Protein AF-0000000081130783 (afdb_homodimer)

pLDDT: mean 74.53, std 31.45, range [13.18, 98.94]

Nearest PDB structures (foldseek):
  3isr-assembly1_B  TM=4.878E-01  e=5.374E-04  Cytophaga hutchinsonii ATCC 33406
  6kzb-assembly2_C  TM=4.023E-01  e=2.168E-04  Homo sapiens
  4u65-assembly2_F  TM=4.916E-01  e=7.352E-03  Pseudomonas fluorescens Pf0-1
  9crn-assembly1_A  TM=3.569E-01  e=8.689E-04  Streptococcus pyogenes NZ131
  8z4f-assembly1_A  TM=3.475E-01  e=1.727E-02  Methanobacterium phage psiM2

InterPro domains:
  IPR002931 Transglutaminase-like [PF01841] (218-304)
  IPR002931 Transglutaminase-like [SM00460] (238-306)
  IPR038765 Papain-like cysteine peptidase superfamily [SSF54001] (220-311)

Foldseek 3Di:
DDDPDDPPPDDDDPDDDDDDDDDDPDDDDDDDDDDDDDDPDDPPDDDDDDDDDDDDDDDDCPDCPVPVPPPPCPVCPVPCPVPCPLLNVLLVLCVVLPFPLCVVVCQQQQNPPPPDQDPVSPPRHLLRLLSVLLVVLVQWAPLLVLDDPVLLSKFQRDQFAFNADRDNCLVVLLVLCCVVCVCRTPVNVPPDPDDSLVVLQVSLLSCLLCVQQSLAPPLAGQEEDPPQALNQDALVNSSVVSYYHQRNLQRNSSSNCSSNRWGKWKKWFLDFLQDNVRDIHIWMWTWGADPDPPDGTDIFTWGRQIDDPPNHRPSVDRITRPDQPLPDPQLAQVRLVQRTKMKIWISHPPAPAADAHNSCRPDRRTHIDTCNVVSSVRSNPHD/DDDDDDDDDDDDDDDDDDDDDDDDDDDDDDDDDDDDDDDDDDDDDDDDDDDDDPDDDPDDDDDCPPPVPPPPPPPVPPPPPPPQPPLNVLLVLCVVLPFPLCVVVCQQQQNPPPPDQDPVSDPSHLLRLLSVLLVVLVQWAPLLVLDDPVLLSKFQRDQFAFNADRDNCLVVLLVLCCVVCVCRTPVNVPPPPDDSLVVLQVSLLSCLLCVQQSLAPPLAGQEEDPPQPVNQDALVNSSVVSYYHQRNLQNNSSSNCSSNRWGKWKKWFLDFLQDNVRDIHIWMWTWGADPDPPDGTDIFTWGRQIDDPPNHRPSVDRITRPDQPLPDPQLALVRLVQRTKMKIWISHNPAPAADAHNSCRPDRRTHIDTCNVVSSVRSNPHD

Sequence (766 aa):
MDPEENYDLTESLVGGDNDAYPADISMGSNNRNTSPTTRCSGRIRSLPTLFFIVTPMIIFIIVVFLSAALIPTDVTSNSSKQATSLRDSMMQYLARHIMPYDVPNIASLGFQSNGQPKPDGMSDGIVDQTVYYSIQAKTLYPWTDSIPHYVYFEYVVPYAVTNEPRTNHRPLLFNALKDSLKQYERAAIGNSTQSTQDQIKEVVKLINTELWALMGRDSKPIVFKASQTPRIYDPLSVIAYGYSSCTGLAIMLVSALRSVGIPARMAGTPAWYGDPSKGDHSWVEVYVVSNETGKDGEWMFLEPTPGIAEGKEDTANADNLDRDPCKRWFCKADRFNGSTKTYATRYDKQATSFFPMAWADDDRGVPGEDRSKFYTSTCGKCKMDPEENYDLTESLVGGDNDAYPADISMGSNNRNTSPTTRCSGRIRSLPTLFFIVTPMIIFIIVVFLSAALIPTDVTSNSSKQATSLRDSMMQYLARHIMPYDVPNIASLGFQSNGQPKPDGMSDGIVDQTVYYSIQAKTLYPWTDSIPHYVYFEYVVPYAVTNEPRTNHRPLLFNALKDSLKQYERAAIGNSTQSTQDQIKEVVKLINTELWALMGRDSKPIVFKASQTPRIYDPLSVIAYGYSSCTGLAIMLVSALRSVGIPARMAGTPAWYGDPSKGDHSWVEVYVVSNETGKDGEWMFLEPTPGIAEGKEDTANADNLDRDPCKRWFCKADRFNGSTKTYATRYDKQATSFFPMAWADDDRGVPGEDRSKFYTSTCGKCK

Radius of gyration: 35.66 Å; Cα contacts (8 Å, |Δi|>4): 1264; chains: 2; bounding box: 111×114×112 Å

Solvent-accessible surface area (backbone atoms only — not comparable to full-atom values): 43887 Å² total; per-residue (Å²): 130,91,77,88,66,90,75,86,80,83,86,88,84,79,84,87,80,91,73,90,73,88,78,73,88,77,88,78,84,91,80,91,80,86,89,83,86,80,78,82,78,74,85,77,80,81,85,91,85,93,83,85,86,79,82,83,76,90,79,82,75,74,81,62,82,69,74,75,66,74,67,66,74,64,61,71,65,65,69,62,65,61,72,68,45,71,65,52,51,54,53,48,53,50,59,75,29,57,45,66,60,45,58,72,42,34,52,39,37,24,75,69,49,85,77,60,69,41,82,63,53,20,50,44,14,44,50,47,53,29,48,52,43,40,51,48,16,51,68,37,27,61,60,38,76,69,47,54,67,74,52,42,55,48,28,25,40,56,78,67,74,67,86,44,40,71,59,74,45,50,68,58,46,32,60,67,44,43,72,81,42,46,66,54,20,56,88,55,37,68,86,64,82,69,49,57,46,57,49,51,47,51,50,52,29,51,47,40,36,46,47,28,57,70,50,25,46,77,88,26,33,20,26,75,34,78,51,36,53,24,49,54,34,26,50,36,45,29,34,52,70,25,39,31,18,53,54,25,41,17,47,32,50,29,52,46,41,14,30,60,41,38,32,31,31,45,26,34,26,47,15,45,60,67,33,65,86,68,34,61,50,37,26,32,33,36,62,38,53,46,90,48,88,94,47,74,53,46,78,42,54,40,51,72,44,50,18,45,76,94,60,43,56,58,58,89,67,35,44,32,66,84,52,62,63,58,74,38,92,76,30,24,22,87,49,19,72,73,50,28,55,30,28,27,44,40,50,51,67,82,43,90,36,53,29,68,36,68,57,27,74,86,49,70,65,34,22,11,40,82,38,31,68,60,46,27,67,64,20,32,74,19,125,140,85,85,90,94,83,96,78,92,84,95,92,80,94,84,86,95,87,85,92,76,91,82,83,90,81,87,91,82,88,82,88,80,88,78,89,80,86,73,86,81,78,90,75,87,79,85,89,82,86,80,80,74,80,77,86,71,85,70,83,82,74,84,66,80,77,73,76,68,76,71,71,77,71,67,73,69,74,73,70,70,69,74,70,46,70,65,54,51,52,53,49,52,51,61,74,30,58,45,66,60,45,58,74,41,32,50,42,37,22,74,69,51,86,77,61,69,41,84,62,52,19,49,44,12,46,51,46,53,28,49,52,43,41,51,49,17,51,67,38,26,61,60,38,75,69,48,55,66,73,51,40,55,47,28,25,41,57,76,68,71,69,87,41,40,72,59,72,45,48,67,58,44,33,60,67,45,44,71,83,42,46,67,56,21,55,90,55,37,69,87,64,83,69,49,58,44,57,49,50,47,51,50,52,29,50,47,39,36,44,47,29,56,72,49,24,46,77,89,28,35,20,25,74,35,78,54,41,50,26,46,57,36,27,50,35,44,31,35,50,69,24,37,28,18,53,53,25,41,18,48,32,51,29,52,46,40,13,31,59,40,39,32,30,31,44,27,33,25,46,14,46,60,65,34,66,83,68,32,61,51,38,26,33,33,36,60,38,53,46,90,48,86,92,47,74,52,47,78,43,55,40,50,72,42,51,19,42,77,93,60,45,55,60,59,86,65,35,45,34,65,83,52,63,62,58,75,39,92,75,30,24,22,87,50,19,72,72,50,28,54,30,30,26,44,41,47,50,67,81,42,91,37,51,30,69,35,69,58,28,74,86,48,70,63,33,23,10,40,84,38,31,67,59,45,26,70,63,19,32,74,19,123

Secondary structure (DSSP, 8-state):
-------------------------------------------------------------------------------------HHHHHHHHHHHT--GGGGGGHHHHTTT--S---TT---SHHHHHHHHHHHHHHHH-GGGGGS-HHHHHHHTS-S-SSSS----HHHHHHHHHHTTTGGGSHHHHTT----HHHHHHHHHHHHHHHHHHHS-BTTB--EE-SS-TTSPPPHHHHHHHTEE-HHHHHHHHHHHHHHTT--EEEEEESSGGG-GGG--EEEEEEEE--SSTT---EEEEE---PBBTTTB--GGG---TTS-GGGSTT--TTTTTTT---EEE---TT-SEE--BTTBTT---SEEEE-HHHHHHHHTT--/-------------------------------------------------------------------------------------HHHHHHHHHHHT--GGGGGGHHHHTTT--SPPPTT---SHHHHHHHHHHHHHHHH-GGGGGS-HHHHHHHTS-S-SSSS----HHHHHHHHHHTTTGGGSHHHHTT----HHHHHHHHHHHHHHHHHHHS-BTTB--EE-SS-TTS---HHHHHHHTEE-HHHHHHHHHHHHHHTT--EEEEEESSGGG-GGG--EEEEEEEE--SSTT---EEEEE---PBPGGG---GGG---TTS-GGGSTT--TTTTTTT---EEE---TT-SEE--BTTBTT---SEEEE-HHHHHHHHTT--

Structure (mmCIF, N/CA/C/O backbone):
data_AF-0000000081130783-model_v1
#
loop_
_entity.id
_entity.type
_entity.pdbx_description
1 polymer 'Transglutaminase family protein'
#
loop_
_atom_site.group_PDB
_atom_site.id
_atom_site.type_symbol
_atom_site.label_atom_id
_atom_site.label_alt_id
_atom_site.label_comp_id
_atom_site.label_asym_id
_atom_site.label_entity_id
_atom_site.label_seq_id
_atom_site.pdbx_PDB_ins_code
_atom_site.Cartn_x
_atom_site.Cartn_y
_atom_site.Cartn_z
_atom_site.occupancy
_atom_site.B_iso_or_equiv
_atom_site.auth_seq_id
_atom_site.auth_comp_id
_atom_site.auth_asym_id
_atom_site.auth_atom_id
_atom_site.pdbx_PDB_model_num
ATOM 1 N N . MET A 1 1 ? -52 -26.844 -4.023 1 18.66 1 MET A N 1
ATOM 2 C CA . MET A 1 1 ? -52.219 -26.047 -5.219 1 18.66 1 MET A CA 1
ATOM 3 C C . MET A 1 1 ? -52.25 -24.562 -4.875 1 18.66 1 MET A C 1
ATOM 5 O O . MET A 1 1 ? -52.344 -23.703 -5.766 1 18.66 1 MET A O 1
ATOM 9 N N . ASP A 1 2 ? -52.438 -24.031 -3.66 1 20 2 ASP A N 1
ATOM 10 C CA . ASP A 1 2 ? -53.094 -22.719 -3.605 1 20 2 ASP A CA 1
ATOM 11 C C . ASP A 1 2 ? -52.156 -21.609 -4.055 1 20 2 ASP A C 1
ATOM 13 O O . ASP A 1 2 ? -50.938 -21.641 -3.76 1 20 2 ASP A O 1
ATOM 17 N N . PRO A 1 3 ? -52.5 -20.469 -4.918 1 20.23 3 PRO A N 1
ATOM 18 C CA . PRO A 1 3 ? -52.156 -19.531 -5.98 1 20.23 3 PRO A CA 1
ATOM 19 C C . PRO A 1 3 ? -51.562 -18.219 -5.434 1 20.23 3 PRO A C 1
ATOM 21 O O . PRO A 1 3 ? -51.5 -17.219 -6.156 1 20.23 3 PRO A O 1
ATOM 24 N N . GLU A 1 4 ? -50.719 -18.156 -4.395 1 18.52 4 GLU A N 1
ATOM 25 C CA . GLU A 1 4 ? -50.438 -16.953 -3.611 1 18.52 4 GLU A CA 1
ATOM 26 C C . GLU A 1 4 ? -49.719 -15.906 -4.445 1 18.52 4 GLU A C 1
ATOM 28 O O . GLU A 1 4 ? -48.531 -16.094 -4.789 1 18.52 4 GLU A O 1
ATOM 33 N N . GLU A 1 5 ? -50.25 -15.07 -5.367 1 17.39 5 GLU A N 1
ATOM 34 C CA . GLU A 1 5 ? -49.906 -14.273 -6.535 1 17.39 5 GLU A CA 1
ATOM 35 C C . GLU A 1 5 ? -49.219 -12.969 -6.129 1 17.39 5 GLU A C 1
ATOM 37 O O . GLU A 1 5 ? -48.562 -12.312 -6.953 1 17.39 5 GLU A O 1
ATOM 42 N N . ASN A 1 6 ? -49.062 -12.289 -4.918 1 16.86 6 ASN A N 1
ATOM 43 C CA . ASN A 1 6 ? -49.375 -10.867 -4.961 1 16.86 6 ASN A CA 1
ATOM 44 C C . ASN A 1 6 ? -48.188 -10.031 -5.371 1 16.86 6 ASN A C 1
ATOM 46 O O . ASN A 1 6 ? -47.219 -9.898 -4.605 1 16.86 6 ASN A O 1
ATOM 50 N N . TYR A 1 7 ? -47.594 -9.867 -6.641 1 17.67 7 TYR A N 1
ATOM 51 C CA . TYR A 1 7 ? -46.375 -9.266 -7.176 1 17.67 7 TYR A CA 1
ATOM 52 C C . TYR A 1 7 ? -46.469 -7.746 -7.203 1 17.67 7 TYR A C 1
ATOM 54 O O . TYR A 1 7 ? -46.844 -7.164 -8.227 1 17.67 7 TYR A O 1
ATOM 62 N N . ASP A 1 8 ? -46.969 -6.867 -6.301 1 16.55 8 ASP A N 1
ATOM 63 C CA . ASP A 1 8 ? -47.344 -5.523 -6.734 1 16.55 8 ASP A CA 1
ATOM 64 C C . ASP A 1 8 ? -46.125 -4.652 -6.957 1 16.55 8 ASP A C 1
ATOM 66 O O . ASP A 1 8 ? -45.312 -4.434 -6.035 1 16.55 8 ASP A O 1
ATOM 70 N N . LEU A 1 9 ? -45.531 -4.344 -8.258 1 17.3 9 LEU A N 1
ATOM 71 C CA . LEU A 1 9 ? -44.5 -3.676 -9.047 1 17.3 9 LEU A CA 1
ATOM 72 C C . LEU A 1 9 ? -44.656 -2.162 -8.984 1 17.3 9 LEU A C 1
ATOM 74 O O . LEU A 1 9 ? -44.219 -1.446 -9.875 1 17.3 9 LEU A O 1
ATOM 78 N N . THR A 1 10 ? -45.094 -1.458 -7.902 1 16.92 10 THR A N 1
ATOM 79 C CA . THR A 1 10 ? -45.562 -0.109 -8.172 1 16.92 10 THR A CA 1
ATOM 80 C C . THR A 1 10 ? -44.438 0.784 -8.672 1 16.92 10 THR A C 1
ATOM 82 O O . THR A 1 10 ? -43.25 0.473 -8.477 1 16.92 10 THR A O 1
ATOM 85 N N . GLU A 1 11 ? -44.656 2.189 -9.086 1 17.42 11 GLU A N 1
ATOM 86 C CA . GLU A 1 11 ? -44.594 3.312 -10.016 1 17.42 11 GLU A CA 1
ATOM 87 C C . GLU A 1 11 ? -43.5 4.301 -9.633 1 17.42 11 GLU A C 1
ATOM 89 O O . GLU A 1 11 ? -43.438 4.746 -8.492 1 17.42 11 GLU A O 1
ATOM 94 N N . SER A 1 12 ? -42.281 4.281 -10.312 1 17.38 12 SER A N 1
ATOM 95 C CA . SER A 1 12 ? -41.062 5.09 -10.406 1 17.38 12 SER A CA 1
ATOM 96 C C . SER A 1 12 ? -41.406 6.566 -10.586 1 17.38 12 SER A C 1
ATOM 98 O O . SER A 1 12 ? -42.125 6.934 -11.5 1 17.38 12 SER A O 1
ATOM 100 N N . LEU A 1 13 ? -41.125 7.465 -9.539 1 15.77 13 LEU A N 1
ATOM 101 C CA . LEU A 1 13 ? -41.375 8.867 -9.219 1 15.77 13 LEU A CA 1
ATOM 102 C C . LEU A 1 13 ? -40.531 9.789 -10.094 1 15.77 13 LEU A C 1
ATOM 104 O O . LEU A 1 13 ? -39.312 9.688 -10.109 1 15.77 13 LEU A O 1
ATOM 108 N N . VAL A 1 14 ? -40.906 10.539 -11.18 1 17.45 14 VAL A N 1
ATOM 109 C CA . VAL A 1 14 ? -40.5 11.422 -12.273 1 17.45 14 VAL A CA 1
ATOM 110 C C . VAL A 1 14 ? -40.125 12.789 -11.719 1 17.45 14 VAL A C 1
ATOM 112 O O . VAL A 1 14 ? -39.812 13.711 -12.477 1 17.45 14 VAL A O 1
ATOM 115 N N . GLY A 1 15 ? -39.719 13.117 -10.383 1 15.51 15 GLY A N 1
ATOM 116 C CA . GLY A 1 15 ? -40.094 14.508 -10.164 1 15.51 15 GLY A CA 1
ATOM 117 C C . GLY A 1 15 ? -39.156 15.484 -10.883 1 15.51 15 GLY A C 1
ATOM 118 O O . GLY A 1 15 ? -38.188 15.078 -11.5 1 15.51 15 GLY A O 1
ATOM 119 N N . GLY A 1 16 ? -38.469 16.688 -10.164 1 15.89 16 GLY A N 1
ATOM 120 C CA . GLY A 1 16 ? -38.688 18.125 -10.133 1 15.89 16 GLY A CA 1
ATOM 121 C C . GLY A 1 16 ? -37.562 18.906 -10.773 1 15.89 16 GLY A C 1
ATOM 122 O O . GLY A 1 16 ? -36.406 18.453 -10.805 1 15.89 16 GLY A O 1
ATOM 123 N N . ASP A 1 17 ? -37.688 20.016 -11.562 1 16.12 17 ASP A N 1
ATOM 124 C CA . ASP A 1 17 ? -37.219 20.953 -12.57 1 16.12 17 ASP A CA 1
ATOM 125 C C . ASP A 1 17 ? -36.281 21.984 -11.961 1 16.12 17 ASP A C 1
ATOM 127 O O . ASP A 1 17 ? -35.812 22.891 -12.641 1 16.12 17 ASP A O 1
ATOM 131 N N . ASN A 1 18 ? -35.75 22.078 -10.695 1 15.84 18 ASN A N 1
ATOM 132 C CA . ASN A 1 18 ? -35.625 23.484 -10.305 1 15.84 18 ASN A CA 1
ATOM 133 C C . ASN A 1 18 ? -34.406 24.141 -10.922 1 15.84 18 ASN A C 1
ATOM 135 O O . ASN A 1 18 ? -33.312 23.578 -10.891 1 15.84 18 ASN A O 1
ATOM 139 N N . ASP A 1 19 ? -34.406 25.422 -11.586 1 15.59 19 ASP A N 1
ATOM 140 C CA . ASP A 1 19 ? -33.781 26.297 -12.57 1 15.59 19 ASP A CA 1
ATOM 141 C C . ASP A 1 19 ? -32.688 27.156 -11.922 1 15.59 19 ASP A C 1
ATOM 143 O O . ASP A 1 19 ? -31.906 27.797 -12.617 1 15.59 19 ASP A O 1
ATOM 147 N N . ALA A 1 20 ? -32.375 27.516 -10.625 1 16.14 20 ALA A N 1
ATOM 148 C CA . ALA A 1 20 ? -32.125 28.953 -10.43 1 16.14 20 ALA A CA 1
ATOM 149 C C . ALA A 1 20 ? -30.672 29.297 -10.656 1 16.14 20 ALA A C 1
ATOM 151 O O . ALA A 1 20 ? -29.781 28.766 -9.992 1 16.14 20 ALA A O 1
ATOM 152 N N . TYR A 1 21 ? -30.109 29.953 -11.797 1 15.96 21 TYR A N 1
ATOM 153 C CA . TYR A 1 21 ? -28.812 30.312 -12.352 1 15.96 21 TYR A CA 1
ATOM 154 C C . TYR A 1 21 ? -28.25 31.547 -11.68 1 15.96 21 TYR A C 1
ATOM 156 O O . TYR A 1 21 ? -28.047 32.594 -12.328 1 15.96 21 TYR A O 1
ATOM 164 N N . PRO A 1 22 ? -28.203 31.859 -10.398 1 15.27 22 PRO A N 1
ATOM 165 C CA . PRO A 1 22 ? -27.969 33.281 -10.281 1 15.27 22 PRO A CA 1
ATOM 166 C C . PRO A 1 22 ? -26.531 33.688 -10.609 1 15.27 22 PRO A C 1
ATOM 168 O O . PRO A 1 22 ? -25.609 32.906 -10.352 1 15.27 22 PRO A O 1
ATOM 171 N N . ALA A 1 23 ? -26.266 34.812 -11.391 1 15.7 23 ALA A N 1
ATOM 172 C CA . ALA A 1 23 ? -25.25 35.469 -12.211 1 15.7 23 ALA A CA 1
ATOM 173 C C . ALA A 1 23 ? -24.172 36.125 -11.336 1 15.7 23 ALA A C 1
ATOM 175 O O . ALA A 1 23 ? -22.984 35.844 -11.5 1 15.7 23 ALA A O 1
ATOM 176 N N . ASP A 1 24 ? -24.109 37.531 -11.055 1 15.12 24 ASP A N 1
ATOM 177 C CA . ASP A 1 24 ? -23.172 38.469 -11.633 1 15.12 24 ASP A CA 1
ATOM 178 C C . ASP A 1 24 ? -22.203 39.031 -10.586 1 15.12 24 ASP A C 1
ATOM 180 O O . ASP A 1 24 ? -21.531 40.031 -10.805 1 15.12 24 ASP A O 1
ATOM 184 N N . ILE A 1 25 ? -21.547 38.438 -9.727 1 15.8 25 ILE A N 1
ATOM 185 C CA . ILE A 1 25 ? -21.109 39.25 -8.617 1 15.8 25 ILE A CA 1
ATOM 186 C C . ILE A 1 25 ? -19.906 40.094 -9.039 1 15.8 25 ILE A C 1
ATOM 188 O O . ILE A 1 25 ? -18.844 39.562 -9.352 1 15.8 25 ILE A O 1
ATOM 192 N N . SER A 1 26 ? -20.172 41.312 -9.414 1 15 26 SER A N 1
ATOM 193 C CA . SER A 1 26 ? -19.281 42.344 -9.969 1 15 26 SER A CA 1
ATOM 194 C C . SER A 1 26 ? -18.156 42.688 -8.992 1 15 26 SER A C 1
ATOM 196 O O . SER A 1 26 ? -18.219 42.312 -7.816 1 15 26 SER A O 1
ATOM 198 N N . MET A 1 27 ? -17.922 44.094 -8.734 1 15.55 27 MET A N 1
ATOM 199 C CA . MET A 1 27 ? -16.906 45.062 -9.109 1 15.55 27 MET A CA 1
ATOM 200 C C . MET A 1 27 ? -15.953 45.344 -7.945 1 15.55 27 MET A C 1
ATOM 202 O O . MET A 1 27 ? -16.109 44.75 -6.867 1 15.55 27 MET A O 1
ATOM 206 N N . GLY A 1 28 ? -15.867 46.625 -7.43 1 14.73 28 GLY A N 1
ATOM 207 C CA . GLY A 1 28 ? -14.867 47.656 -7.598 1 14.73 28 GLY A CA 1
ATOM 208 C C . GLY A 1 28 ? -14.008 47.875 -6.363 1 14.73 28 GLY A C 1
ATOM 209 O O . GLY A 1 28 ? -12.781 47.875 -6.445 1 14.73 28 GLY A O 1
ATOM 210 N N . SER A 1 29 ? -14.523 48.5 -5.168 1 14.41 29 SER A N 1
ATOM 211 C CA . SER A 1 29 ? -13.984 49.812 -4.93 1 14.41 29 SER A CA 1
ATOM 212 C C . SER A 1 29 ? -12.742 49.781 -4.043 1 14.41 29 SER A C 1
ATOM 214 O O . SER A 1 29 ? -11.781 49.062 -4.359 1 14.41 29 SER A O 1
ATOM 216 N N . ASN A 1 30 ? -12.789 50.406 -2.771 1 14.32 30 ASN A N 1
ATOM 217 C CA . ASN A 1 30 ? -12.203 51.688 -2.406 1 14.32 30 ASN A CA 1
ATOM 218 C C . ASN A 1 30 ? -10.93 51.5 -1.581 1 14.32 30 ASN A C 1
ATOM 220 O O . ASN A 1 30 ? -10.625 50.406 -1.139 1 14.32 30 ASN A O 1
ATOM 224 N N . ASN A 1 31 ? -10.867 52.125 -0.328 1 14.57 31 ASN A N 1
ATOM 225 C CA . ASN A 1 31 ? -10.164 53.344 0.067 1 14.57 31 ASN A CA 1
ATOM 226 C C . ASN A 1 31 ? -8.969 53.031 0.966 1 14.57 31 ASN A C 1
ATOM 228 O O . ASN A 1 31 ? -7.859 53.5 0.719 1 14.57 31 ASN A O 1
ATOM 232 N N . ARG A 1 32 ? -9.094 52.594 2.348 1 14.8 32 ARG A N 1
ATOM 233 C CA . ARG A 1 32 ? -8.727 53.625 3.314 1 14.8 32 ARG A CA 1
ATOM 234 C C . ARG A 1 32 ? -7.266 53.469 3.734 1 14.8 32 ARG A C 1
ATOM 236 O O . ARG A 1 32 ? -6.695 52.406 3.654 1 14.8 32 ARG A O 1
ATOM 243 N N . ASN A 1 33 ? -6.766 54.5 4.441 1 14.29 33 ASN A N 1
ATOM 244 C CA . ASN A 1 33 ? -5.66 55.438 4.629 1 14.29 33 ASN A CA 1
ATOM 245 C C . ASN A 1 33 ? -4.652 54.906 5.648 1 14.29 33 ASN A C 1
ATOM 247 O O . ASN A 1 33 ? -3.449 54.875 5.379 1 14.29 33 ASN A O 1
ATOM 251 N N . THR A 1 34 ? -4.996 54.781 7.027 1 14.33 34 THR A N 1
ATOM 252 C CA . THR A 1 34 ? -4.332 55.781 7.832 1 14.33 34 THR A CA 1
ATOM 253 C C . THR A 1 34 ? -2.982 55.281 8.336 1 14.33 34 THR A C 1
ATOM 255 O O . THR A 1 34 ? -2.693 54.094 8.25 1 14.33 34 THR A O 1
ATOM 258 N N . SER A 1 35 ? -2.65 55.469 9.734 1 14.28 35 SER A N 1
ATOM 259 C CA . SER A 1 35 ? -1.711 56.406 10.359 1 14.28 35 SER A CA 1
ATOM 260 C C . SER A 1 35 ? -0.458 55.688 10.836 1 14.28 35 SER A C 1
ATOM 262 O O . SER A 1 35 ? -0.482 54.469 11.062 1 14.28 35 SER A O 1
ATOM 264 N N . PRO A 1 36 ? 0.571 56.406 11.32 1 15.44 36 PRO A N 1
ATOM 265 C CA . PRO A 1 36 ? 2.016 56.625 11.258 1 15.44 36 PRO A CA 1
ATOM 266 C C . PRO A 1 36 ? 2.773 55.969 12.406 1 15.44 36 PRO A C 1
ATOM 268 O O . PRO A 1 36 ? 3.889 55.469 12.219 1 15.44 36 PRO A O 1
ATOM 271 N N . THR A 1 37 ? 2.084 55.781 13.656 1 14.58 37 THR A N 1
ATOM 272 C CA . THR A 1 37 ? 2.879 56.5 14.648 1 14.58 37 THR A CA 1
ATOM 273 C C . THR A 1 37 ? 4.121 55.719 15.031 1 14.58 37 THR A C 1
ATOM 275 O O . THR A 1 37 ? 4.18 54.5 14.805 1 14.58 37 THR A O 1
ATOM 278 N N . THR A 1 38 ? 4.926 56.281 15.953 1 14.71 38 THR A N 1
ATOM 279 C CA . THR A 1 38 ? 6.262 56.844 16.203 1 14.71 38 THR A CA 1
ATOM 280 C C . THR A 1 38 ? 7.07 55.875 17.078 1 14.71 38 THR A C 1
ATOM 282 O O . THR A 1 38 ? 8.227 55.562 16.766 1 14.71 38 THR A O 1
ATOM 285 N N . ARG A 1 39 ? 6.75 55.531 18.438 1 14.59 39 ARG A N 1
ATOM 286 C CA . ARG A 1 39 ? 7.664 56.125 19.391 1 14.59 39 ARG A CA 1
ATOM 287 C C . ARG A 1 39 ? 8.641 55.094 19.938 1 14.59 39 ARG A C 1
ATOM 289 O O . ARG A 1 39 ? 8.492 54.625 21.062 1 14.59 39 ARG A O 1
ATOM 296 N N . CYS A 1 40 ? 8.961 54.031 19.266 1 15.04 40 CYS A N 1
ATOM 297 C CA . CYS A 1 40 ? 9.469 53 20.172 1 15.04 40 CYS A CA 1
ATOM 298 C C . CYS A 1 40 ? 10.82 53.406 20.75 1 15.04 40 CYS A C 1
ATOM 300 O O . CYS A 1 40 ? 11.789 53.594 20 1 15.04 40 CYS A O 1
ATOM 302 N N . SER A 1 41 ? 10.68 54 21.859 1 14.39 41 SER A N 1
ATOM 303 C CA . SER A 1 41 ? 11.688 54.625 22.719 1 14.39 41 SER A CA 1
ATOM 304 C C . SER A 1 41 ? 12.773 53.625 23.094 1 14.39 41 SER A C 1
ATOM 306 O O . SER A 1 41 ? 12.531 52.406 23.109 1 14.39 41 SER A O 1
ATOM 308 N N . GLY A 1 42 ? 14.07 54.062 23.172 1 14.96 42 GLY A N 1
ATOM 309 C CA . GLY A 1 42 ? 15.508 53.875 23.062 1 14.96 42 GLY A CA 1
ATOM 310 C C . GLY A 1 42 ? 16.125 53.219 24.281 1 14.96 42 GLY A C 1
ATOM 311 O O . GLY A 1 42 ? 17.234 52.688 24.203 1 14.96 42 GLY A O 1
ATOM 312 N N . ARG A 1 43 ? 15.438 53.188 25.578 1 14.88 43 ARG A N 1
ATOM 313 C CA . ARG A 1 43 ? 16.391 53.656 26.578 1 14.88 43 ARG A CA 1
ATOM 314 C C . ARG A 1 43 ? 17.297 52.5 27.047 1 14.88 43 ARG A C 1
ATOM 316 O O . ARG A 1 43 ? 16.828 51.562 27.688 1 14.88 43 ARG A O 1
ATOM 323 N N . ILE A 1 44 ? 18.391 52.094 26.406 1 16.28 44 ILE A N 1
ATOM 324 C CA . ILE A 1 44 ? 19.266 50.938 26.578 1 16.28 44 ILE A CA 1
ATOM 325 C C . ILE A 1 44 ? 20.156 51.125 27.797 1 16.28 44 ILE A C 1
ATOM 327 O O . ILE A 1 44 ? 21.375 51.156 27.688 1 16.28 44 ILE A O 1
ATOM 331 N N . ARG A 1 45 ? 19.516 51.531 28.922 1 14.11 45 ARG A N 1
ATOM 332 C CA . ARG A 1 45 ? 20.438 52.062 29.922 1 14.11 45 ARG A CA 1
ATOM 333 C C . ARG A 1 45 ? 21.516 51.062 30.266 1 14.11 45 ARG A C 1
ATOM 335 O O . ARG A 1 45 ? 21.359 49.875 30.016 1 14.11 45 ARG A O 1
ATOM 342 N N . SER A 1 46 ? 22.469 51.406 31.266 1 14.54 46 SER A N 1
ATOM 343 C CA . SER A 1 46 ? 23.891 51.594 31.578 1 14.54 46 SER A CA 1
ATOM 344 C C . SER A 1 46 ? 24.406 50.438 32.438 1 14.54 46 SER A C 1
ATOM 346 O O . SER A 1 46 ? 25.516 49.938 32.219 1 14.54 46 SER A O 1
ATOM 348 N N . LEU A 1 47 ? 23.703 49.812 33.594 1 15.15 47 LEU A N 1
ATOM 349 C CA . LEU A 1 47 ? 24.484 50.156 34.781 1 15.15 47 LEU A CA 1
ATOM 350 C C . LEU A 1 47 ? 25.672 49.188 34.938 1 15.15 47 LEU A C 1
ATOM 352 O O . LEU A 1 47 ? 25.656 48.094 34.375 1 15.15 47 LEU A O 1
ATOM 356 N N . PRO A 1 48 ? 26.359 49.156 36.281 1 15.55 48 PRO A N 1
ATOM 357 C CA . PRO A 1 48 ? 27.703 49.406 36.812 1 15.55 48 PRO A CA 1
ATOM 358 C C . PRO A 1 48 ? 28.484 48.125 37.062 1 15.55 48 PRO A C 1
ATOM 360 O O . PRO A 1 48 ? 27.953 47.031 36.875 1 15.55 48 PRO A O 1
ATOM 363 N N . THR A 1 49 ? 28.953 47.812 38.406 1 15.16 49 THR A N 1
ATOM 364 C CA . THR A 1 49 ? 30.266 48 39 1 15.16 49 THR A CA 1
ATOM 365 C C . THR A 1 49 ? 30.922 46.656 39.312 1 15.16 49 THR A C 1
ATOM 367 O O . THR A 1 49 ? 32.062 46.406 38.938 1 15.16 49 THR A O 1
ATOM 370 N N . LEU A 1 50 ? 30.672 45.656 40.5 1 16.28 50 LEU A N 1
ATOM 371 C CA . LEU A 1 50 ? 31.578 45.656 41.625 1 16.28 50 LEU A CA 1
ATOM 372 C C . LEU A 1 50 ? 32.531 44.469 41.531 1 16.28 50 LEU A C 1
ATOM 374 O O . LEU A 1 50 ? 32.25 43.469 40.906 1 16.28 50 LEU A O 1
ATOM 378 N N . PHE A 1 51 ? 33.844 44.531 42.375 1 16.42 51 PHE A N 1
ATOM 379 C CA . PHE A 1 51 ? 35.281 44.281 42.438 1 16.42 51 PHE A CA 1
ATOM 380 C C . PHE A 1 51 ? 35.594 42.938 43.062 1 16.42 51 PHE A C 1
ATOM 382 O O . PHE A 1 51 ? 36.719 42.406 42.938 1 16.42 51 PHE A O 1
ATOM 389 N N . PHE A 1 52 ? 34.594 42.094 43.625 1 15.98 52 PHE A N 1
ATOM 390 C CA . PHE A 1 52 ? 35.094 41.688 44.938 1 15.98 52 PHE A CA 1
ATOM 391 C C . PHE A 1 52 ? 36.312 40.781 44.812 1 15.98 52 PHE A C 1
ATOM 393 O O . PHE A 1 52 ? 36.531 40.156 43.781 1 15.98 52 PHE A O 1
ATOM 400 N N . ILE A 1 53 ? 36.781 40.188 46.125 1 16.98 53 ILE A N 1
ATOM 401 C CA . ILE A 1 53 ? 37.906 40.062 47.031 1 16.98 53 ILE A CA 1
ATOM 402 C C . ILE A 1 53 ? 38.656 38.781 46.688 1 16.98 53 ILE A C 1
ATOM 404 O O . ILE A 1 53 ? 38.062 37.75 46.375 1 16.98 53 ILE A O 1
ATOM 408 N N . VAL A 1 54 ? 40 38.812 46.875 1 18.12 54 VAL A N 1
ATOM 409 C CA . VAL A 1 54 ? 41.312 38.344 46.469 1 18.12 54 VAL A CA 1
ATOM 410 C C . VAL A 1 54 ? 41.625 37 47.188 1 18.12 54 VAL A C 1
ATOM 412 O O . VAL A 1 54 ? 42.656 36.375 46.938 1 18.12 54 VAL A O 1
ATOM 415 N N . THR A 1 55 ? 40.594 36.406 48.031 1 17.62 55 THR A N 1
ATOM 416 C CA . THR A 1 55 ? 41.312 35.844 49.188 1 17.62 55 THR A CA 1
ATOM 417 C C . THR A 1 55 ? 42.344 34.844 48.719 1 17.62 55 THR A C 1
ATOM 419 O O . THR A 1 55 ? 42.125 34.094 47.781 1 17.62 55 THR A O 1
ATOM 422 N N . PRO A 1 56 ? 43.5 34.812 49.531 1 18.61 56 PRO A N 1
ATOM 423 C CA . PRO A 1 56 ? 44.938 34.5 49.375 1 18.61 56 PRO A CA 1
ATOM 424 C C . PRO A 1 56 ? 45.219 33 49.312 1 18.61 56 PRO A C 1
ATOM 426 O O . PRO A 1 56 ? 46.156 32.594 48.656 1 18.61 56 PRO A O 1
ATOM 429 N N . MET A 1 57 ? 44.375 32.156 50.219 1 17.59 57 MET A N 1
ATOM 430 C CA . MET A 1 57 ? 45.188 31.469 51.25 1 17.59 57 MET A CA 1
ATOM 431 C C . MET A 1 57 ? 46.094 30.438 50.594 1 17.59 57 MET A C 1
ATOM 433 O O . MET A 1 57 ? 47.312 30.422 50.844 1 17.59 57 MET A O 1
ATOM 437 N N . ILE A 1 58 ? 45.781 29.094 50.875 1 19.77 58 ILE A N 1
ATOM 438 C CA . ILE A 1 58 ? 46.531 28.203 51.75 1 19.77 58 ILE A CA 1
ATOM 439 C C . ILE A 1 58 ? 47.656 27.547 50.969 1 19.77 58 ILE A C 1
ATOM 441 O O . ILE A 1 58 ? 47.594 27.453 49.719 1 19.77 58 ILE A O 1
ATOM 445 N N . ILE A 1 59 ? 48.281 26.484 51.594 1 19.33 59 ILE A N 1
ATOM 446 C CA . ILE A 1 59 ? 49.469 25.953 52.25 1 19.33 59 ILE A CA 1
ATOM 447 C C . ILE A 1 59 ? 50.25 25.094 51.25 1 19.33 59 ILE A C 1
ATOM 449 O O . ILE A 1 59 ? 51.469 25.266 51.062 1 19.33 59 ILE A O 1
ATOM 453 N N . PHE A 1 60 ? 49.812 23.812 51.156 1 21.34 60 PHE A N 1
ATOM 454 C CA . PHE A 1 60 ? 50.625 22.641 51.438 1 21.34 60 PHE A CA 1
ATOM 455 C C . PHE A 1 60 ? 51.531 22.297 50.25 1 21.34 60 PHE A C 1
ATOM 457 O O . PHE A 1 60 ? 51.062 22.297 49.125 1 21.34 60 PHE A O 1
ATOM 464 N N . ILE A 1 61 ? 52.812 22.328 50.5 1 20.25 61 ILE A N 1
ATOM 465 C CA . ILE A 1 61 ? 54 22.453 49.688 1 20.25 61 ILE A CA 1
ATOM 466 C C . ILE A 1 61 ? 54.156 21.203 48.812 1 20.25 61 ILE A C 1
ATOM 468 O O . ILE A 1 61 ? 54.875 20.266 49.156 1 20.25 61 ILE A O 1
ATOM 472 N N . ILE A 1 62 ? 53.125 20.281 48.75 1 21.16 62 ILE A N 1
ATOM 473 C CA . ILE A 1 62 ? 53.5 18.938 48.344 1 21.16 62 ILE A CA 1
ATOM 474 C C . ILE A 1 62 ? 54.344 19 47.062 1 21.16 62 ILE A C 1
ATOM 476 O O . ILE A 1 62 ? 53.969 19.656 46.094 1 21.16 62 ILE A O 1
ATOM 480 N N . VAL A 1 63 ? 55.656 18.641 47.25 1 21.05 63 VAL A N 1
ATOM 481 C CA . VAL A 1 63 ? 56.719 18.562 46.25 1 21.05 63 VAL A CA 1
ATOM 482 C C . VAL A 1 63 ? 56.188 17.938 44.969 1 21.05 63 VAL A C 1
ATOM 484 O O . VAL A 1 63 ? 55.562 16.875 45 1 21.05 63 VAL A O 1
ATOM 487 N N . VAL A 1 64 ? 56.406 18.625 43.875 1 20.8 64 VAL A N 1
ATOM 488 C CA . VAL A 1 64 ? 55.938 18.594 42.5 1 20.8 64 VAL A CA 1
ATOM 489 C C . VAL A 1 64 ? 56.656 17.5 41.75 1 20.8 64 VAL A C 1
ATOM 491 O O . VAL A 1 64 ? 56.75 17.531 40.5 1 20.8 64 VAL A O 1
ATOM 494 N N . PHE A 1 65 ? 57.312 16.469 42.375 1 23.89 65 PHE A N 1
ATOM 495 C CA . PHE A 1 65 ? 58.156 15.984 41.281 1 23.89 65 PHE A CA 1
ATOM 496 C C . PHE A 1 65 ? 57.344 15.852 40 1 23.89 65 PHE A C 1
ATOM 498 O O . PHE A 1 65 ? 56.188 15.398 40 1 23.89 65 PHE A O 1
ATOM 505 N N . LEU A 1 66 ? 57.719 16.609 38.969 1 22.47 66 LEU A N 1
ATOM 506 C CA . LEU A 1 66 ? 57.125 16.766 37.656 1 22.47 66 LEU A CA 1
ATOM 507 C C . LEU A 1 66 ? 57.125 15.453 36.875 1 22.47 66 LEU A C 1
ATOM 509 O O . LEU A 1 66 ? 58.156 15.008 36.406 1 22.47 66 LEU A O 1
ATOM 513 N N . SER A 1 67 ? 57.094 14.32 37.562 1 21.41 67 SER A N 1
ATOM 514 C CA . SER A 1 67 ? 57.312 13.32 36.531 1 21.41 67 SER A CA 1
ATOM 515 C C . SER A 1 67 ? 56.531 13.656 35.25 1 21.41 67 SER A C 1
ATOM 517 O O . SER A 1 67 ? 55.344 13.875 35.312 1 21.41 67 SER A O 1
ATOM 519 N N . ALA A 1 68 ? 57.25 14.211 34.219 1 21.14 68 ALA A N 1
ATOM 520 C CA . ALA A 1 68 ? 56.719 14.555 32.906 1 21.14 68 ALA A CA 1
ATOM 521 C C . ALA A 1 68 ? 55.938 13.383 32.312 1 21.14 68 ALA A C 1
ATOM 523 O O . ALA A 1 68 ? 56.5 12.398 31.859 1 21.14 68 ALA A O 1
ATOM 524 N N . ALA A 1 69 ? 55.219 12.648 33.094 1 21.72 69 ALA A N 1
ATOM 525 C CA . ALA A 1 69 ? 54.562 11.664 32.25 1 21.72 69 ALA A CA 1
ATOM 526 C C . ALA A 1 69 ? 54.156 12.258 30.891 1 21.72 69 ALA A C 1
ATOM 528 O O . ALA A 1 69 ? 53.75 13.414 30.828 1 21.72 69 ALA A O 1
ATOM 529 N N . LEU A 1 70 ? 54.656 11.578 29.734 1 24.66 70 LEU A N 1
ATOM 530 C CA . LEU A 1 70 ? 54.344 11.812 28.328 1 24.66 70 LEU A CA 1
ATOM 531 C C . LEU A 1 70 ? 52.906 12.25 28.156 1 24.66 70 LEU A C 1
ATOM 533 O O . LEU A 1 70 ? 52 11.68 28.781 1 24.66 70 LEU A O 1
ATOM 537 N N . ILE A 1 71 ? 52.656 13.477 27.969 1 22.44 71 ILE A N 1
ATOM 538 C CA . ILE A 1 71 ? 51.344 13.906 27.453 1 22.44 71 ILE A CA 1
ATOM 539 C C . ILE A 1 71 ? 50.844 12.875 26.453 1 22.44 71 ILE A C 1
ATOM 541 O O . ILE A 1 71 ? 51.469 12.602 25.438 1 22.44 71 ILE A O 1
ATOM 545 N N . PRO A 1 72 ? 50.438 11.648 26.953 1 24.89 72 PRO A N 1
ATOM 546 C CA . PRO A 1 72 ? 49.969 11.156 25.656 1 24.89 72 PRO A CA 1
ATOM 547 C C . PRO A 1 72 ? 49.344 12.25 24.797 1 24.89 72 PRO A C 1
ATOM 549 O O . PRO A 1 72 ? 48.719 13.172 25.328 1 24.89 72 PRO A O 1
ATOM 552 N N . THR A 1 73 ? 50.062 12.805 23.844 1 24.48 73 THR A N 1
ATOM 553 C CA . THR A 1 73 ? 49.312 13.602 22.891 1 24.48 73 THR A CA 1
ATOM 554 C C . THR A 1 73 ? 47.875 13.102 22.781 1 24.48 73 THR A C 1
ATOM 556 O O . THR A 1 73 ? 47.625 12 22.266 1 24.48 73 THR A O 1
ATOM 559 N N . ASP A 1 74 ? 47.219 13.148 23.875 1 24.25 74 ASP A N 1
ATOM 560 C CA . ASP A 1 74 ? 45.812 13.094 23.5 1 24.25 74 ASP A CA 1
ATOM 561 C C . ASP A 1 74 ? 45.562 13.883 22.219 1 24.25 74 ASP A C 1
ATOM 563 O O . ASP A 1 74 ? 45.562 15.109 22.219 1 24.25 74 ASP A O 1
ATOM 567 N N . VAL A 1 75 ? 46.281 13.586 21.203 1 26.53 75 VAL A N 1
ATOM 568 C CA . VAL A 1 75 ? 45.656 14.133 20 1 26.53 75 VAL A CA 1
ATOM 569 C C . VAL A 1 75 ? 44.156 14.359 20.25 1 26.53 75 VAL A C 1
ATOM 571 O O . VAL A 1 75 ? 43.469 13.461 20.734 1 26.53 75 VAL A O 1
ATOM 574 N N . THR A 1 76 ? 43.812 15.578 20.656 1 27.95 76 THR A N 1
ATOM 575 C CA . THR A 1 76 ? 42.469 16.062 20.375 1 27.95 76 THR A CA 1
ATOM 576 C C . THR A 1 76 ? 41.781 15.18 19.344 1 27.95 76 THR A C 1
ATOM 578 O O . THR A 1 76 ? 42.125 15.227 18.156 1 27.95 76 THR A O 1
ATOM 581 N N . SER A 1 77 ? 41.875 13.906 19.688 1 28.52 77 SER A N 1
ATOM 582 C CA . SER A 1 77 ? 40.875 13.336 18.781 1 28.52 77 SER A CA 1
ATOM 583 C C . SER A 1 77 ? 39.719 14.32 18.531 1 28.52 77 SER A C 1
ATOM 585 O O . SER A 1 77 ? 38.969 14.625 19.438 1 28.52 77 SER A O 1
ATOM 587 N N . ASN A 1 78 ? 40.156 15.461 18.078 1 27.81 78 ASN A N 1
ATOM 588 C CA . ASN A 1 78 ? 39.062 16.109 17.344 1 27.81 78 ASN A CA 1
ATOM 589 C C . ASN A 1 78 ? 37.938 15.133 17 1 27.81 78 ASN A C 1
ATOM 591 O O . ASN A 1 78 ? 38.062 14.359 16.047 1 27.81 78 ASN A O 1
ATOM 595 N N . SER A 1 79 ? 37.594 14.383 18.016 1 30.77 79 SER A N 1
ATOM 596 C CA . SER A 1 79 ? 36.281 13.852 17.734 1 30.77 79 SER A CA 1
ATOM 597 C C . SER A 1 79 ? 35.5 14.789 16.828 1 30.77 79 SER A C 1
ATOM 599 O O . SER A 1 79 ? 34.969 15.82 17.281 1 30.77 79 SER A O 1
ATOM 601 N N . SER A 1 80 ? 36.062 15.25 15.836 1 28.94 80 SER A N 1
ATOM 602 C CA . SER A 1 80 ? 35.188 15.688 14.75 1 28.94 80 SER A CA 1
ATOM 603 C C . SER A 1 80 ? 33.844 14.977 14.812 1 28.94 80 SER A C 1
ATOM 605 O O . SER A 1 80 ? 33.719 13.812 14.422 1 28.94 80 SER A O 1
ATOM 607 N N . LYS A 1 81 ? 33.312 14.93 15.859 1 38.31 81 LYS A N 1
ATOM 608 C CA . LYS A 1 81 ? 31.891 14.75 15.727 1 38.31 81 LYS A CA 1
ATOM 609 C C . LYS A 1 81 ? 31.406 15.211 14.352 1 38.31 81 LYS A C 1
ATOM 611 O O . LYS A 1 81 ? 31.281 16.406 14.102 1 38.31 81 LYS A O 1
ATOM 616 N N . GLN A 1 82 ? 31.875 14.648 13.484 1 38.44 82 GLN A N 1
ATOM 617 C CA . GLN A 1 82 ? 31.312 14.828 12.156 1 38.44 82 GLN A CA 1
ATOM 618 C C . GLN A 1 82 ? 29.844 15.25 12.234 1 38.44 82 GLN A C 1
ATOM 620 O O . GLN A 1 82 ? 29.047 14.586 12.891 1 38.44 82 GLN A O 1
ATOM 625 N N . ALA A 1 83 ? 29.609 16.453 12.312 1 43.59 83 ALA A N 1
ATOM 626 C CA . ALA A 1 83 ? 28.25 16.984 12.203 1 43.59 83 ALA A CA 1
ATOM 627 C C . ALA A 1 83 ? 27.312 16.016 11.492 1 43.59 83 ALA A C 1
ATOM 629 O O . ALA A 1 83 ? 27.547 15.656 10.336 1 43.59 83 ALA A O 1
ATOM 630 N N . THR A 1 84 ? 26.656 15.18 12.414 1 70.25 84 THR A N 1
ATOM 631 C CA . THR A 1 84 ? 25.656 14.297 11.82 1 70.25 84 THR A CA 1
ATOM 632 C C . THR A 1 84 ? 24.875 15.031 10.734 1 70.25 84 THR A C 1
ATOM 634 O O . THR A 1 84 ? 24.375 16.141 10.953 1 70.25 84 THR A O 1
ATOM 637 N N . SER A 1 85 ? 25.172 14.602 9.578 1 87.62 85 SER A N 1
ATOM 638 C CA . SER A 1 85 ? 24.438 15.195 8.469 1 87.62 85 SER A CA 1
ATOM 639 C C . SER A 1 85 ? 22.938 15.258 8.766 1 87.62 85 SER A C 1
ATOM 641 O O . SER A 1 85 ? 22.453 14.555 9.656 1 87.62 85 SER A O 1
ATOM 643 N N . LEU A 1 86 ? 22.375 16.328 8.414 1 93.62 86 LEU A N 1
ATOM 644 C CA . LEU A 1 86 ? 20.922 16.438 8.531 1 93.62 86 LEU A CA 1
ATOM 645 C C . LEU A 1 86 ? 20.25 15.117 8.219 1 93.62 86 LEU A C 1
ATOM 647 O O . LEU A 1 86 ? 19.312 14.711 8.914 1 93.62 86 LEU A O 1
ATOM 651 N N . ARG A 1 87 ? 20.766 14.469 7.258 1 92.81 87 ARG A N 1
ATOM 652 C CA . ARG A 1 87 ? 20.25 13.156 6.883 1 92.81 87 ARG A CA 1
ATOM 653 C C . ARG A 1 87 ? 20.391 12.164 8.031 1 92.81 87 ARG A C 1
ATOM 655 O O . ARG A 1 87 ? 19.422 11.469 8.375 1 92.81 87 ARG A O 1
ATOM 662 N N . ASP A 1 88 ? 21.484 12.125 8.586 1 91.5 88 ASP A N 1
ATOM 663 C CA . ASP A 1 88 ? 21.719 11.188 9.68 1 91.5 88 ASP A CA 1
ATOM 664 C C . ASP A 1 88 ? 20.844 11.492 10.883 1 91.5 88 ASP A C 1
ATOM 666 O O . ASP A 1 88 ? 20.328 10.578 11.539 1 91.5 88 ASP A O 1
ATOM 670 N N . SER A 1 89 ? 20.688 12.766 11.094 1 95.19 89 SER A N 1
ATOM 671 C CA . SER A 1 89 ? 19.844 13.164 12.211 1 95.19 89 SER A CA 1
ATOM 672 C C . SER A 1 89 ? 18.391 12.75 11.984 1 95.19 89 SER A C 1
ATOM 674 O O . SER A 1 89 ? 17.719 12.281 12.914 1 95.19 89 SER A O 1
ATOM 676 N N . MET A 1 90 ? 17.938 12.891 10.781 1 96 90 MET A N 1
ATOM 677 C CA . MET A 1 90 ? 16.578 12.5 10.445 1 96 90 MET A CA 1
ATOM 678 C C . MET A 1 90 ? 16.406 10.984 10.547 1 96 90 MET A C 1
ATOM 680 O O . MET A 1 90 ? 15.406 10.5 11.094 1 96 90 MET A O 1
ATOM 684 N N . MET A 1 91 ? 17.375 10.227 10.086 1 93.06 91 MET A N 1
ATOM 685 C CA . MET A 1 91 ? 17.344 8.766 10.156 1 93.06 91 MET A CA 1
ATOM 686 C C . MET A 1 91 ? 17.328 8.289 11.602 1 93.06 91 MET A C 1
ATOM 688 O O . MET A 1 91 ? 16.578 7.375 11.953 1 93.06 91 MET A O 1
ATOM 692 N N . GLN A 1 92 ? 18.109 8.922 12.398 1 93.5 92 GLN A N 1
ATOM 693 C CA . GLN A 1 92 ? 18.188 8.555 13.805 1 93.5 92 GLN A CA 1
ATOM 694 C C . GLN A 1 92 ? 16.875 8.852 14.523 1 93.5 92 GLN A C 1
ATOM 696 O O . GLN A 1 92 ? 16.422 8.062 15.352 1 93.5 92 GLN A O 1
ATOM 701 N N . TYR A 1 93 ? 16.359 9.977 14.227 1 96.62 93 TYR A N 1
ATOM 702 C CA . TYR A 1 93 ? 15.078 10.328 14.828 1 96.62 93 TYR A CA 1
ATOM 703 C C . TYR A 1 93 ? 14.016 9.281 14.492 1 96.62 93 TYR A C 1
ATOM 705 O O . TYR A 1 93 ? 13.305 8.805 15.383 1 96.62 93 TYR A O 1
ATOM 713 N N . LEU A 1 94 ? 13.914 8.898 13.188 1 96.62 94 LEU A N 1
ATOM 714 C CA . LEU A 1 94 ? 12.938 7.906 12.75 1 96.62 94 LEU A CA 1
ATOM 715 C C . LEU A 1 94 ? 13.188 6.566 13.438 1 96.62 94 LEU A C 1
ATOM 717 O O . LEU A 1 94 ? 12.25 5.914 13.891 1 96.62 94 LEU A O 1
ATOM 721 N N . ALA A 1 95 ? 14.406 6.18 13.516 1 94.62 95 ALA A N 1
ATOM 722 C CA . ALA A 1 95 ? 14.758 4.895 14.117 1 94.62 95 ALA A CA 1
ATOM 723 C C . ALA A 1 95 ? 14.406 4.879 15.609 1 94.62 95 ALA A C 1
ATOM 725 O O . ALA A 1 95 ? 13.875 3.889 16.109 1 94.62 95 ALA A O 1
ATOM 726 N N . ARG A 1 96 ? 14.656 5.953 16.266 1 95.88 96 ARG A N 1
ATOM 727 C CA . ARG A 1 96 ? 14.422 6.055 17.703 1 95.88 96 ARG A CA 1
ATOM 728 C C . ARG A 1 96 ? 12.93 5.953 18.016 1 95.88 96 ARG A C 1
ATOM 730 O O . ARG A 1 96 ? 12.547 5.445 19.062 1 95.88 96 ARG A O 1
ATOM 737 N N . HIS A 1 97 ? 12.148 6.41 17.125 1 97.38 97 HIS A N 1
ATOM 738 C CA . HIS A 1 97 ? 10.719 6.492 17.406 1 97.38 97 HIS A CA 1
ATOM 739 C C . HIS A 1 97 ? 9.922 5.539 16.516 1 97.38 97 HIS A C 1
ATOM 741 O O . HIS A 1 97 ? 8.734 5.762 16.266 1 97.38 97 HIS A O 1
ATOM 747 N N . ILE A 1 98 ? 10.578 4.48 16.078 1 95.62 98 ILE A N 1
ATOM 748 C CA . ILE A 1 98 ? 9.945 3.518 15.172 1 95.62 98 ILE A CA 1
ATOM 749 C C . ILE A 1 98 ? 8.695 2.936 15.836 1 95.62 98 ILE A C 1
ATOM 751 O O . ILE A 1 98 ? 8.703 2.639 17.031 1 95.62 98 ILE A O 1
ATOM 755 N N . MET A 1 99 ? 7.59 2.83 15.109 1 95 99 MET A N 1
ATOM 756 C CA . MET A 1 99 ? 6.355 2.242 15.625 1 95 99 MET A CA 1
ATOM 757 C C . MET A 1 99 ? 6.469 0.724 15.695 1 95 99 MET A C 1
ATOM 759 O O . MET A 1 99 ? 7.215 0.113 14.93 1 95 99 MET A O 1
ATOM 763 N N . PRO A 1 100 ? 5.68 0.091 16.578 1 94.19 100 PRO A N 1
ATOM 764 C CA . PRO A 1 100 ? 5.789 -1.358 16.75 1 94.19 100 PRO A CA 1
ATOM 765 C C . PRO A 1 100 ? 5.496 -2.139 15.477 1 94.19 100 PRO A C 1
ATOM 767 O O . PRO A 1 100 ? 6.051 -3.221 15.266 1 94.19 100 PRO A O 1
ATOM 770 N N . TYR A 1 101 ? 4.707 -1.604 14.617 1 93.5 101 TYR A N 1
ATOM 771 C CA . TYR A 1 101 ? 4.301 -2.262 13.383 1 93.5 101 TYR A CA 1
ATOM 772 C C . TYR A 1 101 ? 5.488 -2.434 12.445 1 93.5 101 TYR A C 1
ATOM 774 O O . TYR A 1 101 ? 5.461 -3.281 11.547 1 93.5 101 TYR A O 1
ATOM 782 N N . ASP A 1 102 ? 6.48 -1.63 12.625 1 94.31 102 ASP A N 1
ATOM 783 C CA . ASP A 1 102 ? 7.574 -1.511 11.664 1 94.31 102 ASP A CA 1
ATOM 784 C C . ASP A 1 102 ? 8.789 -2.324 12.109 1 94.31 102 ASP A C 1
ATOM 786 O O . ASP A 1 102 ? 9.688 -2.598 11.312 1 94.31 102 ASP A O 1
ATOM 790 N N . VAL A 1 103 ? 8.789 -2.789 13.297 1 94.44 103 VAL A N 1
ATOM 791 C CA . VAL A 1 103 ? 9.961 -3.426 13.898 1 94.44 103 VAL A CA 1
ATOM 792 C C . VAL A 1 103 ? 10.258 -4.738 13.18 1 94.44 103 VAL A C 1
ATOM 794 O O . VAL A 1 103 ? 11.398 -5.008 12.805 1 94.44 103 VAL A O 1
ATOM 797 N N . PRO A 1 104 ? 9.258 -5.555 12.867 1 93.5 104 PRO A N 1
ATOM 798 C CA . PRO A 1 104 ? 9.578 -6.82 12.203 1 93.5 104 PRO A CA 1
ATOM 799 C C . PRO A 1 104 ? 10.102 -6.621 10.781 1 93.5 104 PRO A C 1
ATOM 801 O O . PRO A 1 104 ? 10.688 -7.543 10.203 1 93.5 104 PRO A O 1
ATOM 804 N N . ASN A 1 105 ? 9.867 -5.445 10.219 1 91.19 105 ASN A N 1
ATOM 805 C CA . ASN A 1 105 ? 10.258 -5.156 8.844 1 91.19 105 ASN A CA 1
ATOM 806 C C . ASN A 1 105 ? 11.391 -4.133 8.789 1 91.19 105 ASN A C 1
ATOM 808 O O . ASN A 1 105 ? 11.578 -3.459 7.77 1 91.19 105 ASN A O 1
ATOM 812 N N . ILE A 1 106 ? 12.117 -4.02 9.789 1 90.12 106 ILE A N 1
ATOM 813 C CA . ILE A 1 106 ? 13.047 -2.912 9.984 1 90.12 106 ILE A CA 1
ATOM 814 C C . ILE A 1 106 ? 14.094 -2.92 8.883 1 90.12 106 ILE A C 1
ATOM 816 O O . ILE A 1 106 ? 14.5 -1.862 8.391 1 90.12 106 ILE A O 1
ATOM 820 N N . ALA A 1 107 ? 14.547 -4.082 8.43 1 85.38 107 ALA A N 1
ATOM 821 C CA . ALA A 1 107 ? 15.547 -4.18 7.371 1 85.38 107 ALA A CA 1
ATOM 822 C C . ALA A 1 107 ? 14.984 -3.717 6.031 1 85.38 107 ALA A C 1
ATOM 824 O O . ALA A 1 107 ? 15.602 -2.914 5.332 1 85.38 107 ALA A O 1
ATOM 825 N N . SE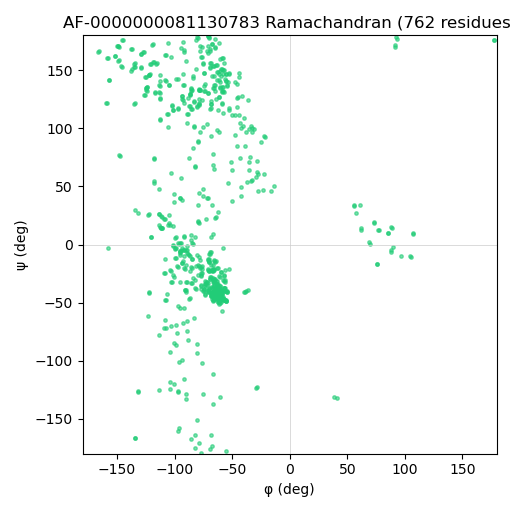R A 1 108 ? 13.789 -4.145 5.727 1 87.06 108 SER A N 1
ATOM 826 C CA . SER A 1 108 ? 13.148 -3.814 4.457 1 87.06 108 SER A CA 1
ATOM 827 C C . SER A 1 108 ? 12.789 -2.334 4.387 1 87.06 108 SER A C 1
ATOM 829 O O . SER A 1 108 ? 12.742 -1.75 3.301 1 87.06 108 SER A O 1
ATOM 831 N N . LEU A 1 109 ? 12.562 -1.767 5.559 1 90.06 109 LEU A N 1
ATOM 832 C CA . LEU A 1 109 ? 12.203 -0.352 5.598 1 90.06 109 LEU A CA 1
ATOM 833 C C . LEU A 1 109 ? 13.445 0.522 5.41 1 90.06 109 LEU A C 1
ATOM 835 O O . LEU A 1 109 ? 13.328 1.71 5.102 1 90.06 109 LEU A O 1
ATOM 839 N N . GLY A 1 110 ? 14.625 -0.035 5.656 1 86.12 110 GLY A N 1
ATOM 840 C CA . GLY A 1 110 ? 15.859 0.685 5.375 1 86.12 110 GLY A CA 1
ATOM 841 C C . GLY A 1 110 ? 16.562 1.173 6.629 1 86.12 110 GLY A C 1
ATOM 842 O O . GLY A 1 110 ? 17.5 1.975 6.551 1 86.12 110 GLY A O 1
ATOM 843 N N . PHE A 1 111 ? 16.125 0.747 7.805 1 86.56 111 PHE A N 1
ATOM 844 C CA . PHE A 1 111 ? 16.719 1.226 9.047 1 86.56 111 PHE A CA 1
ATOM 845 C C . PHE A 1 111 ? 18.062 0.549 9.297 1 86.56 111 PHE A C 1
ATOM 847 O O . PHE A 1 111 ? 18.859 1.022 10.109 1 86.56 111 PHE A O 1
ATOM 854 N N . GLN A 1 112 ? 18.375 -0.509 8.734 1 74.06 112 GLN A N 1
ATOM 855 C CA . GLN A 1 112 ? 19.625 -1.231 8.969 1 74.06 112 GLN A CA 1
ATOM 856 C C . GLN A 1 112 ? 20.594 -1.055 7.809 1 74.06 112 GLN A C 1
ATOM 858 O O . GLN A 1 112 ? 21.531 -1.845 7.645 1 74.06 112 GLN A O 1
ATOM 863 N N . SER A 1 113 ? 20.266 0.005 7.059 1 61.78 113 SER A N 1
ATOM 864 C CA . SER A 1 113 ? 21.156 0.217 5.918 1 61.78 113 SER A CA 1
ATOM 865 C C . SER A 1 113 ? 22.438 0.916 6.344 1 61.78 113 SER A C 1
ATOM 867 O O . SER A 1 113 ? 22.422 1.729 7.27 1 61.78 113 SER A O 1
ATOM 869 N N . ASN A 1 114 ? 23.547 0.331 6.195 1 54.69 114 ASN A N 1
ATOM 870 C CA . ASN A 1 114 ? 24.828 0.938 6.496 1 54.69 114 ASN A CA 1
ATOM 871 C C . ASN A 1 114 ? 25.109 2.141 5.598 1 54.69 114 ASN A C 1
ATOM 873 O O . ASN A 1 114 ? 26.25 2.609 5.516 1 54.69 114 ASN A O 1
ATOM 877 N N . GLY A 1 115 ? 24.031 2.727 5.086 1 53.53 115 GLY A N 1
ATOM 878 C CA . GLY A 1 115 ? 24.203 3.912 4.258 1 53.53 115 GLY A CA 1
ATOM 879 C C . GLY A 1 115 ? 24.719 3.598 2.863 1 53.53 115 GLY A C 1
ATOM 880 O O . GLY A 1 115 ? 24.812 4.488 2.016 1 53.53 115 GLY A O 1
ATOM 881 N N . GLN A 1 116 ? 25.25 2.447 2.631 1 50.72 116 GLN A N 1
ATOM 882 C CA . GLN A 1 116 ? 25.766 2.131 1.306 1 50.72 116 GLN A CA 1
ATOM 883 C C . GLN A 1 116 ? 24.672 1.604 0.391 1 50.72 116 GLN A C 1
ATOM 885 O O . GLN A 1 116 ? 23.859 0.763 0.799 1 50.72 116 GLN A O 1
ATOM 890 N N . PRO A 1 117 ? 24.5 2.477 -0.675 1 49.94 117 PRO A N 1
ATOM 891 C CA . PRO A 1 117 ? 23.562 1.892 -1.64 1 49.94 117 PRO A CA 1
ATOM 892 C C . PRO A 1 117 ? 23.859 0.421 -1.93 1 49.94 117 PRO A C 1
ATOM 894 O O . PRO A 1 117 ? 25.016 0.015 -1.958 1 49.94 117 PRO A O 1
ATOM 897 N N . LYS A 1 118 ? 22.922 -0.348 -1.798 1 52.25 118 LYS A N 1
ATOM 898 C CA . LYS A 1 118 ? 23.141 -1.745 -2.166 1 52.25 118 LYS A CA 1
ATOM 899 C C . LYS A 1 118 ? 23.453 -1.883 -3.654 1 52.25 118 LYS A C 1
ATOM 901 O O . LYS A 1 118 ? 23.125 -0.995 -4.445 1 52.25 118 LYS A O 1
ATOM 906 N N . PRO A 1 119 ? 24.359 -2.781 -3.957 1 42.88 119 PRO A N 1
ATOM 907 C CA . PRO A 1 119 ? 24.875 -2.91 -5.32 1 42.88 119 PRO A CA 1
ATOM 908 C C . PRO A 1 119 ? 23.797 -2.742 -6.383 1 42.88 119 PRO A C 1
ATOM 910 O O . PRO A 1 119 ? 24.078 -2.25 -7.48 1 42.88 119 PRO A O 1
ATOM 913 N N . ASP A 1 120 ? 22.641 -3.275 -6.176 1 42.5 120 ASP A N 1
ATOM 914 C CA . ASP A 1 120 ? 21.656 -3.238 -7.254 1 42.5 120 ASP A CA 1
ATOM 915 C C . ASP A 1 120 ? 20.969 -1.875 -7.328 1 42.5 120 ASP A C 1
ATOM 917 O O . ASP A 1 120 ? 20 -1.704 -8.055 1 42.5 120 ASP A O 1
ATOM 921 N N . GLY A 1 121 ? 21.609 -0.91 -6.746 1 46.22 121 GLY A N 1
ATOM 922 C CA . GLY A 1 121 ? 20.984 0.402 -6.742 1 46.22 121 GLY A CA 1
ATOM 923 C C . GLY A 1 121 ? 19.75 0.476 -5.852 1 46.22 121 GLY A C 1
ATOM 924 O O . GLY A 1 121 ? 18.953 1.412 -5.953 1 46.22 121 GLY A O 1
ATOM 925 N N . MET A 1 122 ? 19.594 -0.582 -5.352 1 47.91 122 MET A N 1
ATOM 926 C CA . MET A 1 122 ? 18.422 -0.729 -4.5 1 47.91 122 MET A CA 1
ATOM 927 C C . MET A 1 122 ? 18.484 0.227 -3.316 1 47.91 122 MET A C 1
ATOM 929 O O . MET A 1 122 ? 19.531 0.375 -2.686 1 47.91 122 MET A O 1
ATOM 933 N N . SER A 1 123 ? 17.781 1.329 -3.574 1 54.09 123 SER A N 1
ATOM 934 C CA . SER A 1 123 ? 17.625 2.285 -2.482 1 54.09 123 SER A CA 1
ATOM 935 C C . SER A 1 123 ? 17.281 1.58 -1.177 1 54.09 123 SER A C 1
ATOM 937 O O . SER A 1 123 ? 16.797 0.443 -1.189 1 54.09 123 SER A O 1
ATOM 939 N N . ASP A 1 124 ? 17.781 2.189 -0.095 1 68.5 124 ASP A N 1
ATOM 940 C CA . ASP A 1 124 ? 17.75 1.705 1.281 1 68.5 124 ASP A CA 1
ATOM 941 C C . ASP A 1 124 ? 16.328 1.785 1.85 1 68.5 124 ASP A C 1
ATOM 943 O O . ASP A 1 124 ? 16.141 2.135 3.018 1 68.5 124 ASP A O 1
ATOM 947 N N . GLY A 1 125 ? 15.328 1.455 1.044 1 79.25 125 GLY A N 1
ATOM 948 C CA . GLY A 1 125 ? 14.039 1.3 1.688 1 79.25 125 GLY A CA 1
ATOM 949 C C . GLY A 1 125 ? 13.219 2.576 1.694 1 79.25 125 GLY A C 1
ATOM 950 O O . GLY A 1 125 ? 13.664 3.607 1.187 1 79.25 125 GLY A O 1
ATOM 951 N N . ILE A 1 126 ? 12.07 2.578 2.188 1 88.19 126 ILE A N 1
ATOM 952 C CA . ILE A 1 126 ? 11.133 3.695 2.217 1 88.19 126 ILE A CA 1
ATOM 953 C C . ILE A 1 126 ? 11.711 4.836 3.051 1 88.19 126 ILE A C 1
ATOM 955 O O . ILE A 1 126 ? 11.484 6.008 2.752 1 88.19 126 ILE A O 1
ATOM 959 N N . VAL A 1 127 ? 12.477 4.504 4.023 1 90.62 127 VAL A N 1
ATOM 960 C CA . VAL A 1 127 ? 12.969 5.512 4.953 1 90.62 127 VAL A CA 1
ATOM 961 C C . VAL A 1 127 ? 14.008 6.395 4.262 1 90.62 127 VAL A C 1
ATOM 963 O O . VAL A 1 127 ? 14.031 7.609 4.469 1 90.62 127 VAL A O 1
ATOM 966 N N . ASP A 1 128 ? 14.828 5.773 3.461 1 87.62 128 ASP A N 1
ATOM 967 C CA . ASP A 1 128 ? 15.828 6.543 2.729 1 87.62 128 ASP A CA 1
ATOM 968 C C . ASP A 1 128 ? 15.172 7.555 1.795 1 87.62 128 ASP A C 1
ATOM 970 O O . ASP A 1 128 ? 15.594 8.711 1.721 1 87.62 128 ASP A O 1
ATOM 974 N N . GLN A 1 129 ? 14.188 7.109 1.066 1 88.5 129 GLN A N 1
ATOM 975 C CA . GLN A 1 129 ? 13.469 8 0.155 1 88.5 129 GLN A CA 1
ATOM 976 C C . GLN A 1 129 ? 12.734 9.094 0.92 1 88.5 129 GLN A C 1
ATOM 978 O O . GLN A 1 129 ? 12.711 10.25 0.491 1 88.5 129 GLN A O 1
ATOM 983 N N . THR A 1 130 ? 12.195 8.719 1.992 1 92 130 THR A N 1
ATOM 984 C CA . THR A 1 130 ? 11.469 9.672 2.826 1 92 130 THR A CA 1
ATOM 985 C C . THR A 1 130 ? 12.391 10.789 3.303 1 92 130 THR A C 1
ATOM 987 O O . THR A 1 130 ? 12.055 11.969 3.199 1 92 130 THR A O 1
ATOM 990 N N . VAL A 1 131 ? 13.531 10.422 3.777 1 93.44 131 VAL A N 1
ATOM 991 C CA . VAL A 1 131 ? 14.492 11.391 4.289 1 93.44 131 VAL A CA 1
ATOM 992 C C . VAL A 1 131 ? 15.031 12.234 3.135 1 93.44 131 VAL A C 1
ATOM 994 O O . VAL A 1 131 ? 15.148 13.461 3.254 1 93.44 131 VAL A O 1
ATOM 997 N N . TYR A 1 132 ? 15.336 11.617 2.002 1 92.69 132 TYR A N 1
ATOM 998 C CA . TYR A 1 132 ? 15.828 12.336 0.832 1 92.69 132 TYR A CA 1
ATOM 999 C C . TYR A 1 132 ? 14.852 13.43 0.415 1 92.69 132 TYR A C 1
ATOM 1001 O O . TYR A 1 132 ? 15.242 14.586 0.254 1 92.69 132 TYR A O 1
ATOM 1009 N N . TYR A 1 133 ? 13.602 13.109 0.329 1 95.31 133 TYR A N 1
ATOM 1010 C CA . TYR A 1 133 ? 12.617 14.07 -0.174 1 95.31 133 TYR A CA 1
ATOM 1011 C C . TYR A 1 133 ? 12.266 15.102 0.892 1 95.31 133 TYR A C 1
ATOM 1013 O O . TYR A 1 133 ? 11.836 16.203 0.572 1 95.31 133 TYR A O 1
ATOM 1021 N N . SER A 1 134 ? 12.406 14.719 2.164 1 97.56 134 SER A N 1
ATOM 1022 C CA . SER A 1 134 ? 12.266 15.719 3.217 1 97.56 134 SER A CA 1
ATOM 1023 C C . SER A 1 134 ? 13.336 16.797 3.109 1 97.56 134 SER A C 1
ATOM 1025 O O . SER A 1 134 ? 13.062 17.969 3.334 1 97.56 134 SER A O 1
ATOM 1027 N N . ILE A 1 135 ? 14.539 16.375 2.766 1 97.5 135 ILE A N 1
ATOM 1028 C CA . ILE A 1 135 ? 15.641 17.312 2.584 1 97.5 135 ILE A CA 1
ATOM 1029 C C . ILE A 1 135 ? 15.422 18.141 1.312 1 97.5 135 ILE A C 1
ATOM 1031 O O . ILE A 1 135 ? 15.664 19.344 1.292 1 97.5 135 ILE A O 1
ATOM 1035 N N . GLN A 1 136 ? 14.945 17.469 0.258 1 97.06 136 GLN A N 1
ATOM 1036 C CA . GLN A 1 136 ? 14.641 18.188 -0.973 1 97.06 136 GLN A CA 1
ATOM 1037 C C . GLN A 1 136 ? 13.602 19.281 -0.732 1 97.06 136 GLN A C 1
ATOM 1039 O O . GLN A 1 136 ? 13.695 20.375 -1.282 1 97.06 136 GLN A O 1
ATOM 1044 N N . ALA A 1 137 ? 12.617 18.984 0.074 1 97.94 137 ALA A N 1
ATOM 1045 C CA . ALA A 1 137 ? 11.602 19.984 0.398 1 97.94 137 ALA A CA 1
ATOM 1046 C C . ALA A 1 137 ? 12.219 21.188 1.11 1 97.94 137 ALA A C 1
ATOM 1048 O O . ALA A 1 137 ? 11.875 22.328 0.824 1 97.94 137 ALA A O 1
ATOM 1049 N N . LYS A 1 138 ? 13.117 20.938 1.986 1 96.56 138 LYS A N 1
ATOM 1050 C CA . LYS A 1 138 ? 13.82 22.016 2.682 1 96.56 138 LYS A CA 1
ATOM 1051 C C . LYS A 1 138 ? 14.625 22.859 1.707 1 96.56 138 LYS A C 1
ATOM 1053 O O . LYS A 1 138 ? 14.734 24.078 1.882 1 96.56 138 LYS A O 1
ATOM 1058 N N . THR A 1 139 ? 15.133 22.203 0.74 1 95.56 139 THR A N 1
ATOM 1059 C CA . THR A 1 139 ? 15.953 22.891 -0.248 1 95.56 139 THR A CA 1
ATOM 1060 C C . THR A 1 139 ? 15.094 23.75 -1.169 1 95.56 139 THR A C 1
ATOM 1062 O O . THR A 1 139 ? 15.477 24.859 -1.532 1 95.56 139 THR A O 1
ATOM 1065 N N . LEU A 1 140 ? 13.953 23.359 -1.469 1 96.56 140 LEU A N 1
ATOM 1066 C CA . LEU A 1 140 ? 13.141 23.984 -2.508 1 96.56 140 LEU A CA 1
ATOM 1067 C C . LEU A 1 140 ? 12.273 25.078 -1.926 1 96.56 140 LEU A C 1
ATOM 1069 O O . LEU A 1 140 ? 12.055 26.109 -2.568 1 96.56 140 LEU A O 1
ATOM 1073 N N . TYR A 1 141 ? 11.742 24.859 -0.749 1 96.75 141 TYR A N 1
ATOM 1074 C CA . TYR A 1 141 ? 10.664 25.734 -0.311 1 96.75 141 TYR A CA 1
ATOM 1075 C C . TYR A 1 141 ? 11.094 26.578 0.879 1 96.75 141 TYR A C 1
ATOM 1077 O O . TYR A 1 141 ? 11.5 26.047 1.915 1 96.75 141 TYR A O 1
ATOM 1085 N N . PRO A 1 142 ? 10.875 27.844 0.862 1 95 142 PRO A N 1
ATOM 1086 C CA . PRO A 1 142 ? 11.438 28.75 1.865 1 95 142 PRO A CA 1
ATOM 1087 C C . PRO A 1 142 ? 10.695 28.688 3.201 1 95 142 PRO A C 1
ATOM 1089 O O . PRO A 1 142 ? 11.273 29 4.246 1 95 142 PRO A O 1
ATOM 1092 N N . TRP A 1 143 ? 9.422 28.281 3.229 1 95.06 143 TRP A N 1
ATOM 1093 C CA . TRP A 1 143 ? 8.688 28.234 4.492 1 95.06 143 TRP A CA 1
ATOM 1094 C C . TRP A 1 143 ? 9.328 27.25 5.457 1 95.06 143 TRP A C 1
ATOM 1096 O O . TRP A 1 143 ? 9.117 27.328 6.672 1 95.06 143 TRP A O 1
ATOM 1106 N N . THR A 1 144 ? 10.133 26.297 5 1 96.25 144 THR A N 1
ATOM 1107 C CA . THR A 1 144 ? 10.734 25.281 5.844 1 96.25 144 THR A CA 1
ATOM 1108 C C . THR A 1 144 ? 11.758 25.891 6.801 1 96.25 144 THR A C 1
ATOM 1110 O O . THR A 1 144 ? 12.047 25.312 7.855 1 96.25 144 THR A O 1
ATOM 1113 N N . ASP A 1 145 ? 12.281 27.047 6.477 1 93.62 145 ASP A N 1
ATOM 1114 C CA . ASP A 1 145 ? 13.289 27.703 7.305 1 93.62 145 ASP A CA 1
ATOM 1115 C C . ASP A 1 145 ? 12.68 28.188 8.617 1 93.62 145 ASP A C 1
ATOM 1117 O O . ASP A 1 145 ? 13.383 28.312 9.625 1 93.62 145 ASP A O 1
ATOM 1121 N N . SER A 1 146 ? 11.43 28.5 8.555 1 93.69 146 SER A N 1
ATOM 1122 C CA . SER A 1 146 ? 10.766 29.078 9.719 1 93.69 146 SER A CA 1
ATOM 1123 C C . SER A 1 146 ? 10.195 27.984 10.625 1 93.69 146 SER A C 1
ATOM 1125 O O . SER A 1 146 ? 9.695 28.281 11.711 1 93.69 146 SER A O 1
ATOM 1127 N N . ILE A 1 147 ? 10.211 26.766 10.211 1 96.19 147 ILE A N 1
ATOM 1128 C CA . ILE A 1 147 ? 9.688 25.641 10.992 1 96.19 147 ILE A CA 1
ATOM 1129 C C . ILE A 1 147 ? 10.742 25.172 11.984 1 96.19 147 ILE A C 1
ATOM 1131 O O . ILE A 1 147 ? 11.859 24.828 11.602 1 96.19 147 ILE A O 1
ATOM 1135 N N . PRO A 1 148 ? 10.383 25.172 13.289 1 95.94 148 PRO A N 1
ATOM 1136 C CA . PRO A 1 148 ? 11.344 24.641 14.25 1 95.94 148 PRO A CA 1
ATOM 1137 C C . PRO A 1 148 ? 11.789 23.219 13.914 1 95.94 148 PRO A C 1
ATOM 1139 O O . PRO A 1 148 ? 10.984 22.406 13.453 1 95.94 148 PRO A O 1
ATOM 1142 N N . HIS A 1 149 ? 13.008 22.922 14.227 1 95.75 149 HIS A N 1
ATOM 1143 C CA . HIS A 1 149 ? 13.617 21.641 13.883 1 95.75 149 HIS A CA 1
ATOM 1144 C C . HIS A 1 149 ? 12.82 20.484 14.469 1 95.75 149 HIS A C 1
ATOM 1146 O O . HIS A 1 149 ? 12.57 19.484 13.781 1 95.75 149 HIS A O 1
ATOM 1152 N N . TYR A 1 150 ? 12.43 20.562 15.719 1 95.94 150 TYR A N 1
ATOM 1153 C CA . TYR A 1 150 ? 11.727 19.453 16.375 1 95.94 150 TYR A CA 1
ATOM 1154 C C . TYR A 1 150 ? 10.359 19.219 15.742 1 95.94 150 TYR A C 1
ATOM 1156 O O . TYR A 1 150 ? 9.891 18.094 15.68 1 95.94 150 TYR A O 1
ATOM 1164 N N . VAL A 1 151 ? 9.734 20.312 15.195 1 98.12 151 VAL A N 1
ATOM 1165 C CA . VAL A 1 151 ? 8.453 20.188 14.516 1 98.12 151 VAL A CA 1
ATOM 1166 C C . VAL A 1 151 ? 8.648 19.531 13.156 1 98.12 151 VAL A C 1
ATOM 1168 O O . VAL A 1 151 ? 7.887 18.641 12.781 1 98.12 151 VAL A O 1
ATOM 1171 N N . TYR A 1 152 ? 9.695 19.938 12.445 1 98.44 152 TYR A N 1
ATOM 1172 C CA . TYR A 1 152 ? 9.984 19.375 11.133 1 98.44 152 TYR A CA 1
ATOM 1173 C C . TYR A 1 152 ? 10.273 17.875 11.242 1 98.44 152 TYR A C 1
ATOM 1175 O O . TYR A 1 152 ? 9.781 17.078 10.438 1 98.44 152 TYR A O 1
ATOM 1183 N N . PHE A 1 153 ? 10.984 17.469 12.242 1 98.56 153 PHE A N 1
ATOM 1184 C CA . PHE A 1 153 ? 11.375 16.078 12.43 1 98.56 153 PHE A CA 1
ATOM 1185 C C . PHE A 1 153 ? 10.164 15.219 12.75 1 98.56 153 PHE A C 1
ATOM 1187 O O . PHE A 1 153 ? 10.039 14.102 12.25 1 98.56 153 PHE A O 1
ATOM 1194 N N . GLU A 1 154 ? 9.266 15.695 13.461 1 98.62 154 GLU A N 1
ATOM 1195 C CA . GLU A 1 154 ? 8.164 14.852 13.922 1 98.62 154 GLU A CA 1
ATOM 1196 C C . GLU A 1 154 ? 7.004 14.867 12.93 1 98.62 154 GLU A C 1
ATOM 1198 O O . GLU A 1 154 ? 6.293 13.875 12.773 1 98.62 154 GLU A O 1
ATOM 1203 N N . TYR A 1 155 ? 6.832 16.031 12.258 1 98.81 155 TYR A N 1
ATOM 1204 C CA . TYR A 1 155 ? 5.559 16.188 11.562 1 98.81 155 TYR A CA 1
ATOM 1205 C C . TYR A 1 155 ? 5.777 16.391 10.062 1 98.81 155 TYR A C 1
ATOM 1207 O O . TYR A 1 155 ? 4.82 16.625 9.32 1 98.81 155 TYR A O 1
ATOM 1215 N N . VAL A 1 156 ? 6.992 16.281 9.578 1 98.88 156 VAL A N 1
ATOM 1216 C CA . VAL A 1 156 ? 7.266 16.266 8.148 1 98.88 156 VAL A CA 1
ATOM 1217 C C . VAL A 1 156 ? 8 14.984 7.766 1 98.88 156 VAL A C 1
ATOM 1219 O O . VAL A 1 156 ? 7.629 14.312 6.805 1 98.88 156 VAL A O 1
ATOM 1222 N N . VAL A 1 157 ? 8.938 14.555 8.555 1 98.62 157 VAL A N 1
ATOM 1223 C CA . VAL A 1 157 ? 9.914 13.547 8.148 1 98.62 157 VAL A CA 1
ATOM 1224 C C . VAL A 1 157 ? 9.273 12.164 8.172 1 98.62 157 VAL A C 1
ATOM 1226 O O . VAL A 1 157 ? 9.539 11.336 7.301 1 98.62 157 VAL A O 1
ATOM 1229 N N . PRO A 1 158 ? 8.391 11.867 9.078 1 98.44 158 PRO A N 1
ATOM 1230 C CA . PRO A 1 158 ? 7.883 10.492 9.172 1 98.44 158 PRO A CA 1
ATOM 1231 C C . PRO A 1 158 ? 7.223 10.016 7.879 1 98.44 158 PRO A C 1
ATOM 1233 O O . PRO A 1 158 ? 6.637 10.82 7.148 1 98.44 158 PRO A O 1
ATOM 1236 N N . TYR A 1 159 ? 7.281 8.664 7.645 1 95.81 159 TYR A N 1
ATOM 1237 C CA . TYR A 1 159 ? 6.82 8.023 6.418 1 95.81 159 TYR A CA 1
ATOM 1238 C C . TYR A 1 159 ? 5.406 7.484 6.586 1 95.81 159 TYR A C 1
ATOM 1240 O O . TYR A 1 159 ? 4.824 6.945 5.641 1 95.81 159 TYR A O 1
ATOM 1248 N N . ALA A 1 160 ? 4.82 7.68 7.73 1 95.25 160 ALA A N 1
ATOM 1249 C CA . ALA A 1 160 ? 3.488 7.156 8.023 1 95.25 160 ALA A CA 1
ATOM 1250 C C . ALA A 1 160 ? 2.77 8.031 9.047 1 95.25 160 ALA A C 1
ATOM 1252 O O . ALA A 1 160 ? 3.4 8.828 9.742 1 95.25 160 ALA A O 1
ATOM 1253 N N . VAL A 1 161 ? 1.457 7.879 9.117 1 97.44 161 VAL A N 1
ATOM 1254 C CA . VAL A 1 161 ? 0.629 8.672 10.016 1 97.44 161 VAL A CA 1
ATOM 1255 C C . VAL A 1 161 ? 0.136 7.805 11.172 1 97.44 161 VAL A C 1
ATOM 1257 O O . VAL A 1 161 ? 0.197 8.211 12.336 1 97.44 161 VAL A O 1
ATOM 1260 N N . THR A 1 162 ? -0.366 6.648 10.875 1 95.75 162 THR A N 1
ATOM 1261 C CA . THR A 1 162 ? -0.814 5.652 11.844 1 95.75 162 THR A CA 1
ATOM 1262 C C . THR A 1 162 ? -0.253 4.273 11.5 1 95.75 162 THR A C 1
ATOM 1264 O O . THR A 1 162 ? 0.964 4.082 11.469 1 95.75 162 THR A O 1
ATOM 1267 N N . ASN A 1 163 ? -1.127 3.289 11.398 1 93.94 163 ASN A N 1
ATOM 1268 C CA . ASN A 1 163 ? -0.657 1.944 11.078 1 93.94 163 ASN A CA 1
ATOM 1269 C C . ASN A 1 163 ? -1.046 1.533 9.664 1 93.94 163 ASN A C 1
ATOM 1271 O O . ASN A 1 163 ? -1.136 0.342 9.359 1 93.94 163 ASN A O 1
ATOM 1275 N N . GLU A 1 164 ? -1.332 2.566 8.766 1 94.31 164 GLU A N 1
ATOM 1276 C CA . GLU A 1 164 ? -1.583 2.252 7.359 1 94.31 164 GLU A CA 1
ATOM 1277 C C . GLU A 1 164 ? -0.393 1.527 6.734 1 94.31 164 GLU A C 1
ATOM 1279 O O . GLU A 1 164 ? 0.727 1.61 7.242 1 94.31 164 GLU A O 1
ATOM 1284 N N . PRO A 1 165 ? -0.606 0.85 5.641 1 93.75 165 PRO A N 1
ATOM 1285 C CA . PRO A 1 165 ? 0.51 0.175 4.973 1 93.75 165 PRO A CA 1
ATOM 1286 C C . PRO A 1 165 ? 1.655 1.126 4.633 1 93.75 165 PRO A C 1
ATOM 1288 O O . PRO A 1 165 ? 1.416 2.268 4.23 1 93.75 165 PRO A O 1
ATOM 1291 N N . ARG A 1 166 ? 2.904 0.599 4.824 1 94.38 166 ARG A N 1
ATOM 1292 C CA . ARG A 1 166 ? 4.094 1.398 4.539 1 94.38 166 ARG A CA 1
ATOM 1293 C C . ARG A 1 166 ? 4.445 1.349 3.059 1 94.38 166 ARG A C 1
ATOM 1295 O O . ARG A 1 166 ? 5.027 0.37 2.586 1 94.38 166 ARG A O 1
ATOM 1302 N N . THR A 1 167 ? 4.098 2.428 2.354 1 93.06 167 THR A N 1
ATOM 1303 C CA . THR A 1 167 ? 4.375 2.512 0.924 1 93.06 167 THR A CA 1
ATOM 1304 C C . THR A 1 167 ? 5.254 3.721 0.615 1 93.06 167 THR A C 1
ATOM 1306 O O . THR A 1 167 ? 5.258 4.699 1.364 1 93.06 167 THR A O 1
ATOM 1309 N N . ASN A 1 168 ? 5.965 3.641 -0.459 1 91.69 168 ASN A N 1
ATOM 1310 C CA . ASN A 1 168 ? 6.883 4.699 -0.866 1 91.69 168 ASN A CA 1
ATOM 1311 C C . ASN A 1 168 ? 6.152 5.824 -1.596 1 91.69 168 ASN A C 1
ATOM 1313 O O . ASN A 1 168 ? 6.48 6.141 -2.742 1 91.69 168 ASN A O 1
ATOM 1317 N N . HIS A 1 169 ? 5.328 6.547 -0.899 1 94.81 169 HIS A N 1
ATOM 1318 C CA . HIS A 1 169 ? 4.441 7.52 -1.528 1 94.81 169 HIS A CA 1
ATOM 1319 C C . HIS A 1 169 ? 5.141 8.859 -1.727 1 94.81 169 HIS A C 1
ATOM 1321 O O . HIS A 1 169 ? 4.699 9.68 -2.527 1 94.81 169 HIS A O 1
ATOM 1327 N N . ARG A 1 170 ? 6.199 9.148 -1.05 1 94.56 170 ARG A N 1
ATOM 1328 C CA . ARG A 1 170 ? 6.762 10.492 -0.962 1 94.56 170 ARG A CA 1
ATOM 1329 C C . ARG A 1 170 ? 7.285 10.961 -2.316 1 94.56 170 ARG A C 1
ATOM 1331 O O . ARG A 1 170 ? 7.043 12.094 -2.729 1 94.56 170 ARG A O 1
ATOM 1338 N N . PRO A 1 171 ? 8.078 10.086 -3.086 1 92.25 171 PRO A N 1
ATOM 1339 C CA . PRO A 1 171 ? 8.531 10.547 -4.398 1 92.25 171 PRO A CA 1
ATOM 1340 C C . PRO A 1 171 ? 7.379 10.914 -5.328 1 92.25 171 PRO A C 1
ATOM 1342 O O . PRO A 1 171 ? 7.457 11.906 -6.059 1 92.25 171 PRO A O 1
ATOM 1345 N N . LEU A 1 172 ? 6.375 10.164 -5.285 1 93.44 172 LEU A N 1
ATOM 1346 C CA . LEU A 1 172 ? 5.238 10.398 -6.168 1 93.44 172 LEU A CA 1
ATOM 1347 C C . LEU A 1 172 ? 4.535 11.703 -5.816 1 93.44 172 LEU A C 1
ATOM 1349 O O . LEU A 1 172 ? 4.242 12.516 -6.699 1 93.44 172 LEU A O 1
ATOM 1353 N N . LEU A 1 173 ? 4.254 11.922 -4.559 1 97.19 173 LEU A N 1
ATOM 1354 C CA . LEU A 1 173 ? 3.551 13.117 -4.113 1 97.19 173 LEU A CA 1
ATOM 1355 C C . LEU A 1 173 ? 4.414 14.359 -4.305 1 97.19 173 LEU A C 1
ATOM 1357 O O . LEU A 1 173 ? 3.928 15.398 -4.746 1 97.19 173 LEU A O 1
ATOM 1361 N N . PHE A 1 174 ? 5.699 14.281 -3.961 1 97.25 174 PHE A N 1
ATOM 1362 C CA . PHE A 1 174 ? 6.641 15.375 -4.148 1 97.25 174 PHE A CA 1
ATOM 1363 C C . PHE A 1 174 ? 6.668 15.828 -5.605 1 97.25 174 PHE A C 1
ATOM 1365 O O . PHE A 1 174 ? 6.508 17.016 -5.895 1 97.25 174 PHE A O 1
ATOM 1372 N N . ASN A 1 175 ? 6.785 14.875 -6.535 1 95.69 175 ASN A N 1
ATOM 1373 C CA . ASN A 1 175 ? 6.918 15.195 -7.953 1 95.69 175 ASN A CA 1
ATOM 1374 C C . ASN A 1 175 ? 5.605 15.711 -8.539 1 95.69 175 ASN A C 1
ATOM 1376 O O . ASN A 1 175 ? 5.605 16.578 -9.414 1 95.69 175 ASN A O 1
ATOM 1380 N N . ALA A 1 176 ? 4.551 15.164 -8.047 1 95.81 176 ALA A N 1
ATOM 1381 C CA . ALA A 1 176 ? 3.242 15.586 -8.547 1 95.81 176 ALA A CA 1
ATOM 1382 C C . ALA A 1 176 ? 2.951 17.031 -8.172 1 95.81 176 ALA A C 1
ATOM 1384 O O . ALA A 1 176 ? 2.299 17.75 -8.93 1 95.81 176 ALA A O 1
ATOM 1385 N N . LEU A 1 177 ? 3.43 17.469 -7.047 1 97.62 177 LEU A N 1
ATOM 1386 C CA . LEU A 1 177 ? 3.07 18.781 -6.531 1 97.62 177 LEU A CA 1
ATOM 1387 C C . LEU A 1 177 ? 4.09 19.828 -6.961 1 97.62 177 LEU A C 1
ATOM 1389 O O . LEU A 1 177 ? 3.822 21.031 -6.883 1 97.62 177 LEU A O 1
ATOM 1393 N N . LYS A 1 178 ? 5.203 19.375 -7.398 1 95.5 178 LYS A N 1
ATOM 1394 C CA . LYS A 1 178 ? 6.324 20.266 -7.688 1 95.5 178 LYS A CA 1
ATOM 1395 C C . LYS A 1 178 ? 5.945 21.312 -8.734 1 95.5 178 LYS A C 1
ATOM 1397 O O . LYS A 1 178 ? 6.246 22.5 -8.578 1 95.5 178 LYS A O 1
ATOM 1402 N N . ASP A 1 179 ? 5.242 20.891 -9.781 1 93.5 179 ASP A N 1
ATOM 1403 C CA . ASP A 1 179 ? 4.887 21.828 -10.844 1 93.5 179 ASP A CA 1
ATOM 1404 C C . ASP A 1 179 ? 3.889 22.875 -10.352 1 93.5 179 ASP A C 1
ATOM 1406 O O . ASP A 1 179 ? 4.004 24.062 -10.68 1 93.5 179 ASP A O 1
ATOM 1410 N N . SER A 1 180 ? 2.973 22.453 -9.594 1 93.44 180 SER A N 1
ATOM 1411 C CA . SER A 1 180 ? 1.959 23.359 -9.055 1 93.44 180 SER A CA 1
ATOM 1412 C C . SER A 1 180 ? 2.57 24.375 -8.094 1 93.44 180 SER A C 1
ATOM 1414 O O . SER A 1 180 ? 2.012 25.453 -7.875 1 93.44 180 SER A O 1
ATOM 1416 N N . LEU A 1 181 ? 3.717 24.047 -7.551 1 96.44 181 LEU A N 1
ATOM 1417 C CA . LEU A 1 181 ? 4.277 24.875 -6.496 1 96.44 181 LEU A CA 1
ATOM 1418 C C . LEU A 1 181 ? 5.527 25.609 -6.98 1 96.44 181 LEU A C 1
ATOM 1420 O O . LEU A 1 181 ? 6.277 26.172 -6.176 1 96.44 181 LEU A O 1
ATOM 1424 N N . LYS A 1 182 ? 5.723 25.625 -8.258 1 94.44 182 LYS A N 1
ATOM 1425 C CA . LYS A 1 182 ? 6.938 26.172 -8.844 1 94.44 182 LYS A CA 1
ATOM 1426 C C . LYS A 1 182 ? 7.141 27.625 -8.422 1 94.44 182 LYS A C 1
ATOM 1428 O O . LYS A 1 182 ? 8.266 28.062 -8.164 1 94.44 182 LYS A O 1
ATOM 1433 N N . GLN A 1 183 ? 6.113 28.359 -8.32 1 92.25 183 GLN A N 1
ATOM 1434 C CA . GLN A 1 183 ? 6.191 29.781 -7.996 1 92.25 183 GLN A CA 1
ATOM 1435 C C . GLN A 1 183 ? 6.613 30 -6.543 1 92.25 183 GLN A C 1
ATOM 1437 O O . GLN A 1 183 ? 6.996 31.109 -6.16 1 92.25 183 GLN A O 1
ATOM 1442 N N . TYR A 1 184 ? 6.535 28.953 -5.746 1 94 184 TYR A N 1
ATOM 1443 C CA . TYR A 1 184 ? 6.859 29.078 -4.332 1 94 184 TYR A CA 1
ATOM 1444 C C . TYR A 1 184 ? 8.273 28.594 -4.051 1 94 184 TYR A C 1
ATOM 1446 O O . TYR A 1 184 ? 8.75 28.672 -2.914 1 94 184 TYR A O 1
ATOM 1454 N N . GLU A 1 185 ? 8.945 28.109 -5.027 1 94.5 185 GLU A N 1
ATOM 1455 C CA . GLU A 1 185 ? 10.328 27.672 -4.848 1 94.5 185 GLU A CA 1
ATOM 1456 C C . GLU A 1 185 ? 11.25 28.844 -4.539 1 94.5 185 GLU A C 1
ATOM 1458 O O . GLU A 1 185 ? 10.992 29.969 -4.973 1 94.5 185 GLU A O 1
ATOM 1463 N N . ARG A 1 186 ? 12.344 28.578 -3.861 1 91.12 186 ARG A N 1
ATOM 1464 C CA . ARG A 1 186 ? 13.312 29.594 -3.461 1 91.12 186 ARG A CA 1
ATOM 1465 C C . ARG A 1 186 ? 13.805 30.391 -4.668 1 91.12 186 ARG A C 1
ATOM 1467 O O . ARG A 1 186 ? 13.953 31.609 -4.586 1 91.12 186 ARG A O 1
ATOM 1474 N N . ALA A 1 187 ? 13.992 29.672 -5.688 1 83.38 187 ALA A N 1
ATOM 1475 C CA . ALA A 1 187 ? 14.555 30.312 -6.875 1 83.38 187 ALA A CA 1
ATOM 1476 C C . ALA A 1 187 ? 13.547 31.266 -7.516 1 83.38 187 ALA A C 1
ATOM 1478 O O . ALA A 1 187 ? 13.93 32.219 -8.188 1 83.38 187 ALA A O 1
ATOM 1479 N N . ALA A 1 188 ? 12.297 31.031 -7.25 1 82.12 188 ALA A N 1
ATOM 1480 C CA . ALA A 1 188 ? 11.25 31.766 -7.961 1 82.12 188 ALA A CA 1
ATOM 1481 C C . ALA A 1 188 ? 10.656 32.875 -7.082 1 82.12 188 ALA A C 1
ATOM 1483 O O . ALA A 1 188 ? 10.18 33.875 -7.586 1 82.12 188 ALA A O 1
ATOM 1484 N N . ILE A 1 189 ? 10.625 32.625 -5.77 1 76.5 189 ILE A N 1
ATOM 1485 C CA . ILE A 1 189 ? 9.82 33.438 -4.875 1 76.5 189 ILE A CA 1
ATOM 1486 C C . ILE A 1 189 ? 10.43 34.844 -4.773 1 76.5 189 ILE A C 1
ATOM 1488 O O . ILE A 1 189 ? 9.734 35.812 -4.445 1 76.5 189 ILE A O 1
ATOM 1492 N N . GLY A 1 190 ? 11.531 35.062 -5.316 1 68.62 190 GLY A N 1
ATOM 1493 C CA . GLY A 1 190 ? 12.133 36.375 -5.352 1 68.62 190 GLY A CA 1
ATOM 1494 C C . GLY A 1 190 ? 11.969 37.125 -4.051 1 68.62 190 GLY A C 1
ATOM 1495 O O . GLY A 1 190 ? 12.234 36.594 -2.971 1 68.62 190 GLY A O 1
ATOM 1496 N N . ASN A 1 191 ? 11.539 38.344 -4.242 1 66.75 191 ASN A N 1
ATOM 1497 C CA . ASN A 1 191 ? 11.398 39.281 -3.135 1 66.75 191 ASN A CA 1
ATOM 1498 C C . ASN A 1 191 ? 9.977 39.312 -2.586 1 66.75 191 ASN A C 1
ATOM 1500 O O . ASN A 1 191 ? 9.422 40.375 -2.297 1 66.75 191 ASN A O 1
ATOM 1504 N N . SER A 1 192 ? 9.383 38.125 -2.502 1 70.31 192 SER A N 1
ATOM 1505 C CA . SER A 1 192 ? 8.023 38.094 -1.974 1 70.31 192 SER A CA 1
ATOM 1506 C C . SER A 1 192 ? 7.957 38.688 -0.576 1 70.31 192 SER A C 1
ATOM 1508 O O . SER A 1 192 ? 8.844 38.469 0.248 1 70.31 192 SER A O 1
ATOM 1510 N N . THR A 1 193 ? 7.031 39.562 -0.334 1 78.44 193 THR A N 1
ATOM 1511 C CA . THR A 1 193 ? 6.758 40.188 0.953 1 78.44 193 THR A CA 1
ATOM 1512 C C . THR A 1 193 ? 5.727 39.406 1.741 1 78.44 193 THR A C 1
ATOM 1514 O O . THR A 1 193 ? 5.367 39.781 2.859 1 78.44 193 THR A O 1
ATOM 1517 N N . GLN A 1 194 ? 5.438 38.375 1.226 1 84.94 194 GLN A N 1
ATOM 1518 C CA . GLN A 1 194 ? 4.438 37.531 1.908 1 84.94 194 GLN A CA 1
ATOM 1519 C C . GLN A 1 194 ? 5.031 36.875 3.143 1 84.94 194 GLN A C 1
ATOM 1521 O O . GLN A 1 194 ? 6.164 36.375 3.105 1 84.94 194 GLN A O 1
ATOM 1526 N N . SER A 1 195 ? 4.242 37 4.238 1 90.25 195 SER A N 1
ATOM 1527 C CA . SER A 1 195 ? 4.695 36.312 5.441 1 90.25 195 SER A CA 1
ATOM 1528 C C . SER A 1 195 ? 4.723 34.812 5.242 1 90.25 195 SER A C 1
ATOM 1530 O O . SER A 1 195 ? 3.994 34.281 4.402 1 90.25 195 SER A O 1
ATOM 1532 N N . THR A 1 196 ? 5.547 34.156 5.984 1 92.12 196 THR A N 1
ATOM 1533 C CA . THR A 1 196 ? 5.625 32.688 5.926 1 92.12 196 THR A CA 1
ATOM 1534 C C . THR A 1 196 ? 4.285 32.062 6.297 1 92.12 196 THR A C 1
ATOM 1536 O O . THR A 1 196 ? 3.883 31.062 5.715 1 92.12 196 THR A O 1
ATOM 1539 N N . GLN A 1 197 ? 3.633 32.719 7.219 1 94 197 GLN A N 1
ATOM 1540 C CA . GLN A 1 197 ? 2.314 32.219 7.621 1 94 197 GLN A CA 1
ATOM 1541 C C . GLN A 1 197 ? 1.344 32.219 6.445 1 94 197 GLN A C 1
ATOM 1543 O O . GLN A 1 197 ? 0.653 31.234 6.203 1 94 197 GLN A O 1
ATOM 1548 N N . ASP A 1 198 ? 1.33 33.344 5.777 1 93.69 198 ASP A N 1
ATOM 1549 C CA . ASP A 1 198 ? 0.42 33.469 4.645 1 93.69 198 ASP A CA 1
ATOM 1550 C C . ASP A 1 198 ? 0.801 32.5 3.518 1 93.69 198 ASP A C 1
ATOM 1552 O O . ASP A 1 198 ? -0.071 31.969 2.834 1 93.69 198 ASP A O 1
ATOM 1556 N N . GLN A 1 199 ? 2.029 32.344 3.346 1 93.69 199 GLN A N 1
ATOM 1557 C CA . GLN A 1 199 ? 2.5 31.406 2.322 1 93.69 199 GLN A CA 1
ATOM 1558 C C . GLN A 1 199 ? 2.033 29.984 2.615 1 93.69 199 GLN A C 1
ATOM 1560 O O . GLN A 1 199 ? 1.519 29.297 1.729 1 93.69 199 GLN A O 1
ATOM 1565 N N . ILE A 1 200 ? 2.197 29.562 3.846 1 97 200 ILE A N 1
ATOM 1566 C CA . ILE A 1 200 ? 1.788 28.219 4.242 1 97 200 ILE A CA 1
ATOM 1567 C C . ILE A 1 200 ? 0.284 28.062 4.035 1 97 200 ILE A C 1
ATOM 1569 O O . ILE A 1 200 ? -0.166 27.062 3.459 1 97 200 ILE A O 1
ATOM 1573 N N . LYS A 1 201 ? -0.46 29.031 4.441 1 96.75 201 LYS A N 1
ATOM 1574 C CA . LYS A 1 201 ? -1.912 28.969 4.305 1 96.75 201 LYS A CA 1
ATOM 1575 C C . LYS A 1 201 ? -2.324 28.859 2.84 1 96.75 201 LYS A C 1
ATOM 1577 O O . LYS A 1 201 ? -3.205 28.062 2.492 1 96.75 201 LYS A O 1
ATOM 1582 N N . GLU A 1 202 ? -1.693 29.609 2.025 1 95.31 202 GLU A N 1
ATOM 1583 C CA . GLU A 1 202 ? -1.997 29.594 0.598 1 95.31 202 GLU A CA 1
ATOM 1584 C C . GLU A 1 202 ? -1.65 28.234 -0.026 1 95.31 202 GLU A C 1
ATOM 1586 O O . GLU A 1 202 ? -2.426 27.703 -0.816 1 95.31 202 GLU A O 1
ATOM 1591 N N . VAL A 1 203 ? -0.52 27.734 0.301 1 97.25 203 VAL A N 1
ATOM 1592 C CA . VAL A 1 203 ? -0.061 26.469 -0.263 1 97.25 203 VAL A CA 1
ATOM 1593 C C . VAL A 1 203 ? -0.959 25.328 0.219 1 97.25 203 VAL A C 1
ATOM 1595 O O . VAL A 1 203 ? -1.293 24.438 -0.55 1 97.25 203 VAL A O 1
ATOM 1598 N N . VAL A 1 204 ? -1.35 25.359 1.459 1 98.19 204 VAL A N 1
ATOM 1599 C CA . VAL A 1 204 ? -2.248 24.344 1.997 1 98.19 204 VAL A CA 1
ATOM 1600 C C . VAL A 1 204 ? -3.561 24.344 1.216 1 98.19 204 VAL A C 1
ATOM 1602 O O . VAL A 1 204 ? -4.066 23.281 0.833 1 98.19 204 VAL A O 1
ATOM 1605 N N . LYS A 1 205 ? -4.102 25.484 0.975 1 96.25 205 LYS A N 1
ATOM 1606 C CA . LYS A 1 205 ? -5.332 25.594 0.195 1 96.25 205 LYS A CA 1
ATOM 1607 C C . LYS A 1 205 ? -5.129 25.062 -1.223 1 96.25 205 LYS A C 1
ATOM 1609 O O . LYS A 1 205 ? -5.965 24.328 -1.737 1 96.25 205 LYS A O 1
ATOM 1614 N N . LEU A 1 206 ? -4.062 25.484 -1.798 1 95.25 206 LEU A N 1
ATOM 1615 C CA . LEU A 1 206 ? -3.762 25.062 -3.158 1 95.25 206 LEU A CA 1
ATOM 1616 C C . LEU A 1 206 ? -3.688 23.547 -3.246 1 95.25 206 LEU A C 1
ATOM 1618 O O . LEU A 1 206 ? -4.277 22.938 -4.145 1 95.25 206 LEU A O 1
ATOM 1622 N N . ILE A 1 207 ? -2.979 22.922 -2.32 1 97.06 207 ILE A N 1
ATOM 1623 C CA . ILE A 1 207 ? -2.801 21.469 -2.338 1 97.06 207 ILE A CA 1
ATOM 1624 C C . ILE A 1 207 ? -4.145 20.781 -2.105 1 97.06 207 ILE A C 1
ATOM 1626 O O . ILE A 1 207 ? -4.492 19.828 -2.809 1 97.06 207 ILE A O 1
ATOM 1630 N N . ASN A 1 208 ? -4.93 21.266 -1.131 1 96.94 208 ASN A N 1
ATOM 1631 C CA . ASN A 1 208 ? -6.23 20.656 -0.854 1 96.94 208 ASN A CA 1
ATOM 1632 C C . ASN A 1 208 ? -7.195 20.844 -2.018 1 96.94 208 ASN A C 1
ATOM 1634 O O . ASN A 1 208 ? -8.227 20.188 -2.086 1 96.94 208 ASN A O 1
ATOM 1638 N N . THR A 1 209 ? -6.859 21.734 -2.947 1 93.88 209 THR A N 1
ATOM 1639 C CA . THR A 1 209 ? -7.695 22 -4.117 1 93.88 209 THR A CA 1
ATOM 1640 C C . THR A 1 209 ? -7.297 21.078 -5.273 1 93.88 209 THR A C 1
ATOM 1642 O O . THR A 1 209 ? -8.156 20.516 -5.949 1 93.88 209 THR A O 1
ATOM 1645 N N . GLU A 1 210 ? -6.035 20.891 -5.43 1 92.88 210 GLU A N 1
ATOM 1646 C CA . GLU A 1 210 ? -5.551 20.312 -6.676 1 92.88 210 GLU A CA 1
ATOM 1647 C C . GLU A 1 210 ? -5.191 18.828 -6.492 1 92.88 210 GLU A C 1
ATOM 1649 O O . GLU A 1 210 ? -5.16 18.062 -7.457 1 92.88 210 GLU A O 1
ATOM 1654 N N . LEU A 1 211 ? -4.926 18.406 -5.328 1 95.69 211 LEU A N 1
ATOM 1655 C CA . LEU A 1 211 ? -4.34 17.109 -5.043 1 95.69 211 LEU A CA 1
ATOM 1656 C C . LEU A 1 211 ? -5.203 15.992 -5.621 1 95.69 211 LEU A C 1
ATOM 1658 O O . LEU A 1 211 ? -4.684 15.031 -6.195 1 95.69 211 LEU A O 1
ATOM 1662 N N . TRP A 1 212 ? -6.426 16.141 -5.523 1 95.31 212 TRP A N 1
ATOM 1663 C CA . TRP A 1 212 ? -7.375 15.062 -5.777 1 95.31 212 TRP A CA 1
ATOM 1664 C C . TRP A 1 212 ? -7.512 14.797 -7.273 1 95.31 212 TRP A C 1
ATOM 1666 O O . TRP A 1 212 ? -7.621 13.641 -7.699 1 95.31 212 TRP A O 1
ATOM 1676 N N . ALA A 1 213 ? -7.527 15.812 -8.023 1 92.19 213 ALA A N 1
ATOM 1677 C CA . ALA A 1 213 ? -7.523 15.648 -9.477 1 92.19 213 ALA A CA 1
ATOM 1678 C C . ALA A 1 213 ? -6.145 15.234 -9.977 1 92.19 213 ALA A C 1
ATOM 1680 O O . ALA A 1 213 ? -6.031 14.398 -10.883 1 92.19 213 ALA A O 1
ATOM 1681 N N . LEU A 1 214 ? -5.168 15.805 -9.359 1 92.69 214 LEU A N 1
ATOM 1682 C CA . LEU A 1 214 ? -3.795 15.531 -9.773 1 92.69 214 LEU A CA 1
ATOM 1683 C C . LEU A 1 214 ? -3.453 14.055 -9.594 1 92.69 214 LEU A C 1
ATOM 1685 O O . LEU A 1 214 ? -2.715 13.492 -10.406 1 92.69 214 LEU A O 1
ATOM 1689 N N . MET A 1 215 ? -3.963 13.453 -8.531 1 94.44 215 MET A N 1
ATOM 1690 C CA . MET A 1 215 ? -3.582 12.086 -8.203 1 94.44 215 MET A CA 1
ATOM 1691 C C . MET A 1 215 ? -4.664 11.102 -8.641 1 94.44 215 MET A C 1
ATOM 1693 O O . MET A 1 215 ? -4.508 9.891 -8.484 1 94.44 215 MET A O 1
ATOM 1697 N N . GLY A 1 216 ? -5.715 11.648 -9.195 1 91.56 216 GLY A N 1
ATOM 1698 C CA . GLY A 1 216 ? -6.781 10.781 -9.68 1 91.56 216 GLY A CA 1
ATOM 1699 C C . GLY A 1 216 ? -6.367 9.938 -10.867 1 91.56 216 GLY A C 1
ATOM 1700 O O . GLY A 1 216 ? -5.227 10.016 -11.328 1 91.56 216 GLY A O 1
ATOM 1701 N N . ARG A 1 217 ? -7.25 9.031 -11.25 1 85.88 217 ARG A N 1
ATOM 1702 C CA . ARG A 1 217 ? -6.996 8.109 -12.352 1 85.88 217 ARG A CA 1
ATOM 1703 C C . ARG A 1 217 ? -8.062 8.242 -13.43 1 85.88 217 ARG A C 1
ATOM 1705 O O . ARG A 1 217 ? -9.242 8.469 -13.125 1 85.88 217 ARG A O 1
ATOM 1712 N N . ASP A 1 218 ? -7.566 8.047 -14.727 1 84.81 218 ASP A N 1
ATOM 1713 C CA . ASP A 1 218 ? -8.453 8.008 -15.883 1 84.81 218 ASP A CA 1
ATOM 1714 C C . ASP A 1 218 ? -9.305 9.273 -15.977 1 84.81 218 ASP A C 1
ATOM 1716 O O . ASP A 1 218 ? -10.508 9.203 -16.234 1 84.81 218 ASP A O 1
ATOM 1720 N N . SER A 1 219 ? -8.734 10.352 -15.57 1 83.38 219 SER A N 1
ATOM 1721 C CA . SER A 1 219 ? -9.344 11.672 -15.664 1 83.38 219 SER A CA 1
ATOM 1722 C C . SER A 1 219 ? -10.469 11.836 -14.656 1 83.38 219 SER A C 1
ATOM 1724 O O . SER A 1 219 ? -11.383 12.633 -14.859 1 83.38 219 SER A O 1
ATOM 1726 N N . LYS A 1 220 ? -10.477 11.039 -13.695 1 89.06 220 LYS A N 1
ATOM 1727 C CA . LYS A 1 220 ? -11.406 11.164 -12.57 1 89.06 220 LYS A CA 1
ATOM 1728 C C . LYS A 1 220 ? -10.672 11.508 -11.281 1 89.06 220 LYS A C 1
ATOM 1730 O O . LYS A 1 220 ? -9.617 10.938 -10.984 1 89.06 220 LYS A O 1
ATOM 1735 N N . PRO A 1 221 ? -11.25 12.414 -10.57 1 92.75 221 PRO A N 1
ATOM 1736 C CA . PRO A 1 221 ? -10.586 12.758 -9.312 1 92.75 221 PRO A CA 1
ATOM 1737 C C . PRO A 1 221 ? -10.812 11.703 -8.227 1 92.75 221 PRO A C 1
ATOM 1739 O O . PRO A 1 221 ? -11.711 10.867 -8.344 1 92.75 221 PRO A O 1
ATOM 1742 N N . ILE A 1 222 ? -9.953 11.758 -7.227 1 94.06 222 ILE A N 1
ATOM 1743 C CA . ILE A 1 222 ? -10.164 10.969 -6.02 1 94.06 222 ILE A CA 1
ATOM 1744 C C . ILE A 1 222 ? -11.398 11.477 -5.281 1 94.06 222 ILE A C 1
ATOM 1746 O O . ILE A 1 222 ? -11.594 12.68 -5.145 1 94.06 222 ILE A O 1
ATOM 1750 N N . VAL A 1 223 ? -12.242 10.555 -4.848 1 92.44 223 VAL A N 1
ATOM 1751 C CA . VAL A 1 223 ? -13.492 10.938 -4.203 1 92.44 223 VAL A CA 1
ATOM 1752 C C . VAL A 1 223 ? -13.617 10.234 -2.854 1 92.44 223 VAL A C 1
ATOM 1754 O O . VAL A 1 223 ? -12.875 9.281 -2.572 1 92.44 223 VAL A O 1
ATOM 1757 N N . PHE A 1 224 ? -14.57 10.766 -2.074 1 92.06 224 PHE A N 1
ATOM 1758 C CA . PHE A 1 224 ? -14.906 10.133 -0.806 1 92.06 224 PHE A CA 1
ATOM 1759 C C . PHE A 1 224 ? -15.805 8.922 -1.028 1 92.06 224 PHE A C 1
ATOM 1761 O O . PHE A 1 224 ? -16.75 8.977 -1.821 1 92.06 224 PHE A O 1
ATOM 1768 N N . LYS A 1 225 ? -15.43 7.93 -0.394 1 88.25 225 LYS A N 1
ATOM 1769 C CA . LYS A 1 225 ? -16.297 6.75 -0.292 1 88.25 225 LYS A CA 1
ATOM 1770 C C . LYS A 1 225 ? -16.344 6.227 1.14 1 88.25 225 LYS A C 1
ATOM 1772 O O . LYS A 1 225 ? -15.305 5.875 1.713 1 88.25 225 LYS A O 1
ATOM 1777 N N . ALA A 1 226 ? -17.5 6.141 1.744 1 79 226 ALA A N 1
ATOM 1778 C CA . ALA A 1 226 ? -17.672 5.719 3.131 1 79 226 ALA A CA 1
ATOM 1779 C C . ALA A 1 226 ? -17.406 4.223 3.289 1 79 226 ALA A C 1
ATOM 1781 O O . ALA A 1 226 ? -17.328 3.492 2.299 1 79 226 ALA A O 1
ATOM 1782 N N . SER A 1 227 ? -17.266 3.811 4.477 1 71.5 227 SER A N 1
ATOM 1783 C CA . SER A 1 227 ? -17.203 2.422 4.918 1 71.5 227 SER A CA 1
ATOM 1784 C C . SER A 1 227 ? -16.016 1.7 4.277 1 71.5 227 SER A C 1
ATOM 1786 O O . SER A 1 227 ? -16.156 0.567 3.811 1 71.5 227 SER A O 1
ATOM 1788 N N . GLN A 1 228 ? -14.938 2.533 4.105 1 63.31 228 GLN A N 1
ATOM 1789 C CA . GLN A 1 228 ? -13.703 1.932 3.623 1 63.31 228 GLN A CA 1
ATOM 1790 C C . GLN A 1 228 ? -12.734 1.672 4.773 1 63.31 228 GLN A C 1
ATOM 1792 O O . GLN A 1 228 ? -11.617 1.188 4.559 1 63.31 228 GLN A O 1
ATOM 1797 N N . THR A 1 229 ? -13.039 2.037 5.969 1 54.59 229 THR A N 1
ATOM 1798 C CA . THR A 1 229 ? -12.141 2.254 7.098 1 54.59 229 THR A CA 1
ATOM 1799 C C . THR A 1 229 ? -11.352 0.987 7.41 1 54.59 229 THR A C 1
ATOM 1801 O O . THR A 1 229 ? -10.141 1.044 7.637 1 54.59 229 THR A O 1
ATOM 1804 N N . PRO A 1 230 ? -11.906 -0.214 7.703 1 53.59 230 PRO A N 1
ATOM 1805 C CA . PRO A 1 230 ? -10.922 -1.198 8.156 1 53.59 230 PRO A CA 1
ATOM 1806 C C . PRO A 1 230 ? -9.812 -1.441 7.133 1 53.59 230 PRO A C 1
ATOM 1808 O O . PRO A 1 230 ? -8.797 -2.068 7.449 1 53.59 230 PRO A O 1
ATOM 1811 N N . ARG A 1 231 ? -10 -0.762 6.043 1 58.31 231 ARG A N 1
ATOM 1812 C CA . ARG A 1 231 ? -9 -0.84 4.984 1 58.31 231 ARG A CA 1
ATOM 1813 C C . ARG A 1 231 ? -8.133 0.41 4.957 1 58.31 231 ARG A C 1
ATOM 1815 O O . ARG A 1 231 ? -8.32 1.287 4.113 1 58.31 231 ARG A O 1
ATOM 1822 N N . ILE A 1 232 ? -7.512 0.53 6.062 1 62.03 232 ILE A N 1
ATOM 1823 C CA . ILE A 1 232 ? -6.773 1.788 6.074 1 62.03 232 ILE A CA 1
ATOM 1824 C C . ILE A 1 232 ? -5.902 1.885 4.824 1 62.03 232 ILE A C 1
ATOM 1826 O O . ILE 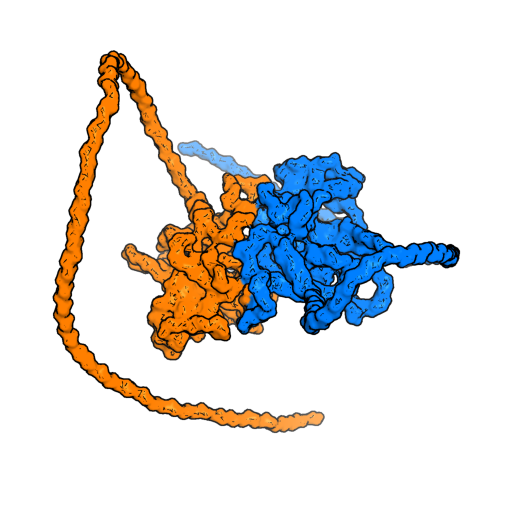A 1 232 ? -4.977 1.089 4.641 1 62.03 232 ILE A O 1
ATOM 1830 N N . TYR A 1 233 ? -6.309 2.928 4.113 1 80.38 233 TYR A N 1
ATOM 1831 C CA . TYR A 1 233 ? -5.602 3.143 2.855 1 80.38 233 TYR A CA 1
ATOM 1832 C C . TYR A 1 233 ? -4.418 4.082 3.051 1 80.38 233 TYR A C 1
ATOM 1834 O O . TYR A 1 233 ? -4.566 5.168 3.619 1 80.38 233 TYR A O 1
ATOM 1842 N N . ASP A 1 234 ? -3.326 3.531 2.703 1 94.12 234 ASP A N 1
ATOM 1843 C CA . ASP A 1 234 ? -2.174 4.398 2.488 1 94.12 234 ASP A CA 1
ATOM 1844 C C . ASP A 1 234 ? -2.344 5.234 1.219 1 94.12 234 ASP A C 1
ATOM 1846 O O . ASP A 1 234 ? -3.223 4.957 0.401 1 94.12 234 ASP A O 1
ATOM 1850 N N . PRO A 1 235 ? -1.562 6.262 1.042 1 96.62 235 PRO A N 1
ATOM 1851 C CA . PRO A 1 235 ? -1.734 7.16 -0.1 1 96.62 235 PRO A CA 1
ATOM 1852 C C . PRO A 1 235 ? -1.73 6.426 -1.438 1 96.62 235 PRO A C 1
ATOM 1854 O O . PRO A 1 235 ? -2.523 6.746 -2.326 1 96.62 235 PRO A O 1
ATOM 1857 N N . LEU A 1 236 ? -0.884 5.449 -1.609 1 95.56 236 LEU A N 1
ATOM 1858 C CA . LEU A 1 236 ? -0.827 4.773 -2.902 1 95.56 236 LEU A CA 1
ATOM 1859 C C . LEU A 1 236 ? -2.066 3.916 -3.123 1 95.56 236 LEU A C 1
ATOM 1861 O O . LEU A 1 236 ? -2.533 3.771 -4.254 1 95.56 236 LEU A O 1
ATOM 1865 N N . SER A 1 237 ? -2.602 3.352 -2.059 1 95.06 237 SER A N 1
ATOM 1866 C CA . SER A 1 237 ? -3.883 2.66 -2.166 1 95.06 237 SER A CA 1
ATOM 1867 C C . SER A 1 237 ? -4.992 3.613 -2.588 1 95.06 237 SER A C 1
ATOM 1869 O O . SER A 1 237 ? -5.84 3.262 -3.412 1 95.06 237 SER A O 1
ATOM 1871 N N . VAL A 1 238 ? -5.02 4.832 -2.01 1 95.31 238 VAL A N 1
ATOM 1872 C CA . VAL A 1 238 ? -6.012 5.84 -2.363 1 95.31 238 VAL A CA 1
ATOM 1873 C C . VAL A 1 238 ? -5.906 6.172 -3.852 1 95.31 238 VAL A C 1
ATOM 1875 O O . VAL A 1 238 ? -6.918 6.266 -4.547 1 95.31 238 VAL A O 1
ATOM 1878 N N . ILE A 1 239 ? -4.73 6.289 -4.328 1 95.62 239 ILE A N 1
ATOM 1879 C CA . ILE A 1 239 ? -4.484 6.617 -5.727 1 95.62 239 ILE A CA 1
ATOM 1880 C C . ILE A 1 239 ? -4.961 5.477 -6.621 1 95.62 239 ILE A C 1
ATOM 1882 O O . ILE A 1 239 ? -5.629 5.707 -7.633 1 95.62 239 ILE A O 1
ATOM 1886 N N . ALA A 1 240 ? -4.633 4.289 -6.25 1 94.69 240 ALA A N 1
ATOM 1887 C CA . ALA A 1 240 ? -4.973 3.121 -7.059 1 94.69 240 ALA A CA 1
ATOM 1888 C C . ALA A 1 240 ? -6.488 2.93 -7.137 1 94.69 240 ALA A C 1
ATOM 1890 O O . ALA A 1 240 ? -7.023 2.6 -8.195 1 94.69 240 ALA A O 1
ATOM 1891 N N . TYR A 1 241 ? -7.191 3.154 -6.062 1 92.5 241 TYR A N 1
ATOM 1892 C CA . TYR A 1 241 ? -8.633 2.957 -6.02 1 92.5 241 TYR A CA 1
ATOM 1893 C C . TYR A 1 241 ? -9.367 4.164 -6.586 1 92.5 241 TYR A C 1
ATOM 1895 O O . TYR A 1 241 ? -10.438 4.023 -7.188 1 92.5 241 TYR A O 1
ATOM 1903 N N . GLY A 1 242 ? -8.836 5.371 -6.297 1 92.5 242 GLY A N 1
ATOM 1904 C CA . GLY A 1 242 ? -9.5 6.605 -6.676 1 92.5 242 GLY A CA 1
ATOM 1905 C C . GLY A 1 242 ? -10.539 7.062 -5.664 1 92.5 242 GLY A C 1
ATOM 1906 O O . GLY A 1 242 ? -11.344 7.953 -5.945 1 92.5 242 GLY A O 1
ATOM 1907 N N . TYR A 1 243 ? -10.586 6.453 -4.523 1 91.88 243 TYR A N 1
ATOM 1908 C CA . TYR A 1 243 ? -11.508 6.816 -3.449 1 91.88 243 TYR A CA 1
ATOM 1909 C C . TYR A 1 243 ? -11 6.312 -2.104 1 91.88 243 TYR A C 1
ATOM 1911 O O . TYR A 1 243 ? -10.148 5.426 -2.047 1 91.88 243 TYR A O 1
ATOM 1919 N N . SER A 1 244 ? -11.5 6.891 -1.042 1 92.44 244 SER A N 1
ATOM 1920 C CA . SER A 1 244 ? -11.227 6.406 0.309 1 92.44 244 SER A CA 1
ATOM 1921 C C . SER A 1 244 ? -12.188 7.027 1.319 1 92.44 244 SER A C 1
ATOM 1923 O O . SER A 1 244 ? -12.93 7.949 0.989 1 92.44 244 SER A O 1
ATOM 1925 N N . SER A 1 245 ? -12.195 6.434 2.502 1 90.31 245 SER A N 1
ATOM 1926 C CA . SER A 1 245 ? -12.898 7.027 3.629 1 90.31 245 SER A CA 1
ATOM 1927 C C . SER A 1 245 ? -12.18 8.273 4.141 1 90.31 245 SER A C 1
ATOM 1929 O O . SER A 1 245 ? -11.117 8.641 3.623 1 90.31 245 SER A O 1
ATOM 1931 N N . CYS A 1 246 ? -12.758 8.875 5.141 1 92.94 246 CYS A N 1
ATOM 1932 C CA . CYS A 1 246 ? -12.211 10.094 5.742 1 92.94 246 CYS A CA 1
ATOM 1933 C C . CYS A 1 246 ? -10.789 9.859 6.23 1 92.94 246 CYS A C 1
ATOM 1935 O O . CYS A 1 246 ? -9.93 10.742 6.098 1 92.94 246 CYS A O 1
ATOM 1937 N N . THR A 1 247 ? -10.547 8.672 6.77 1 93.69 247 THR A N 1
ATOM 1938 C CA . THR A 1 247 ? -9.227 8.375 7.316 1 93.69 247 THR A CA 1
ATOM 1939 C C . THR A 1 247 ? -8.188 8.32 6.207 1 93.69 247 THR A C 1
ATOM 1941 O O . THR A 1 247 ? -7.113 8.922 6.32 1 93.69 247 THR A O 1
ATOM 1944 N N . GLY A 1 248 ? -8.492 7.582 5.141 1 94.69 248 GLY A N 1
ATOM 1945 C CA . GLY A 1 248 ? -7.566 7.516 4.02 1 94.69 248 GLY A CA 1
ATOM 1946 C C . GLY A 1 248 ? -7.316 8.859 3.371 1 94.69 248 GLY A C 1
ATOM 1947 O O . GLY A 1 248 ? -6.191 9.164 2.973 1 94.69 248 GLY A O 1
ATOM 1948 N N . LEU A 1 249 ? -8.328 9.656 3.287 1 95.25 249 LEU A N 1
ATOM 1949 C CA . LEU A 1 249 ? -8.188 10.984 2.688 1 95.25 249 LEU A CA 1
ATOM 1950 C C . LEU A 1 249 ? -7.363 11.898 3.582 1 95.25 249 LEU A C 1
ATOM 1952 O O . LEU A 1 249 ? -6.59 12.719 3.088 1 95.25 249 LEU A O 1
ATOM 1956 N N . ALA A 1 250 ? -7.566 11.773 4.879 1 96.88 250 ALA A N 1
ATOM 1957 C CA . ALA A 1 250 ? -6.754 12.547 5.816 1 96.88 250 ALA A CA 1
ATOM 1958 C C . ALA A 1 250 ? -5.281 12.156 5.715 1 96.88 250 ALA A C 1
ATOM 1960 O O . ALA A 1 250 ? -4.406 13.023 5.664 1 96.88 250 ALA A O 1
ATOM 1961 N N . ILE A 1 251 ? -5.031 10.875 5.652 1 97.5 251 ILE A N 1
ATOM 1962 C CA . ILE A 1 251 ? -3.664 10.383 5.531 1 97.5 251 ILE A CA 1
ATOM 1963 C C . ILE A 1 251 ? -3.051 10.883 4.227 1 97.5 251 ILE A C 1
ATOM 1965 O O . ILE A 1 251 ? -1.891 11.297 4.195 1 97.5 251 ILE A O 1
ATOM 1969 N N . MET A 1 252 ? -3.822 10.883 3.211 1 97.31 252 MET A N 1
ATOM 1970 C CA . MET A 1 252 ? -3.361 11.352 1.906 1 97.31 252 MET A CA 1
ATOM 1971 C C . MET A 1 252 ? -2.98 12.82 1.961 1 97.31 252 MET A C 1
ATOM 1973 O O . MET A 1 252 ? -1.91 13.211 1.486 1 97.31 252 MET A O 1
ATOM 1977 N N . LEU A 1 253 ? -3.828 13.617 2.496 1 98.38 253 LEU A N 1
ATOM 1978 C CA . LEU A 1 253 ? -3.555 15.047 2.555 1 98.38 253 LEU A CA 1
ATOM 1979 C C . LEU A 1 253 ? -2.369 15.336 3.469 1 98.38 253 LEU A C 1
ATOM 1981 O O . LEU A 1 253 ? -1.509 16.156 3.137 1 98.38 253 LEU A O 1
ATOM 1985 N N . VAL A 1 254 ? -2.299 14.68 4.617 1 98.88 254 VAL A N 1
ATOM 1986 C CA . VAL A 1 254 ? -1.153 14.82 5.512 1 98.88 254 VAL A CA 1
ATOM 1987 C C . VAL A 1 254 ? 0.134 14.492 4.758 1 98.88 254 VAL A C 1
ATOM 1989 O O . VAL A 1 254 ? 1.104 15.25 4.809 1 98.88 254 VAL A O 1
ATOM 1992 N N . SER A 1 255 ? 0.104 13.383 4.074 1 98.69 255 SER A N 1
ATOM 1993 C CA . SER A 1 255 ? 1.286 12.93 3.35 1 98.69 255 SER A CA 1
ATOM 1994 C C . SER A 1 255 ? 1.675 13.914 2.254 1 98.69 255 SER A C 1
ATOM 1996 O O . SER A 1 255 ? 2.861 14.164 2.027 1 98.69 255 SER A O 1
ATOM 1998 N N . ALA A 1 256 ? 0.705 14.469 1.58 1 98.81 256 ALA A N 1
ATOM 1999 C CA . ALA A 1 256 ? 0.962 15.461 0.536 1 98.81 256 ALA A CA 1
ATOM 2000 C C . ALA A 1 256 ? 1.594 16.719 1.118 1 98.81 256 ALA A C 1
ATOM 2002 O O . ALA A 1 256 ? 2.58 17.234 0.583 1 98.81 256 ALA A O 1
ATOM 2003 N N . LEU A 1 257 ? 1.05 17.203 2.191 1 98.94 257 LEU A N 1
ATOM 2004 C CA . LEU A 1 257 ? 1.568 18.406 2.832 1 98.94 257 LEU A CA 1
ATOM 2005 C C . LEU A 1 257 ? 2.992 18.188 3.332 1 98.94 257 LEU A C 1
ATOM 2007 O O . LEU A 1 257 ? 3.867 19.016 3.119 1 98.94 257 LEU A O 1
ATOM 2011 N N . ARG A 1 258 ? 3.252 17.016 3.924 1 98.88 258 ARG A N 1
ATOM 2012 C CA . ARG A 1 258 ? 4.59 16.703 4.41 1 98.88 258 ARG A CA 1
ATOM 2013 C C . ARG A 1 258 ? 5.582 16.609 3.256 1 98.88 258 ARG A C 1
ATOM 2015 O O . ARG A 1 258 ? 6.754 16.953 3.41 1 98.88 258 ARG A O 1
ATOM 2022 N N . SER A 1 259 ? 5.141 16.219 2.115 1 98.5 259 SER A N 1
ATOM 2023 C CA . SER A 1 259 ? 6.035 16.047 0.975 1 98.5 259 SER A CA 1
ATOM 2024 C C . SER A 1 259 ? 6.609 17.375 0.521 1 98.5 259 SER A C 1
ATOM 2026 O O . SER A 1 259 ? 7.637 17.422 -0.16 1 98.5 259 SER A O 1
ATOM 2028 N N . VAL A 1 260 ? 5.953 18.484 0.877 1 98.62 260 VAL A N 1
ATOM 2029 C CA . VAL A 1 260 ? 6.453 19.797 0.472 1 98.62 260 VAL A CA 1
ATOM 2030 C C . VAL A 1 260 ? 6.949 20.562 1.696 1 98.62 260 VAL A C 1
ATOM 2032 O O . VAL A 1 260 ? 7.066 21.781 1.664 1 98.62 260 VAL A O 1
ATOM 2035 N N . GLY A 1 261 ? 7.121 19.828 2.797 1 98.69 261 GLY A N 1
ATOM 2036 C CA . GLY A 1 261 ? 7.793 20.391 3.959 1 98.69 261 GLY A CA 1
ATOM 2037 C C . GLY A 1 261 ? 6.852 21.109 4.91 1 98.69 261 GLY A C 1
ATOM 2038 O O . GLY A 1 261 ? 7.285 21.922 5.727 1 98.69 261 GLY A O 1
ATOM 2039 N N . ILE A 1 262 ? 5.617 20.938 4.809 1 98.88 262 ILE A N 1
ATOM 2040 C CA . ILE A 1 262 ? 4.645 21.547 5.715 1 98.88 262 ILE A CA 1
ATOM 2041 C C . ILE A 1 262 ? 4.25 20.547 6.797 1 98.88 262 ILE A C 1
ATOM 2043 O O . ILE A 1 262 ? 3.721 19.469 6.492 1 98.88 262 ILE A O 1
ATOM 2047 N N . PRO A 1 263 ? 4.547 20.859 8.047 1 98.88 263 PRO A N 1
ATOM 2048 C CA . PRO A 1 263 ? 4.188 19.922 9.125 1 98.88 263 PRO A CA 1
ATOM 2049 C C . PRO A 1 263 ? 2.682 19.688 9.227 1 98.88 263 PRO A C 1
ATOM 2051 O O . PRO A 1 263 ? 1.913 20.656 9.344 1 98.88 263 PRO A O 1
ATOM 2054 N N . ALA A 1 264 ? 2.281 18.469 9.211 1 98.94 264 ALA A N 1
ATOM 2055 C CA . ALA A 1 264 ? 0.872 18.078 9.25 1 98.94 264 ALA A CA 1
ATOM 2056 C C . ALA A 1 264 ? 0.677 16.781 10.023 1 98.94 264 ALA A C 1
ATOM 2058 O O . ALA A 1 264 ? 1.591 15.961 10.102 1 98.94 264 ALA A O 1
ATOM 2059 N N . ARG A 1 265 ? -0.521 16.625 10.602 1 98.88 265 ARG A N 1
ATOM 2060 C CA . ARG A 1 265 ? -0.902 15.414 11.312 1 98.88 265 ARG A CA 1
ATOM 2061 C C . ARG A 1 265 ? -2.4 15.148 11.188 1 98.88 265 ARG A C 1
ATOM 2063 O O . ARG A 1 265 ? -3.154 16.031 10.758 1 98.88 265 ARG A O 1
ATOM 2070 N N . MET A 1 266 ? -2.754 13.906 11.406 1 98.44 266 MET A N 1
ATOM 2071 C CA . MET A 1 266 ? -4.168 13.539 11.414 1 98.44 266 MET A CA 1
ATOM 2072 C C . MET A 1 266 ? -4.777 13.766 12.789 1 98.44 266 MET A C 1
ATOM 2074 O O . MET A 1 266 ? -4.164 13.438 13.805 1 98.44 266 MET A O 1
ATOM 2078 N N . ALA A 1 267 ? -5.898 14.391 12.797 1 98.62 267 ALA A N 1
ATOM 2079 C CA . ALA A 1 267 ? -6.742 14.5 13.984 1 98.62 267 ALA A CA 1
ATOM 2080 C C . ALA A 1 267 ? -8.078 13.789 13.781 1 98.62 267 ALA A C 1
ATOM 2082 O O . ALA A 1 267 ? -8.484 13.523 12.648 1 98.62 267 ALA A O 1
ATOM 2083 N N . GLY A 1 268 ? -8.641 13.422 14.867 1 97 268 GLY A N 1
ATOM 2084 C CA . GLY A 1 268 ? -9.922 12.75 14.711 1 97 268 GLY A CA 1
ATOM 2085 C C . GLY A 1 268 ? -10.508 12.281 16.031 1 97 268 GLY A C 1
ATOM 2086 O O . GLY A 1 268 ? -9.938 12.539 17.094 1 97 268 GLY A O 1
ATOM 2087 N N . THR A 1 269 ? -11.695 11.75 15.961 1 96.94 269 THR A N 1
ATOM 2088 C CA . THR A 1 269 ? -12.367 11.062 17.062 1 96.94 269 THR A CA 1
ATOM 2089 C C . THR A 1 269 ? -12.617 9.602 16.703 1 96.94 269 THR A C 1
ATOM 2091 O O . THR A 1 269 ? -13.07 9.289 15.602 1 96.94 269 THR A O 1
ATOM 2094 N N . PRO A 1 270 ? -12.234 8.727 17.641 1 92.94 270 PRO A N 1
ATOM 2095 C CA . PRO A 1 270 ? -12.531 7.312 17.375 1 92.94 270 PRO A CA 1
ATOM 2096 C C . PRO A 1 270 ? -14.023 6.996 17.484 1 92.94 270 PRO A C 1
ATOM 2098 O O . PRO A 1 270 ? -14.469 5.949 17.016 1 92.94 270 PRO A O 1
ATOM 2101 N N . ALA A 1 271 ? -14.75 7.871 18.219 1 93.88 271 ALA A N 1
ATOM 2102 C CA . ALA A 1 271 ? -16.188 7.68 18.422 1 93.88 271 ALA A CA 1
ATOM 2103 C C . ALA A 1 271 ? -16.859 8.992 18.812 1 93.88 271 ALA A C 1
ATOM 2105 O O . ALA A 1 271 ? -16.562 9.562 19.859 1 93.88 271 ALA A O 1
ATOM 2106 N N . TRP A 1 272 ? -17.812 9.328 17.969 1 95.69 272 TRP A N 1
ATOM 2107 C CA . TRP A 1 272 ? -18.609 10.484 18.375 1 95.69 272 TRP A CA 1
ATOM 2108 C C . TRP A 1 272 ? -19.312 10.234 19.703 1 95.69 272 TRP A C 1
ATOM 2110 O O . TRP A 1 272 ? -19.828 9.141 19.938 1 95.69 272 TRP A O 1
ATOM 2120 N N . TYR A 1 273 ? -19.281 11.242 20.609 1 96.19 273 TYR A N 1
ATOM 2121 C CA . TYR A 1 273 ? -19.953 11.211 21.906 1 96.19 273 TYR A CA 1
ATOM 2122 C C . TYR A 1 273 ? -19.406 10.078 22.766 1 96.19 273 TYR A C 1
ATOM 2124 O O . TYR A 1 273 ? -20.062 9.648 23.719 1 96.19 273 TYR A O 1
ATOM 2132 N N . GLY A 1 274 ? -18.312 9.516 22.359 1 93.69 274 GLY A N 1
ATOM 2133 C CA . GLY A 1 274 ? -17.734 8.383 23.078 1 93.69 274 GLY A CA 1
ATOM 2134 C C . GLY A 1 274 ? -18.453 7.078 22.797 1 93.69 274 GLY A C 1
ATOM 2135 O O . GLY A 1 274 ? -18.266 6.086 23.5 1 93.69 274 GLY A O 1
ATOM 2136 N N . ASP A 1 275 ? -19.312 7.059 21.781 1 93.38 275 ASP A N 1
ATOM 2137 C CA . ASP A 1 275 ? -20.141 5.918 21.391 1 93.38 275 ASP A CA 1
ATOM 2138 C C . ASP A 1 275 ? -19.703 5.367 20.031 1 93.38 275 ASP A C 1
ATOM 2140 O O . ASP A 1 275 ? -20 5.953 19 1 93.38 275 ASP A O 1
ATOM 2144 N N . PRO A 1 276 ? -19.094 4.246 20.047 1 87.75 276 PRO A N 1
ATOM 2145 C CA . PRO A 1 276 ? -18.594 3.682 18.797 1 87.75 276 PRO A CA 1
ATOM 2146 C C . PRO A 1 276 ? -19.703 3.492 17.75 1 87.75 276 PRO A C 1
ATOM 2148 O O . PRO A 1 276 ? -19.422 3.488 16.547 1 87.75 276 PRO A O 1
ATOM 2151 N N . SER A 1 277 ? -20.891 3.322 18.156 1 86.75 277 SER A N 1
ATOM 2152 C CA . SER A 1 277 ? -22 3.104 17.234 1 86.75 277 SER A CA 1
ATOM 2153 C C . SER A 1 277 ? -22.328 4.375 16.453 1 86.75 277 SER A C 1
ATOM 2155 O O . SER A 1 277 ? -23.047 4.328 15.461 1 86.75 277 SER A O 1
ATOM 2157 N N . LYS A 1 278 ? -21.797 5.496 16.906 1 91.25 278 LYS A N 1
ATOM 2158 C CA . LYS A 1 278 ? -22.109 6.77 16.266 1 91.25 278 LYS A CA 1
ATOM 2159 C C . LYS A 1 278 ? -21.047 7.133 15.234 1 91.25 278 LYS A C 1
ATOM 2161 O O . LYS A 1 278 ? -21.125 8.188 14.602 1 91.25 278 LYS A O 1
ATOM 2166 N N . GLY A 1 279 ? -20.047 6.301 15.031 1 88.44 279 GLY A N 1
ATOM 2167 C CA . GLY A 1 279 ? -19.062 6.488 13.977 1 88.44 279 GLY A CA 1
ATOM 2168 C C . GLY A 1 279 ? -17.844 7.285 14.43 1 88.44 279 GLY A C 1
ATOM 2169 O O . GLY A 1 279 ? -17.797 7.738 15.578 1 88.44 279 GLY A O 1
ATOM 2170 N N . ASP A 1 280 ? -16.859 7.312 13.594 1 91.81 280 ASP A N 1
ATOM 2171 C CA . ASP A 1 280 ? -15.609 8.039 13.781 1 91.81 280 ASP A CA 1
ATOM 2172 C C . ASP A 1 280 ? -15.406 9.078 12.688 1 91.81 280 ASP A C 1
ATOM 2174 O O . ASP A 1 280 ? -16.203 9.164 11.75 1 91.81 280 ASP A O 1
ATOM 2178 N N . HIS A 1 281 ? -14.406 9.898 12.828 1 94.19 281 HIS A N 1
ATOM 2179 C CA . HIS A 1 281 ? -14.031 10.859 11.797 1 94.19 281 HIS A CA 1
ATOM 2180 C C . HIS A 1 281 ? -12.57 11.273 11.938 1 94.19 281 HIS A C 1
ATOM 2182 O O . HIS A 1 281 ? -12.047 11.359 13.055 1 94.19 281 HIS A O 1
ATOM 2188 N N . SER A 1 282 ? -11.914 11.438 10.828 1 95.44 282 SER A N 1
ATOM 2189 C CA . SER A 1 282 ? -10.531 11.922 10.773 1 95.44 282 SER A CA 1
ATOM 2190 C C . SER A 1 282 ? -10.406 13.148 9.883 1 95.44 282 SER A C 1
ATOM 2192 O O . SER A 1 282 ? -11.031 13.219 8.82 1 95.44 282 SER A O 1
ATOM 2194 N N . TRP A 1 283 ? -9.703 14.156 10.336 1 97.69 283 TRP A N 1
ATOM 2195 C CA . TRP A 1 283 ? -9.359 15.352 9.57 1 97.69 283 TRP A CA 1
ATOM 2196 C C . TRP A 1 283 ? -7.887 15.703 9.75 1 97.69 283 TRP A C 1
ATOM 2198 O O . TRP A 1 283 ? -7.074 14.844 10.094 1 97.69 283 TRP A O 1
ATOM 2208 N N . VAL A 1 284 ? -7.48 16.984 9.32 1 98.81 284 VAL A N 1
ATOM 2209 C CA . VAL A 1 284 ? -6.055 17.281 9.258 1 98.81 284 VAL A CA 1
ATOM 2210 C C . VAL A 1 284 ? -5.758 18.531 10.102 1 98.81 284 VAL A C 1
ATOM 2212 O O . VAL A 1 284 ? -6.508 19.5 10.055 1 98.81 284 VAL A O 1
ATOM 2215 N N . GLU A 1 285 ? -4.688 18.438 10.867 1 98.94 285 GLU A N 1
ATOM 2216 C CA . GLU A 1 285 ? -4.102 19.625 11.5 1 98.94 285 GLU A CA 1
ATOM 2217 C C . GLU A 1 285 ? -2.783 20 10.836 1 98.94 285 GLU A C 1
ATOM 2219 O O . GLU A 1 285 ? -1.991 19.141 10.469 1 98.94 285 GLU A O 1
ATOM 2224 N N . VAL A 1 286 ? -2.594 21.297 10.703 1 98.94 286 VAL A N 1
ATOM 2225 C CA . VAL A 1 286 ? -1.391 21.859 10.094 1 98.94 286 VAL A CA 1
ATOM 2226 C C . VAL A 1 286 ? -0.722 22.828 11.055 1 98.94 286 VAL A C 1
ATOM 2228 O O . VAL A 1 286 ? -1.395 23.656 11.68 1 98.94 286 VAL A O 1
ATOM 2231 N N . TYR A 1 287 ? 0.58 22.672 11.219 1 98.75 287 TYR A N 1
ATOM 2232 C CA . TYR A 1 287 ? 1.339 23.609 12.031 1 98.75 287 TYR A CA 1
ATOM 2233 C C . TYR A 1 287 ? 1.634 24.891 11.258 1 98.75 287 TYR A C 1
ATOM 2235 O O . TYR A 1 287 ? 2.264 24.844 10.195 1 98.75 287 TYR A O 1
ATOM 2243 N N . VAL A 1 288 ? 1.205 25.984 11.758 1 97.75 288 VAL A N 1
ATOM 2244 C CA . VAL A 1 288 ? 1.458 27.281 11.148 1 97.75 288 VAL A CA 1
ATOM 2245 C C . VAL A 1 288 ? 2.373 28.109 12.047 1 97.75 288 VAL A C 1
ATOM 2247 O O . VAL A 1 288 ? 2.066 28.328 13.219 1 97.75 288 VAL A O 1
ATOM 2250 N N . VAL A 1 289 ? 3.398 28.547 11.5 1 95.75 289 VAL A N 1
ATOM 2251 C CA . VAL A 1 289 ? 4.391 29.312 12.258 1 95.75 289 VAL A CA 1
ATOM 2252 C C . VAL A 1 289 ? 3.814 30.672 12.664 1 95.75 289 VAL A C 1
ATOM 2254 O O . VAL A 1 289 ? 2.879 31.156 12.031 1 95.75 289 VAL A O 1
ATOM 2257 N N . SER A 1 290 ? 4.363 31.219 13.695 1 91.69 290 SER A N 1
ATOM 2258 C CA . SER A 1 290 ? 3.971 32.562 14.117 1 91.69 290 SER A CA 1
ATOM 2259 C C . SER A 1 290 ? 4.73 33.625 13.344 1 91.69 290 SER A C 1
ATOM 2261 O O . SER A 1 290 ? 5.902 33.438 13 1 91.69 290 SER A O 1
ATOM 2263 N N . ASN A 1 291 ? 4.066 34.688 13.078 1 84.06 291 ASN A N 1
ATOM 2264 C CA . ASN A 1 291 ? 4.75 35.812 12.477 1 84.06 291 ASN A CA 1
ATOM 2265 C C . ASN A 1 291 ? 5.504 36.625 13.523 1 84.06 291 ASN A C 1
ATOM 2267 O O . ASN A 1 291 ? 6.285 37.531 13.18 1 84.06 291 ASN A O 1
ATOM 2271 N N . GLU A 1 292 ? 5.242 36.281 14.75 1 83.88 292 GLU A N 1
ATOM 2272 C CA . GLU A 1 292 ? 5.906 37 15.836 1 83.88 292 GLU A CA 1
ATOM 2273 C C . GLU A 1 292 ? 7.18 36.281 16.266 1 83.88 292 GLU A C 1
ATOM 2275 O O . GLU A 1 292 ? 7.168 35.094 16.516 1 83.88 292 GLU A O 1
ATOM 2280 N N . THR A 1 293 ? 8.188 37.125 16.266 1 78.88 293 THR A N 1
ATOM 2281 C CA . THR A 1 293 ? 9.477 36.562 16.656 1 78.88 293 THR A CA 1
ATOM 2282 C C . THR A 1 293 ? 9.406 35.969 18.062 1 78.88 293 THR A C 1
ATOM 2284 O O . THR A 1 293 ? 8.898 36.625 18.984 1 78.88 293 THR A O 1
ATOM 2287 N N . GLY A 1 294 ? 9.875 34.812 18.219 1 77.38 294 GLY A N 1
ATOM 2288 C CA . GLY A 1 294 ? 9.992 34.188 19.531 1 77.38 294 GLY A CA 1
ATOM 2289 C C . GLY A 1 294 ? 8.742 33.438 19.953 1 77.38 294 GLY A C 1
ATOM 2290 O O . GLY A 1 294 ? 8.703 32.844 21.031 1 77.38 294 GLY A O 1
ATOM 2291 N N . LYS A 1 295 ? 7.715 33.562 19.156 1 84.25 295 LYS A N 1
ATOM 2292 C CA . LYS A 1 295 ? 6.48 32.844 19.516 1 84.25 295 LYS A CA 1
ATOM 2293 C C . LYS A 1 295 ? 6.359 31.531 18.781 1 84.25 295 LYS A C 1
ATOM 2295 O O . LYS A 1 295 ? 6.742 31.438 17.609 1 84.25 295 LYS A O 1
ATOM 2300 N N . ASP A 1 296 ? 5.844 30.578 19.531 1 89.62 296 ASP A N 1
ATOM 2301 C CA . ASP A 1 296 ? 5.594 29.281 18.906 1 89.62 296 ASP A CA 1
ATOM 2302 C C . ASP A 1 296 ? 4.457 29.359 17.891 1 89.62 296 ASP A C 1
ATOM 2304 O O . ASP A 1 296 ? 3.59 30.234 18 1 89.62 296 ASP A O 1
ATOM 2308 N N . GLY A 1 297 ? 4.531 28.469 16.922 1 95.81 297 GLY A N 1
ATOM 2309 C CA . GLY A 1 297 ? 3.426 28.328 15.984 1 95.81 297 GLY A CA 1
ATOM 2310 C C . GLY A 1 297 ? 2.186 27.719 16.609 1 95.81 297 GLY A C 1
ATOM 2311 O O . GLY A 1 297 ? 2.119 27.562 17.828 1 95.81 297 GLY A O 1
ATOM 2312 N N . GLU A 1 298 ? 1.214 27.625 15.844 1 96.38 298 GLU A N 1
ATOM 2313 C CA . GLU A 1 298 ? -0.045 27.047 16.297 1 96.38 298 GLU A CA 1
ATOM 2314 C C . GLU A 1 298 ? -0.542 25.969 15.336 1 96.38 298 GLU A C 1
ATOM 2316 O O . GLU A 1 298 ? -0.17 25.969 14.156 1 96.38 298 GLU A O 1
ATOM 2321 N N . TRP A 1 299 ? -1.303 25.016 15.867 1 98.12 299 TRP A N 1
ATOM 2322 C CA . TRP A 1 299 ? -1.987 24.016 15.047 1 98.12 299 TRP A CA 1
ATOM 2323 C C . TRP A 1 299 ? -3.355 24.531 14.602 1 98.12 299 TRP A C 1
ATOM 2325 O O . TRP A 1 299 ? -4.195 24.875 15.438 1 98.12 299 TRP A O 1
ATOM 2335 N N . MET A 1 300 ? -3.525 24.625 13.312 1 98.38 300 MET A N 1
ATOM 2336 C CA . MET A 1 300 ? -4.816 24.891 12.688 1 98.38 300 MET A CA 1
ATOM 2337 C C . MET A 1 300 ? -5.355 23.656 11.992 1 98.38 300 MET A C 1
ATOM 2339 O O . MET A 1 300 ? -4.633 22.672 11.828 1 98.38 300 MET A O 1
ATOM 2343 N N . PHE A 1 301 ? -6.691 23.672 11.695 1 98.5 301 PHE A N 1
ATOM 2344 C CA . PHE A 1 301 ? -7.207 22.438 11.148 1 98.5 301 PHE A CA 1
ATOM 2345 C C . PHE A 1 301 ? -8.102 22.703 9.938 1 98.5 301 PHE A C 1
ATOM 2347 O O . PHE A 1 301 ? -8.578 23.8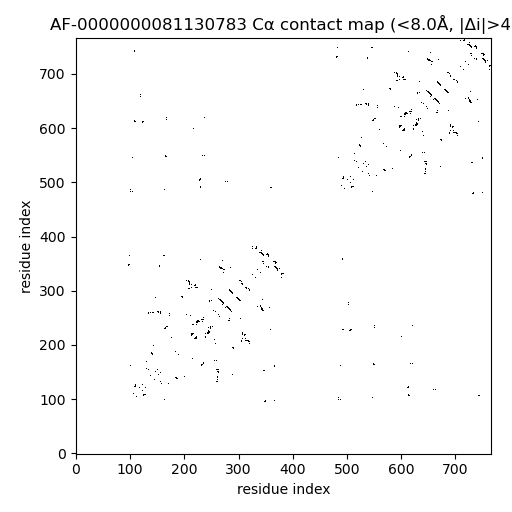12 9.75 1 98.5 301 PHE A O 1
ATOM 2354 N N . LEU A 1 302 ? -8.188 21.719 9.031 1 97.62 302 LEU A N 1
ATOM 2355 C CA . LEU A 1 302 ? -9.047 21.719 7.848 1 97.62 302 LEU A CA 1
ATOM 2356 C C . LEU A 1 302 ? -9.477 20.297 7.496 1 97.62 302 LEU A C 1
ATOM 2358 O O . LEU A 1 302 ? -8.953 19.328 8.047 1 97.62 302 LEU A O 1
ATOM 2362 N N . GLU A 1 303 ? -10.406 20.219 6.566 1 95.81 303 GLU A N 1
ATOM 2363 C CA . GLU A 1 303 ? -10.898 18.953 6.043 1 95.81 303 GLU A CA 1
ATOM 2364 C C . GLU A 1 303 ? -10.344 18.688 4.645 1 95.81 303 GLU A C 1
ATOM 2366 O O . GLU A 1 303 ? -10.25 19.594 3.822 1 95.81 303 GLU A O 1
ATOM 2371 N N . PRO A 1 304 ? -9.93 17.359 4.465 1 95.38 304 PRO A N 1
ATOM 2372 C CA . PRO A 1 304 ? -9.75 17.031 3.049 1 95.38 304 PRO A CA 1
ATOM 2373 C C . PRO A 1 304 ? -10.992 17.328 2.215 1 95.38 304 PRO A C 1
ATOM 2375 O O . PRO A 1 304 ? -12.117 17.078 2.664 1 95.38 304 PRO A O 1
ATOM 2378 N N . THR A 1 305 ? -10.789 17.922 1.045 1 93.69 305 THR A N 1
ATOM 2379 C CA . THR A 1 305 ? -11.898 18.219 0.147 1 93.69 305 THR A CA 1
ATOM 2380 C C . THR A 1 305 ? -11.742 17.469 -1.17 1 93.69 305 THR A C 1
ATOM 2382 O O . THR A 1 305 ? -11.453 18.062 -2.205 1 93.69 305 THR A O 1
ATOM 2385 N N . PRO A 1 306 ? -11.992 16.172 -1.159 1 91.75 306 PRO A N 1
ATOM 2386 C CA . PRO A 1 306 ? -11.859 15.375 -2.379 1 91.75 306 PRO A CA 1
ATOM 2387 C C . PRO A 1 306 ? -12.875 15.773 -3.453 1 91.75 306 PRO A C 1
ATOM 2389 O O . PRO A 1 306 ? -13.727 16.625 -3.215 1 91.75 306 PRO A O 1
ATOM 2392 N N . GLY A 1 307 ? -12.555 15.188 -4.637 1 82.5 307 GLY A N 1
ATOM 2393 C CA . GLY A 1 307 ? -13.461 15.469 -5.738 1 82.5 307 GLY A CA 1
ATOM 2394 C C . GLY A 1 307 ? -14.883 15 -5.477 1 82.5 307 GLY A C 1
ATOM 2395 O O . GLY A 1 307 ? -15.133 14.266 -4.52 1 82.5 307 GLY A O 1
ATOM 2396 N N . ILE A 1 308 ? -15.789 15.641 -5.992 1 69.81 308 ILE A N 1
ATOM 2397 C CA . ILE A 1 308 ? -17.188 15.25 -5.895 1 69.81 308 ILE A CA 1
ATOM 2398 C C . ILE A 1 308 ? -17.562 14.367 -7.086 1 69.81 308 ILE A C 1
ATOM 2400 O O . ILE A 1 308 ? -16.812 14.281 -8.055 1 69.81 308 ILE A O 1
ATOM 2404 N N . ALA A 1 309 ? -18.766 13.609 -7.07 1 53.94 309 ALA A N 1
ATOM 2405 C CA . ALA A 1 309 ? -19.203 12.648 -8.078 1 53.94 309 ALA A CA 1
ATOM 2406 C C . ALA A 1 309 ? -18.656 13 -9.453 1 53.94 309 ALA A C 1
ATOM 2408 O O . ALA A 1 309 ? -17.891 13.969 -9.594 1 53.94 309 ALA A O 1
ATOM 2409 N N . GLU A 1 310 ? -19.266 13.203 -10.43 1 45.81 310 GLU A N 1
ATOM 2410 C CA . GLU A 1 310 ? -19.016 13.203 -11.875 1 45.81 310 GLU A CA 1
ATOM 2411 C C . GLU A 1 310 ? -17.828 14.086 -12.227 1 45.81 310 GLU A C 1
ATOM 2413 O O . GLU A 1 310 ? -17.938 15 -13.039 1 45.81 310 GLU A O 1
ATOM 2418 N N . GLY A 1 311 ? -16.703 13.922 -11.641 1 48.25 311 GLY A N 1
ATOM 2419 C CA . GLY A 1 311 ? -15.492 14.469 -12.234 1 48.25 311 GLY A CA 1
ATOM 2420 C C . GLY A 1 311 ? -15.188 15.891 -11.789 1 48.25 311 GLY A C 1
ATOM 2421 O O . GLY A 1 311 ? -14.234 16.5 -12.258 1 48.25 311 GLY A O 1
ATOM 2422 N N . LYS A 1 312 ? -16.141 16.5 -10.906 1 52.97 312 LYS A N 1
ATOM 2423 C CA . LYS A 1 312 ? -15.883 17.922 -10.703 1 52.97 312 LYS A CA 1
ATOM 2424 C C . LYS A 1 312 ? -15.297 18.188 -9.32 1 52.97 312 LYS A C 1
ATOM 2426 O O . LYS A 1 312 ? -15.672 17.531 -8.344 1 52.97 312 LYS A O 1
ATOM 2431 N N . GLU A 1 313 ? -14.062 18.609 -9.211 1 53.94 313 GLU A N 1
ATOM 2432 C CA . GLU A 1 313 ? -13.492 19.156 -7.992 1 53.94 313 GLU A CA 1
ATOM 2433 C C . GLU A 1 313 ? -14.211 20.438 -7.57 1 53.94 313 GLU A C 1
ATOM 2435 O O . GLU A 1 313 ? -14.641 21.234 -8.422 1 53.94 313 GLU A O 1
ATOM 2440 N N . ASP A 1 314 ? -14.883 20.406 -6.383 1 57.16 314 ASP A N 1
ATOM 2441 C CA . ASP A 1 314 ? -15.328 21.734 -6 1 57.16 314 ASP A CA 1
ATOM 2442 C C . ASP A 1 314 ? -14.133 22.641 -5.703 1 57.16 314 ASP A C 1
ATOM 2444 O O . ASP A 1 314 ? -13.844 22.938 -4.543 1 57.16 314 ASP A O 1
ATOM 2448 N N . THR A 1 315 ? -13.289 22.938 -6.785 1 59.06 315 THR A N 1
ATOM 2449 C CA . THR A 1 315 ? -12.031 23.672 -6.723 1 59.06 315 THR A CA 1
ATOM 2450 C C . THR A 1 315 ? -12.242 25.047 -6.082 1 59.06 315 THR A C 1
ATOM 2452 O O . THR A 1 315 ? -11.305 25.625 -5.527 1 59.06 315 THR A O 1
ATOM 2455 N N . ALA A 1 316 ? -13.492 25.438 -6.156 1 60.09 316 ALA A N 1
ATOM 2456 C CA . ALA A 1 316 ? -13.734 26.781 -5.664 1 60.09 316 ALA A CA 1
ATOM 2457 C C . ALA A 1 316 ? -13.992 26.781 -4.16 1 60.09 316 ALA A C 1
ATOM 2459 O O . ALA A 1 316 ? -13.805 27.797 -3.486 1 60.09 316 ALA A O 1
ATOM 2460 N N . ASN A 1 317 ? -14.148 25.578 -3.631 1 80.06 317 ASN A N 1
ATOM 2461 C CA . ASN A 1 317 ? -14.609 25.609 -2.248 1 80.06 317 ASN A CA 1
ATOM 2462 C C . ASN A 1 317 ? -13.828 24.641 -1.373 1 80.06 317 ASN A C 1
ATOM 2464 O O . ASN A 1 317 ? -14.359 24.109 -0.393 1 80.06 317 ASN A O 1
ATOM 2468 N N . ALA A 1 318 ? -12.586 24.469 -1.81 1 90.69 318 ALA A N 1
ATOM 2469 C CA . ALA A 1 318 ? -11.789 23.594 -0.958 1 90.69 318 ALA A CA 1
ATOM 2470 C C . ALA A 1 318 ? -11.562 24.219 0.415 1 90.69 318 ALA A C 1
ATOM 2472 O O . ALA A 1 318 ? -11.312 25.422 0.521 1 90.69 318 ALA A O 1
ATOM 2473 N N . ASP A 1 319 ? -11.688 23.406 1.463 1 94.88 319 ASP A N 1
ATOM 2474 C CA . ASP A 1 319 ? -11.445 23.891 2.818 1 94.88 319 ASP A CA 1
ATOM 2475 C C . ASP A 1 319 ? -10.031 24.469 2.957 1 94.88 319 ASP A C 1
ATOM 2477 O O . ASP A 1 319 ? -9.133 24.094 2.205 1 94.88 319 ASP A O 1
ATOM 2481 N N . ASN A 1 320 ? -9.922 25.375 3.791 1 96.25 320 ASN A N 1
ATOM 2482 C CA . ASN A 1 320 ? -8.641 26.031 4.055 1 96.25 320 ASN A CA 1
ATOM 2483 C C . ASN A 1 320 ? -8.5 26.422 5.523 1 96.25 320 ASN A C 1
ATOM 2485 O O . ASN A 1 320 ? -9.461 26.312 6.293 1 96.25 320 ASN A O 1
ATOM 2489 N N . LEU A 1 321 ? -7.359 26.938 5.879 1 97.5 321 LEU A N 1
ATOM 2490 C CA . LEU A 1 321 ? -7.043 27.125 7.289 1 97.5 321 LEU A CA 1
ATOM 2491 C C . LEU A 1 321 ? -7.723 28.391 7.832 1 97.5 321 LEU A C 1
ATOM 2493 O O . LEU A 1 321 ? -7.863 28.547 9.047 1 97.5 321 LEU A O 1
ATOM 2497 N N . ASP A 1 322 ? -8.133 29.25 6.949 1 95.88 322 ASP A N 1
ATOM 2498 C CA . ASP A 1 322 ? -8.766 30.484 7.395 1 95.88 322 ASP A CA 1
ATOM 2499 C C . ASP A 1 322 ? -10.289 30.344 7.445 1 95.88 322 ASP A C 1
ATOM 2501 O O . ASP A 1 322 ? -10.984 31.25 7.895 1 95.88 322 ASP A O 1
ATOM 2505 N N . ARG A 1 323 ? -10.75 29.25 7.055 1 95.31 323 ARG A N 1
ATOM 2506 C CA . ARG A 1 323 ? -12.195 29.047 7.066 1 95.31 323 ARG A CA 1
ATOM 2507 C C . ARG A 1 323 ? -12.734 29 8.492 1 95.31 323 ARG A C 1
ATOM 2509 O O . ARG A 1 323 ? -12.102 28.438 9.383 1 95.31 323 ARG A O 1
ATOM 2516 N N . ASP A 1 324 ? -13.883 29.531 8.562 1 95.75 324 ASP A N 1
ATOM 2517 C CA . ASP A 1 324 ? -14.594 29.438 9.836 1 95.75 324 ASP A CA 1
ATOM 2518 C C . ASP A 1 324 ? -14.789 27.969 10.242 1 95.75 324 ASP A C 1
ATOM 2520 O O . ASP A 1 324 ? -15.461 27.219 9.539 1 95.75 324 ASP A O 1
ATOM 2524 N N . PRO A 1 325 ? -14.258 27.641 11.414 1 96.56 325 PRO A N 1
ATOM 2525 C CA . PRO A 1 325 ? -14.414 26.25 11.852 1 96.56 325 PRO A CA 1
ATOM 2526 C C . PRO A 1 325 ? -15.875 25.812 11.914 1 96.56 325 PRO A C 1
ATOM 2528 O O . PRO A 1 325 ? -16.188 24.641 11.656 1 96.56 325 PRO A O 1
ATOM 2531 N N . CYS A 1 326 ? -16.734 26.734 12.219 1 96.94 326 CYS A N 1
ATOM 2532 C CA . CYS A 1 326 ? -18.141 26.406 12.398 1 96.94 326 CYS A CA 1
ATOM 2533 C C . CYS A 1 326 ? -18.797 26.031 11.078 1 96.94 326 CYS A C 1
ATOM 2535 O O . CYS A 1 326 ? -19.906 25.484 11.055 1 96.94 326 CYS A O 1
ATOM 2537 N N . LYS A 1 327 ? -18.125 26.203 10.008 1 93.62 327 LYS A N 1
ATOM 2538 C CA . LYS A 1 327 ? -18.656 25.859 8.695 1 93.62 327 LYS A CA 1
ATOM 2539 C C . LYS A 1 327 ? -18.266 24.422 8.312 1 93.62 327 LYS A C 1
ATOM 2541 O O . LYS A 1 327 ? -18.703 23.922 7.277 1 93.62 327 LYS A O 1
ATOM 2546 N N . ARG A 1 328 ? -17.516 23.828 9.094 1 94.19 328 ARG A N 1
ATOM 2547 C CA . ARG A 1 328 ? -17.188 22.422 8.883 1 94.19 328 ARG A CA 1
ATOM 2548 C C . ARG A 1 328 ? -18.25 21.531 9.508 1 94.19 328 ARG A C 1
ATOM 2550 O O . ARG A 1 328 ? -18.641 21.734 10.656 1 94.19 328 ARG A O 1
ATOM 2557 N N . TRP A 1 329 ? -18.688 20.516 8.797 1 92.5 329 TRP A N 1
ATOM 2558 C CA . TRP A 1 329 ? -19.891 19.766 9.117 1 92.5 329 TRP A CA 1
ATOM 2559 C C . TRP A 1 329 ? -19.812 19.156 10.516 1 92.5 329 TRP A C 1
ATOM 2561 O O . TRP A 1 329 ? -20.828 18.984 11.188 1 92.5 329 TRP A O 1
ATOM 2571 N N . PHE A 1 330 ? -18.625 18.828 10.953 1 94.69 330 PHE A N 1
ATOM 2572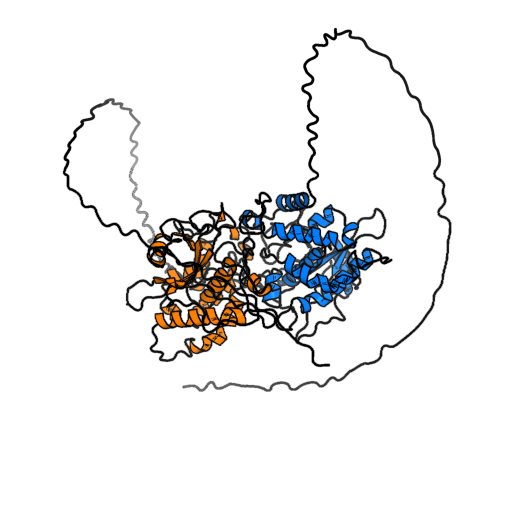 C CA . PHE A 1 330 ? -18.516 18.094 12.211 1 94.69 330 PHE A CA 1
ATOM 2573 C C . PHE A 1 330 ? -18.359 19.062 13.383 1 94.69 330 PHE A C 1
ATOM 2575 O O . PHE A 1 330 ? -18.484 18.656 14.539 1 94.69 330 PHE A O 1
ATOM 2582 N N . CYS A 1 331 ? -17.938 20.281 13.125 1 96.75 331 CYS A N 1
ATOM 2583 C CA . CYS A 1 331 ? -17.688 21.266 14.188 1 96.75 331 CYS A CA 1
ATOM 2584 C C . CYS A 1 331 ? -19 21.891 14.664 1 96.75 331 CYS A C 1
ATOM 2586 O O . CYS A 1 331 ? -19.391 22.938 14.172 1 96.75 331 CYS A O 1
ATOM 2588 N N . LYS A 1 332 ? -19.578 21.219 15.625 1 95.69 332 LYS A N 1
ATOM 2589 C CA . LYS A 1 332 ? -20.859 21.609 16.188 1 95.69 332 LYS A CA 1
ATOM 2590 C C . LYS A 1 332 ? -20.859 21.5 17.703 1 95.69 332 LYS A C 1
ATOM 2592 O O . LYS A 1 332 ? -20.25 20.594 18.266 1 95.69 332 LYS A O 1
ATOM 2597 N N . ALA A 1 333 ? -21.672 22.359 18.297 1 95.88 333 ALA A N 1
ATOM 2598 C CA . ALA A 1 333 ? -21.734 22.406 19.75 1 95.88 333 ALA A CA 1
ATOM 2599 C C . ALA A 1 333 ? -22.219 21.078 20.328 1 95.88 333 ALA A C 1
ATOM 2601 O O . ALA A 1 333 ? -21.766 20.656 21.391 1 95.88 333 ALA A O 1
ATOM 2602 N N . ASP A 1 334 ? -23.109 20.453 19.719 1 94.94 334 ASP A N 1
ATOM 2603 C CA . ASP A 1 334 ? -23.688 19.219 20.234 1 94.94 334 ASP A CA 1
ATOM 2604 C C . ASP A 1 334 ? -22.641 18.094 20.25 1 94.94 334 ASP A C 1
ATOM 2606 O O . ASP A 1 334 ? -22.688 17.219 21.109 1 94.94 334 ASP A O 1
ATOM 2610 N N . ARG A 1 335 ? -21.688 18.125 19.328 1 95.62 335 ARG A N 1
ATOM 2611 C CA . ARG A 1 335 ? -20.641 17.109 19.25 1 95.62 335 ARG A CA 1
ATOM 2612 C C . ARG A 1 335 ? -19.5 17.438 20.203 1 95.62 335 ARG A C 1
ATOM 2614 O O . ARG A 1 335 ? -18.828 16.531 20.719 1 95.62 335 ARG A O 1
ATOM 2621 N N . PHE A 1 336 ? -19.359 18.719 20.406 1 97.19 336 PHE A N 1
ATOM 2622 C CA . PHE A 1 336 ? -18.203 19.156 21.188 1 97.19 336 PHE A CA 1
ATOM 2623 C C . PHE A 1 336 ? -18.641 19.859 22.469 1 97.19 336 PHE A C 1
ATOM 2625 O O . PHE A 1 336 ? -18.188 20.969 22.75 1 97.19 336 PHE A O 1
ATOM 2632 N N . ASN A 1 337 ? -19.484 19.219 23.234 1 94.56 337 ASN A N 1
ATOM 2633 C CA . ASN A 1 337 ? -19.984 19.688 24.531 1 94.56 337 ASN A CA 1
ATOM 2634 C C . ASN A 1 337 ? -19.266 19 25.688 1 94.56 337 ASN A C 1
ATOM 2636 O O . ASN A 1 337 ? -19.766 19.016 26.812 1 94.56 337 ASN A O 1
ATOM 2640 N N . GLY A 1 338 ? -18.125 18.375 25.375 1 93.75 338 GLY A N 1
ATOM 2641 C CA . GLY A 1 338 ? -17.391 17.609 26.375 1 93.75 338 GLY A CA 1
ATOM 2642 C C . GLY A 1 338 ? -17.531 16.109 26.203 1 93.75 338 GLY A C 1
ATOM 2643 O O . GLY A 1 338 ? -16.75 15.328 26.766 1 93.75 338 GLY A O 1
ATOM 2644 N N . SER A 1 339 ? -18.406 15.617 25.375 1 93.31 339 SER A N 1
ATOM 2645 C CA . SER A 1 339 ? -18.703 14.195 25.203 1 93.31 339 SER A CA 1
ATOM 2646 C C . SER A 1 339 ? -17.75 13.547 24.219 1 93.31 339 SER A C 1
ATOM 2648 O O . SER A 1 339 ? -17.422 12.359 24.344 1 93.31 339 SER A O 1
ATOM 2650 N N . THR A 1 340 ? -17.328 14.281 23.25 1 97.5 340 THR A N 1
ATOM 2651 C CA . THR A 1 340 ? -16.453 13.758 22.203 1 97.5 340 THR A CA 1
ATOM 2652 C C . THR A 1 340 ? -14.984 13.992 22.547 1 97.5 340 THR A C 1
ATOM 2654 O O . THR A 1 340 ? -14.586 15.117 22.844 1 97.5 340 THR A O 1
ATOM 2657 N N . LYS A 1 341 ? -14.219 12.914 22.562 1 97.44 341 LYS A N 1
ATOM 2658 C CA . LYS A 1 341 ? -12.773 13.031 22.688 1 97.44 341 LYS A CA 1
ATOM 2659 C C . LYS A 1 341 ? -12.102 13.086 21.312 1 97.44 341 LYS A C 1
ATOM 2661 O O . LYS A 1 341 ? -12.523 12.391 20.391 1 97.44 341 LYS A O 1
ATOM 2666 N N . THR A 1 342 ? -11.164 13.953 21.203 1 98.06 342 THR A N 1
ATOM 2667 C CA . THR A 1 342 ? -10.414 14.109 19.953 1 98.06 342 THR A CA 1
ATOM 2668 C C . THR A 1 342 ? -8.914 13.977 20.203 1 98.06 342 THR A C 1
ATOM 2670 O O . THR A 1 342 ? -8.422 14.352 21.266 1 98.06 342 THR A O 1
ATOM 2673 N N . TYR A 1 343 ? -8.273 13.406 19.266 1 98.19 343 TYR A N 1
ATOM 2674 C CA . TYR A 1 343 ? -6.836 13.164 19.344 1 98.19 343 TYR A CA 1
ATOM 2675 C C . TYR A 1 343 ? -6.141 13.547 18.047 1 98.19 343 TYR A C 1
ATOM 2677 O O . TYR A 1 343 ? -6.773 13.594 16.984 1 98.19 343 TYR A O 1
ATOM 2685 N N . ALA A 1 344 ? -4.898 13.828 18.141 1 98.69 344 ALA A N 1
ATOM 2686 C CA . ALA A 1 344 ? -4.039 14.008 16.969 1 98.69 344 ALA A CA 1
ATOM 2687 C C . ALA A 1 344 ? -2.863 13.031 17 1 98.69 344 ALA A C 1
ATOM 2689 O O . ALA A 1 344 ? -2.33 12.727 18.078 1 98.69 344 ALA A O 1
ATOM 2690 N N . THR A 1 345 ? -2.463 12.594 15.875 1 98.31 345 THR A N 1
ATOM 2691 C CA . THR A 1 345 ? -1.376 11.625 15.781 1 98.31 345 THR A CA 1
ATOM 2692 C C . THR A 1 345 ? -0.033 12.297 16.062 1 98.31 345 THR A C 1
ATOM 2694 O O . THR A 1 345 ? 0.163 13.469 15.75 1 98.31 345 THR A O 1
ATOM 2697 N N . ARG A 1 346 ? 0.858 11.586 16.625 1 98.56 346 ARG A N 1
ATOM 2698 C CA . ARG A 1 346 ? 2.262 11.93 16.828 1 98.56 346 ARG A CA 1
ATOM 2699 C C . ARG A 1 346 ? 3.174 10.805 16.344 1 98.56 346 ARG A C 1
ATOM 2701 O O . ARG A 1 346 ? 2.707 9.703 16.047 1 98.56 346 ARG A O 1
ATOM 2708 N N . TYR A 1 347 ? 4.414 11.141 16.188 1 98.19 347 TYR A N 1
ATOM 2709 C CA . TYR A 1 347 ? 5.398 10.117 15.844 1 98.19 347 TYR A CA 1
ATOM 2710 C C . TYR A 1 347 ? 6.328 9.844 17.016 1 98.19 347 TYR A C 1
ATOM 2712 O O . TYR A 1 347 ? 6.906 8.758 17.125 1 98.19 347 TYR A O 1
ATOM 2720 N N . ASP A 1 348 ? 6.457 10.805 17.875 1 97.19 348 ASP A N 1
ATOM 2721 C CA . ASP A 1 348 ? 7.328 10.703 19.047 1 97.19 348 ASP A CA 1
ATOM 2722 C C . ASP A 1 348 ? 6.785 9.695 20.047 1 97.19 348 ASP A C 1
ATOM 2724 O O . ASP A 1 348 ? 5.73 9.906 20.641 1 97.19 348 ASP A O 1
ATOM 2728 N N . LYS A 1 349 ? 7.539 8.68 20.266 1 92.62 349 LYS A N 1
ATOM 2729 C CA . LYS A 1 349 ? 7.098 7.594 21.141 1 92.62 349 LYS A CA 1
ATOM 2730 C C . LYS A 1 349 ? 7.074 8.039 22.594 1 92.62 349 LYS A C 1
ATOM 2732 O O . LYS A 1 349 ? 6.535 7.332 23.453 1 92.62 349 LYS A O 1
ATOM 2737 N N . GLN A 1 350 ? 7.621 9.109 22.906 1 88.19 350 GLN A N 1
ATOM 2738 C CA . GLN A 1 350 ? 7.605 9.625 24.266 1 88.19 350 GLN A CA 1
ATOM 2739 C C . GLN A 1 350 ? 6.32 10.391 24.562 1 88.19 350 GLN A C 1
ATOM 2741 O O . GLN A 1 350 ? 6.133 10.906 25.672 1 88.19 350 GLN A O 1
ATOM 2746 N N . ALA A 1 351 ? 5.48 10.43 23.547 1 88.75 351 ALA A N 1
ATOM 2747 C CA . ALA A 1 351 ? 4.172 11.031 23.781 1 88.75 351 ALA A CA 1
ATOM 2748 C C . ALA A 1 351 ? 3.477 10.406 24.984 1 88.75 351 ALA A C 1
ATOM 2750 O O . ALA A 1 351 ? 3.613 9.203 25.234 1 88.75 351 ALA A O 1
ATOM 2751 N N . THR A 1 352 ? 2.77 11.164 25.625 1 85 352 THR A N 1
ATOM 2752 C CA . THR A 1 352 ? 2.145 10.703 26.859 1 85 352 THR A CA 1
ATOM 2753 C C . THR A 1 352 ? 0.784 10.07 26.578 1 85 352 THR A C 1
ATOM 2755 O O . THR A 1 352 ? 0.118 9.578 27.484 1 85 352 THR A O 1
ATOM 2758 N N . SER A 1 353 ? 0.416 10.133 25.438 1 93 353 SER A N 1
ATOM 2759 C CA . SER A 1 353 ? -0.86 9.555 25.031 1 93 353 SER A CA 1
ATOM 2760 C C . SER A 1 353 ? -0.735 8.812 23.719 1 93 353 SER A C 1
ATOM 2762 O O . SER A 1 353 ? 0.345 8.766 23.125 1 93 353 SER A O 1
ATOM 2764 N N . PHE A 1 354 ? -1.816 8.07 23.438 1 96.06 354 PHE A N 1
ATOM 2765 C CA . PHE A 1 354 ? -1.866 7.352 22.172 1 96.06 354 PHE A CA 1
ATOM 2766 C C . PHE A 1 354 ? -3.043 7.824 21.328 1 96.06 354 PHE A C 1
ATOM 2768 O O . PHE A 1 354 ? -3.967 8.461 21.844 1 96.06 354 PHE A O 1
ATOM 2775 N N . PHE A 1 355 ? -2.938 7.633 20.062 1 96.75 355 PHE A N 1
ATOM 2776 C CA . PHE A 1 355 ? -4.039 7.887 19.141 1 96.75 355 PHE A CA 1
ATOM 2777 C C . PHE A 1 355 ? -4.926 6.656 19 1 96.75 355 PHE A C 1
ATOM 2779 O O . PHE A 1 355 ? -4.508 5.645 18.438 1 96.75 355 PHE A O 1
ATOM 2786 N N . PRO A 1 356 ? -6.16 6.746 19.5 1 94.62 356 PRO A N 1
ATOM 2787 C CA . PRO A 1 356 ? -7.055 5.594 19.359 1 94.62 356 PRO A CA 1
ATOM 2788 C C . PRO A 1 356 ? -7.516 5.379 17.922 1 94.62 356 PRO A C 1
ATOM 2790 O O . PRO A 1 356 ? -7.949 6.324 17.266 1 94.62 356 PRO A O 1
ATOM 2793 N N . MET A 1 357 ? -7.375 4.184 17.5 1 90.44 357 MET A N 1
ATOM 2794 C CA . MET A 1 357 ? -7.816 3.82 16.156 1 90.44 357 MET A CA 1
ATOM 2795 C C . MET A 1 357 ? -9.148 3.076 16.203 1 90.44 357 MET A C 1
ATOM 2797 O O . MET A 1 357 ? -9.242 2.004 16.812 1 90.44 357 MET A O 1
ATOM 2801 N N . ALA A 1 358 ? -10.133 3.65 15.578 1 86.88 358 ALA A N 1
ATOM 2802 C CA . ALA A 1 358 ? -11.461 3.041 15.57 1 86.88 358 ALA A CA 1
ATOM 2803 C C . ALA A 1 358 ? -11.414 1.647 14.945 1 86.88 358 ALA A C 1
ATOM 2805 O O . ALA A 1 358 ? -12.227 0.782 15.297 1 86.88 358 ALA A O 1
ATOM 2806 N N . TRP A 1 359 ? -10.469 1.344 14.125 1 84.62 359 TRP A N 1
ATOM 2807 C CA . TRP A 1 359 ? -10.391 0.082 13.398 1 84.62 359 TRP A CA 1
ATOM 2808 C C . TRP A 1 359 ? -9.508 -0.919 14.141 1 84.62 359 TRP A C 1
ATOM 2810 O O . TRP A 1 359 ? -9.367 -2.068 13.711 1 84.62 359 TRP A O 1
ATOM 2820 N N . ALA A 1 360 ? -8.898 -0.451 15.195 1 85.5 360 ALA A N 1
ATOM 2821 C CA . ALA A 1 360 ? -8.062 -1.292 16.047 1 85.5 360 ALA A CA 1
ATOM 2822 C C . ALA A 1 360 ? -8.125 -0.827 17.5 1 85.5 360 ALA A C 1
ATOM 2824 O O . ALA A 1 360 ? -7.172 -0.239 18.016 1 85.5 360 ALA A O 1
ATOM 2825 N N . ASP A 1 361 ? -9.156 -1.119 18.156 1 79.06 361 ASP A N 1
ATOM 2826 C CA . ASP A 1 361 ? -9.562 -0.514 19.422 1 79.06 361 ASP A CA 1
ATOM 2827 C C . ASP A 1 361 ? -8.531 -0.788 20.516 1 79.06 361 ASP A C 1
ATOM 2829 O O . ASP A 1 361 ? -8.305 0.055 21.391 1 79.06 361 ASP A O 1
ATOM 2833 N N . ASP A 1 362 ? -7.91 -1.868 20.516 1 84.75 362 ASP A N 1
ATOM 2834 C CA . ASP A 1 362 ? -7.023 -2.229 21.625 1 84.75 362 ASP A CA 1
ATOM 2835 C C . ASP A 1 362 ? -5.562 -1.943 21.266 1 84.75 362 ASP A C 1
ATOM 2837 O O . ASP A 1 362 ? -4.668 -2.152 22.078 1 84.75 362 ASP A O 1
ATOM 2841 N N . ASP A 1 363 ? -5.434 -1.375 20.188 1 88.88 363 ASP A N 1
ATOM 2842 C CA . ASP A 1 363 ? -4.074 -1.078 19.734 1 88.88 363 ASP A CA 1
ATOM 2843 C C . ASP A 1 363 ? -3.592 0.258 20.297 1 88.88 363 ASP A C 1
ATOM 2845 O O . ASP A 1 363 ? -4.293 1.269 20.203 1 88.88 363 ASP A O 1
ATOM 2849 N N . ARG A 1 364 ? -2.438 0.311 20.891 1 93.25 364 ARG A N 1
ATOM 2850 C CA . ARG A 1 364 ? -1.883 1.521 21.5 1 93.25 364 ARG A CA 1
ATOM 2851 C C . ARG A 1 364 ? -0.525 1.859 20.891 1 93.25 364 ARG A C 1
ATOM 2853 O O . ARG A 1 364 ? 0.31 2.492 21.547 1 93.25 364 ARG A O 1
ATOM 2860 N N . GLY A 1 365 ? -0.358 1.409 19.688 1 94.31 365 GLY A N 1
ATOM 2861 C CA . GLY A 1 365 ? 0.958 1.521 19.078 1 94.31 365 GLY A CA 1
ATOM 2862 C C . GLY A 1 365 ? 1.202 2.867 18.422 1 94.31 365 GLY A C 1
ATOM 2863 O O . GLY A 1 365 ? 2.342 3.211 18.109 1 94.31 365 GLY A O 1
ATOM 2864 N N . VAL A 1 366 ? 0.171 3.691 18.234 1 96.44 366 VAL A N 1
ATOM 2865 C CA . VAL A 1 366 ? 0.32 4.996 17.594 1 96.44 366 VAL A CA 1
ATOM 2866 C C . VAL A 1 366 ? 0.327 6.094 18.656 1 96.44 366 VAL A C 1
ATOM 2868 O O . VAL A 1 366 ? -0.667 6.293 19.359 1 96.44 366 VAL A O 1
ATOM 2871 N N . PRO A 1 367 ? 1.484 6.801 18.766 1 97.94 367 PRO A N 1
ATOM 2872 C CA . PRO A 1 367 ? 1.484 7.922 19.719 1 97.94 367 PRO A CA 1
ATOM 2873 C C . PRO A 1 367 ? 0.486 9.016 19.328 1 97.94 367 PRO A C 1
ATOM 2875 O O . PRO A 1 367 ? 0.182 9.195 18.156 1 97.94 367 PRO A O 1
ATOM 2878 N N . GLY A 1 368 ? -0.048 9.664 20.328 1 98.19 368 GLY A N 1
ATOM 2879 C CA . GLY A 1 368 ? -1.048 10.695 20.078 1 98.19 368 GLY A CA 1
ATOM 2880 C C . GLY A 1 368 ? -1.039 11.805 21.109 1 98.19 368 GLY A C 1
ATOM 2881 O O . GLY A 1 368 ? -0.223 11.797 22.031 1 98.19 368 GLY A O 1
ATOM 2882 N N . GLU A 1 369 ? -1.751 12.812 20.844 1 98.19 369 GLU A N 1
ATOM 2883 C CA . GLU A 1 369 ? -2.01 13.945 21.719 1 98.19 369 GLU A CA 1
ATOM 2884 C C . GLU A 1 369 ? -3.508 14.18 21.891 1 98.19 369 GLU A C 1
ATOM 2886 O O . GLU A 1 369 ? -4.254 14.234 20.906 1 98.19 369 GLU A O 1
ATOM 2891 N N . ASP A 1 370 ? -3.914 14.273 23.141 1 97.88 370 ASP A N 1
ATOM 2892 C CA . ASP A 1 370 ? -5.309 14.609 23.406 1 97.88 370 ASP A CA 1
ATOM 2893 C C . ASP A 1 370 ? -5.609 16.047 23 1 97.88 370 ASP A C 1
ATOM 2895 O O . ASP A 1 370 ? -4.977 16.984 23.484 1 97.88 370 ASP A O 1
ATOM 2899 N N . ARG A 1 371 ? -6.547 16.188 22.094 1 98 371 ARG A N 1
ATOM 2900 C CA . ARG A 1 371 ? -6.914 17.484 21.547 1 98 371 ARG A CA 1
ATOM 2901 C C . ARG A 1 371 ? -8.336 17.875 21.969 1 98 371 ARG A C 1
ATOM 2903 O O . ARG A 1 371 ? -8.922 18.797 21.391 1 98 371 ARG A O 1
ATOM 2910 N N . SER A 1 372 ? -8.883 17.234 22.922 1 98 372 SER A N 1
ATOM 2911 C CA . SER A 1 372 ? -10.281 17.406 23.297 1 98 372 SER A CA 1
ATOM 2912 C C . SER A 1 372 ? -10.562 18.828 23.766 1 98 372 SER A C 1
ATOM 2914 O O . SER A 1 372 ? -11.578 19.422 23.391 1 98 372 SER A O 1
ATOM 2916 N N . LYS A 1 373 ? -9.711 19.359 24.594 1 97.69 373 LYS A N 1
ATOM 2917 C CA . LYS A 1 373 ? -9.93 20.703 25.125 1 97.69 373 LYS A CA 1
ATOM 2918 C C . LYS A 1 373 ? -9.945 21.734 24 1 97.69 373 LYS A C 1
ATOM 2920 O O . LYS A 1 373 ? -10.781 22.641 23.984 1 97.69 373 LYS A O 1
ATOM 2925 N N . PHE A 1 374 ? -9.055 21.562 23.125 1 98 374 PHE A N 1
ATOM 2926 C CA . PHE A 1 374 ? -8.969 22.5 22 1 98 374 PHE A CA 1
ATOM 2927 C C . PHE A 1 374 ? -10.25 22.484 21.188 1 98 374 PHE A C 1
ATOM 2929 O O . PHE A 1 374 ? -10.82 23.531 20.891 1 98 374 PHE A O 1
ATOM 2936 N N . TYR A 1 375 ? -10.734 21.297 20.781 1 98.25 375 TYR A N 1
ATOM 2937 C CA . TYR A 1 375 ? -11.898 21.219 19.891 1 98.25 375 TYR A CA 1
ATOM 2938 C C . TYR A 1 375 ? -13.18 21.562 20.641 1 98.25 375 TYR A C 1
ATOM 2940 O O . TYR A 1 375 ? -14.109 22.125 20.062 1 98.25 375 TYR A O 1
ATOM 2948 N N . THR A 1 376 ? -13.234 21.266 21.906 1 97.69 376 THR A N 1
ATOM 2949 C CA . THR A 1 376 ? -14.367 21.719 22.703 1 97.69 376 THR A CA 1
ATOM 2950 C C . THR A 1 376 ? -14.438 23.234 22.734 1 97.69 376 THR A C 1
ATOM 2952 O O . THR A 1 376 ? -15.516 23.828 22.562 1 97.69 376 THR A O 1
ATOM 2955 N N . SER A 1 377 ? -13.312 23.875 22.953 1 97.44 377 SER A N 1
ATOM 2956 C CA . SER A 1 377 ? -13.258 25.328 23 1 97.44 377 SER A CA 1
ATOM 2957 C C . SER A 1 377 ? -13.57 25.938 21.641 1 97.44 377 SER A C 1
ATOM 2959 O O . SER A 1 377 ? -14.211 26.984 21.562 1 97.44 377 SER A O 1
ATOM 2961 N N . THR A 1 378 ? -13.172 25.328 20.578 1 97.56 378 THR A N 1
ATOM 2962 C CA . THR A 1 378 ? -13.273 25.891 19.234 1 97.56 378 THR A CA 1
ATOM 2963 C C . THR A 1 378 ? -14.641 25.578 18.625 1 97.56 378 THR A C 1
ATOM 2965 O O . THR A 1 378 ? -15.312 26.469 18.094 1 97.56 378 THR A O 1
ATOM 2968 N N . CYS A 1 379 ? -15.055 24.328 18.75 1 97.56 379 CYS A N 1
ATOM 2969 C CA . CYS A 1 379 ? -16.266 23.875 18.062 1 97.56 379 CYS A CA 1
ATOM 2970 C C . CYS A 1 379 ? -17.469 23.891 19 1 97.56 379 CYS A C 1
ATOM 2972 O O . CYS A 1 379 ? -18.609 23.859 18.547 1 97.56 379 CYS A O 1
ATOM 2974 N N . GLY A 1 380 ? -17.203 23.922 20.25 1 95.88 380 GLY A N 1
ATOM 2975 C CA . GLY A 1 380 ? -18.281 23.922 21.219 1 95.88 380 GLY A CA 1
ATOM 2976 C C . GLY A 1 380 ? -19.141 25.172 21.141 1 95.88 380 GLY A C 1
ATOM 2977 O O . GLY A 1 380 ? -20.25 25.219 21.672 1 95.88 380 GLY A O 1
ATOM 2978 N N . LYS A 1 381 ? -18.719 26.172 20.5 1 95.12 381 LYS A N 1
ATOM 2979 C CA . LYS A 1 381 ? -19.453 27.438 20.375 1 95.12 381 LYS A CA 1
ATOM 2980 C C . LYS A 1 381 ? -20.266 27.484 19.094 1 95.12 381 LYS A C 1
ATOM 2982 O O . LYS A 1 381 ? -21 28.453 18.859 1 95.12 381 LYS A O 1
ATOM 2987 N N . CYS A 1 382 ? -20.047 26.5 18.297 1 95.5 382 CYS A N 1
ATOM 2988 C CA . CYS A 1 382 ? -20.688 26.5 17 1 95.5 382 CYS A CA 1
ATOM 2989 C C . CYS A 1 382 ? -22.141 26.078 17.109 1 95.5 382 CYS A C 1
ATOM 2991 O O . CYS A 1 382 ? -22.453 25.094 17.781 1 95.5 382 CYS A O 1
ATOM 2993 N N . LYS A 1 383 ? -23.094 26.812 16.469 1 85.94 383 LYS A N 1
ATOM 2994 C CA . LYS A 1 383 ? -24.531 26.516 16.5 1 85.94 383 LYS A CA 1
ATOM 2995 C C . LYS A 1 383 ? -24.891 25.422 15.5 1 85.94 383 LYS A C 1
ATOM 2997 O O . LYS A 1 383 ? -24.266 25.297 14.438 1 85.94 383 LYS A O 1
ATOM 3002 N N . MET B 1 1 ? 16.531 28.344 -52.031 1 17.25 1 MET B N 1
ATOM 3003 C CA . MET B 1 1 ? 17.547 27.516 -52.656 1 17.25 1 MET B CA 1
ATOM 3004 C C . MET B 1 1 ? 17.656 26.156 -51.969 1 17.25 1 MET B C 1
ATOM 3006 O O . MET B 1 1 ? 17.406 26.062 -50.75 1 17.25 1 MET B O 1
ATOM 3010 N N . ASP B 1 2 ? 17.906 24.891 -52.594 1 16.67 2 ASP B N 1
ATOM 3011 C CA . ASP B 1 2 ? 17.812 23.438 -52.625 1 16.67 2 ASP B CA 1
ATOM 3012 C C . ASP B 1 2 ? 18.891 22.797 -51.719 1 16.67 2 ASP B C 1
ATOM 3014 O O . ASP B 1 2 ? 19.141 21.594 -51.812 1 16.67 2 ASP B O 1
ATOM 3018 N N . PRO B 1 3 ? 19.453 23.078 -50.656 1 17.22 3 PRO B N 1
ATOM 3019 C CA . PRO B 1 3 ? 20.844 22.625 -50.469 1 17.22 3 PRO B CA 1
ATOM 3020 C C . PRO B 1 3 ? 20.938 21.125 -50.156 1 17.22 3 PRO B C 1
ATOM 3022 O O . PRO B 1 3 ? 19.969 20.547 -49.656 1 17.22 3 PRO B O 1
ATOM 3025 N N . GLU B 1 4 ? 22.109 20.344 -50.125 1 16 4 GLU B N 1
ATOM 3026 C CA . GLU B 1 4 ? 22.906 19.188 -50.5 1 16 4 GLU B CA 1
ATOM 3027 C C . GLU B 1 4 ? 22.844 18.094 -49.438 1 16 4 GLU B C 1
ATOM 3029 O O . GLU B 1 4 ? 22.344 18.328 -48.344 1 16 4 GLU B O 1
ATOM 3034 N N . GLU B 1 5 ? 24.094 17.438 -48.75 1 16.14 5 GLU B N 1
ATOM 3035 C CA . GLU B 1 5 ? 24.922 16.266 -49.062 1 16.14 5 GLU B CA 1
ATOM 3036 C C . GLU B 1 5 ? 24.766 15.18 -48 1 16.14 5 GLU B C 1
ATOM 3038 O O . GLU B 1 5 ? 24.188 15.414 -46.938 1 16.14 5 GLU B O 1
ATOM 3043 N N . ASN B 1 6 ? 25.969 14.484 -47.156 1 15 6 ASN B N 1
ATOM 3044 C CA . ASN B 1 6 ? 26.859 13.359 -47.438 1 15 6 ASN B CA 1
ATOM 3045 C C . ASN B 1 6 ? 26.75 12.297 -46.344 1 15 6 ASN B C 1
ATOM 3047 O O . ASN B 1 6 ? 26.797 11.102 -46.625 1 15 6 ASN B O 1
ATOM 3051 N N . TYR B 1 7 ? 27.031 12.344 -44.875 1 15.62 7 TYR B N 1
ATOM 3052 C CA . TYR B 1 7 ? 28.125 11.586 -44.281 1 15.62 7 TYR B CA 1
ATOM 3053 C C . TYR B 1 7 ? 27.688 10.172 -43.938 1 15.62 7 TYR B C 1
ATOM 3055 O O . TYR B 1 7 ? 26.672 9.977 -43.281 1 15.62 7 TYR B O 1
ATOM 3063 N N . ASP B 1 8 ? 28.359 8.805 -44.281 1 15.27 8 ASP B N 1
ATOM 3064 C CA . ASP B 1 8 ? 28.375 7.367 -44.531 1 15.27 8 ASP B CA 1
ATOM 3065 C C . ASP B 1 8 ? 28.844 6.598 -43.312 1 15.27 8 ASP B C 1
ATOM 3067 O O . ASP B 1 8 ? 30.031 6.324 -43.156 1 15.27 8 ASP B O 1
ATOM 3071 N N . LEU B 1 9 ? 28.609 6.664 -42.062 1 15.48 9 LEU B N 1
ATOM 3072 C CA . LEU B 1 9 ? 29.469 6.016 -41.094 1 15.48 9 LEU B CA 1
ATOM 3073 C C . LEU B 1 9 ? 29.375 4.5 -41.188 1 15.48 9 LEU B C 1
ATOM 3075 O O . LEU B 1 9 ? 28.281 3.934 -41.094 1 15.48 9 LEU B O 1
ATOM 3079 N N . THR B 1 10 ? 30.422 3.467 -41.406 1 15.3 10 THR B N 1
ATOM 3080 C CA . THR B 1 10 ? 30.938 2.219 -41.969 1 15.3 10 THR B CA 1
ATOM 3081 C C . THR B 1 10 ? 30.797 1.084 -40.938 1 15.3 10 THR B C 1
ATOM 3083 O O . THR B 1 10 ? 30.219 0.037 -41.25 1 15.3 10 THR B O 1
ATOM 3086 N N . GLU B 1 11 ? 31.875 0.479 -40.031 1 15.37 11 GLU B N 1
ATOM 3087 C CA . GLU B 1 11 ? 32.688 -0.701 -40.344 1 15.37 11 GLU B CA 1
ATOM 3088 C C . GLU B 1 11 ? 32.094 -1.954 -39.688 1 15.37 11 GLU B C 1
ATOM 3090 O O . GLU B 1 11 ? 31.203 -1.864 -38.844 1 15.37 11 GLU B O 1
ATOM 3095 N N . SER B 1 12 ? 33.031 -2.949 -38.719 1 15.19 12 SER B N 1
ATOM 3096 C CA . SER B 1 12 ? 33.75 -4.211 -38.875 1 15.19 12 SER B CA 1
ATOM 3097 C C . SER B 1 12 ? 33.125 -5.32 -38.062 1 15.19 12 SER B C 1
ATOM 3099 O O . SER B 1 12 ? 32.688 -5.094 -36.906 1 15.19 12 SER B O 1
ATOM 3101 N N . LEU B 1 13 ? 33.062 -6.816 -38.469 1 15.98 13 LEU B N 1
ATOM 3102 C CA . LEU B 1 13 ? 32.5 -8.156 -38.5 1 15.98 13 LEU B CA 1
ATOM 3103 C C . LEU B 1 13 ? 33.219 -9.086 -37.531 1 15.98 13 LEU B C 1
ATOM 3105 O O . LEU B 1 13 ? 33 -10.305 -37.562 1 15.98 13 LEU B O 1
ATOM 3109 N N . VAL B 1 14 ? 33.719 -8.812 -36.312 1 15.68 14 VAL B N 1
ATOM 3110 C CA . VAL B 1 14 ? 34.75 -9.703 -35.812 1 15.68 14 VAL B CA 1
ATOM 3111 C C . VAL B 1 14 ? 34.156 -11.102 -35.594 1 15.68 14 VAL B C 1
ATOM 3113 O O . VAL B 1 14 ? 33.125 -11.258 -34.969 1 15.68 14 VAL B O 1
ATOM 3116 N N . GLY B 1 15 ? 34.781 -12.359 -36.062 1 14.99 15 GLY B N 1
ATOM 3117 C CA . GLY B 1 15 ? 34.656 -13.727 -36.531 1 14.99 15 GLY B CA 1
ATOM 3118 C C . GLY B 1 15 ? 34.625 -14.75 -35.406 1 14.99 15 GLY B C 1
ATOM 3119 O O . GLY B 1 15 ? 33.688 -15.547 -35.312 1 14.99 15 GLY B O 1
ATOM 3120 N N . GLY B 1 16 ? 35.844 -15.32 -34.688 1 14.99 16 GLY B N 1
ATOM 3121 C CA . GLY B 1 16 ? 36.438 -16.609 -35.031 1 14.99 16 GLY B CA 1
ATOM 3122 C C . GLY B 1 16 ? 35.906 -17.75 -34.188 1 14.99 16 GLY B C 1
ATOM 3123 O O . GLY B 1 16 ? 35.219 -18.641 -34.688 1 14.99 16 GLY B O 1
ATOM 3124 N N . ASP B 1 17 ? 36.688 -18.281 -33 1 14.95 17 ASP B N 1
ATOM 3125 C CA . ASP B 1 17 ? 37.438 -19.531 -32.969 1 14.95 17 ASP B CA 1
ATOM 3126 C C . ASP B 1 17 ? 36.562 -20.688 -32.438 1 14.95 17 ASP B C 1
ATOM 3128 O O . ASP B 1 17 ? 35.594 -20.453 -31.703 1 14.95 17 ASP B O 1
ATOM 3132 N N . ASN B 1 18 ? 37.156 -22.047 -32.469 1 14.75 18 ASN B N 1
ATOM 3133 C CA . ASN B 1 18 ? 37 -23.453 -32.875 1 14.75 18 ASN B CA 1
ATOM 3134 C C . ASN B 1 18 ? 36.656 -24.328 -31.656 1 14.75 18 ASN B C 1
ATOM 3136 O O . ASN B 1 18 ? 35.656 -25.047 -31.672 1 14.75 18 ASN B O 1
ATOM 3140 N N . ASP B 1 19 ? 37.688 -25.031 -30.828 1 14.54 19 ASP B N 1
ATOM 3141 C CA . ASP B 1 19 ? 38 -26.438 -31.016 1 14.54 19 ASP B CA 1
ATOM 3142 C C . ASP B 1 19 ? 37.281 -27.312 -29.984 1 14.54 19 ASP B C 1
ATOM 3144 O O . ASP B 1 19 ? 36.656 -28.297 -30.328 1 14.54 19 ASP B O 1
ATOM 3148 N N . ALA B 1 20 ? 37.938 -27.531 -28.641 1 14.45 20 ALA B N 1
ATOM 3149 C CA . ALA B 1 20 ? 38.594 -28.766 -28.219 1 14.45 20 ALA B CA 1
ATOM 3150 C C . ALA B 1 20 ? 37.594 -29.719 -27.562 1 14.45 20 ALA B C 1
ATOM 3152 O O . ALA B 1 20 ? 36.875 -29.344 -26.641 1 14.45 20 ALA B O 1
ATOM 3153 N N . TYR B 1 21 ? 37.375 -31.094 -27.969 1 14.27 21 TYR B N 1
ATOM 3154 C CA . TYR B 1 21 ? 36.438 -32.219 -27.859 1 14.27 21 TYR B CA 1
ATOM 3155 C C . TYR B 1 21 ? 36.719 -33.031 -26.609 1 14.27 21 TYR B C 1
ATOM 3157 O O . TYR B 1 21 ? 35.812 -33.656 -26.047 1 14.27 21 TYR B O 1
ATOM 3165 N N . PRO B 1 22 ? 37.906 -33.094 -25.922 1 14.59 22 PRO B N 1
ATOM 3166 C CA . PRO B 1 22 ? 38.25 -34.531 -25.906 1 14.59 22 PRO B CA 1
ATOM 3167 C C . PRO B 1 22 ? 37.312 -35.344 -25.016 1 14.59 22 PRO B C 1
ATOM 3169 O O . PRO B 1 22 ? 36.625 -34.781 -24.156 1 14.59 22 PRO B O 1
ATOM 3172 N N . ALA B 1 23 ? 37.406 -36.781 -25.141 1 14.6 23 ALA B N 1
ATOM 3173 C CA . ALA B 1 23 ? 36.781 -38.094 -25.125 1 14.6 23 ALA B CA 1
ATOM 3174 C C . ALA B 1 23 ? 36.781 -38.688 -23.703 1 14.6 23 ALA B C 1
ATOM 3176 O O . ALA B 1 23 ? 35.75 -39.125 -23.219 1 14.6 23 ALA B O 1
ATOM 3177 N N . ASP B 1 24 ? 38 -39 -23.156 1 13.88 24 ASP B N 1
ATOM 3178 C CA . ASP B 1 24 ? 38.125 -40.438 -23.031 1 13.88 24 ASP B CA 1
ATOM 3179 C C . ASP B 1 24 ? 37.406 -40.969 -21.781 1 13.88 24 ASP B C 1
ATOM 3181 O O . ASP B 1 24 ? 36.625 -41.875 -21.859 1 13.88 24 ASP B O 1
ATOM 3185 N N . ILE B 1 25 ? 38.188 -41.125 -20.562 1 14.41 25 ILE B N 1
ATOM 3186 C CA . ILE B 1 25 ? 38.719 -42.375 -20.078 1 14.41 25 ILE B CA 1
ATOM 3187 C C . ILE B 1 25 ? 37.719 -43.031 -19.109 1 14.41 25 ILE B C 1
ATOM 3189 O O . ILE B 1 25 ? 36.938 -42.344 -18.484 1 14.41 25 ILE B O 1
ATOM 3193 N N . SER B 1 26 ? 38 -44.312 -18.812 1 13.66 26 SER B N 1
ATOM 3194 C CA . SER B 1 26 ? 37.562 -45.688 -18.594 1 13.66 26 SER B CA 1
ATOM 3195 C C . SER B 1 26 ? 37.188 -45.906 -17.125 1 13.66 26 SER B C 1
ATOM 3197 O O . SER B 1 26 ? 36.125 -46.438 -16.828 1 13.66 26 SER B O 1
ATOM 3199 N N . MET B 1 27 ? 38.25 -46 -16.188 1 13.95 27 MET B N 1
ATOM 3200 C CA . MET B 1 27 ? 38.531 -47.312 -15.641 1 13.95 27 MET B CA 1
ATOM 3201 C C . MET B 1 27 ? 37.562 -47.656 -14.508 1 13.95 27 MET B C 1
ATOM 3203 O O . MET B 1 27 ? 36.875 -46.781 -14.008 1 13.95 27 MET B O 1
ATOM 3207 N N . GLY B 1 28 ? 38.125 -48.531 -13.539 1 13.77 28 GLY B N 1
ATOM 3208 C CA . GLY B 1 28 ? 38.094 -49.875 -12.977 1 13.77 28 GLY B CA 1
ATOM 3209 C C . GLY B 1 28 ? 37.25 -49.969 -11.703 1 13.77 28 GLY B C 1
ATOM 3210 O O . GLY B 1 28 ? 36.875 -48.938 -11.133 1 13.77 28 GLY B O 1
ATOM 3211 N N . SER B 1 29 ? 37.5 -51.031 -10.922 1 13.6 29 SER B N 1
ATOM 3212 C CA . SER B 1 29 ? 36.969 -52.25 -10.336 1 13.6 29 SER B CA 1
ATOM 3213 C C . SER B 1 29 ? 36.625 -52.062 -8.859 1 13.6 29 SER B C 1
ATOM 3215 O O . SER B 1 29 ? 35.531 -52.406 -8.414 1 13.6 29 SER B O 1
ATOM 3217 N N . ASN B 1 30 ? 37.719 -51.906 -7.977 1 13.8 30 ASN B N 1
ATOM 3218 C CA . ASN B 1 30 ? 37.969 -53.031 -7.055 1 13.8 30 ASN B CA 1
ATOM 3219 C C . ASN B 1 30 ? 37.062 -52.938 -5.832 1 13.8 30 ASN B C 1
ATOM 3221 O O . ASN B 1 30 ? 36.5 -51.906 -5.539 1 13.8 30 ASN B O 1
ATOM 3225 N N . ASN B 1 31 ? 37.344 -53.906 -4.898 1 13.54 31 ASN B N 1
ATOM 3226 C CA . ASN B 1 31 ? 36.906 -55 -4.055 1 13.54 31 ASN B CA 1
ATOM 3227 C C . ASN B 1 31 ? 36.562 -54.531 -2.645 1 13.54 31 ASN B C 1
ATOM 3229 O O . ASN B 1 31 ? 35.562 -54.938 -2.076 1 13.54 31 ASN B O 1
ATOM 3233 N N . ARG B 1 32 ? 37.531 -53.812 -1.895 1 14.44 32 ARG B N 1
ATOM 3234 C CA . ARG B 1 32 ? 38.031 -54.562 -0.739 1 14.44 32 ARG B CA 1
ATOM 3235 C C . ARG B 1 32 ? 37 -54.5 0.407 1 14.44 32 ARG B C 1
ATOM 3237 O O . ARG B 1 32 ? 36.188 -53.562 0.479 1 14.44 32 ARG B O 1
ATOM 3244 N N . ASN B 1 33 ? 37.375 -55.344 1.354 1 13.2 33 ASN B N 1
ATOM 3245 C CA . ASN B 1 33 ? 36.969 -56.344 2.338 1 13.2 33 ASN B CA 1
ATOM 3246 C C . ASN B 1 33 ? 36.5 -55.688 3.631 1 13.2 33 ASN B C 1
ATOM 3248 O O . ASN B 1 33 ? 35.406 -56.031 4.141 1 13.2 33 ASN B O 1
ATOM 3252 N N . THR B 1 34 ? 37.438 -54.938 4.336 1 13.96 34 THR B N 1
ATOM 3253 C CA . THR B 1 34 ? 37.812 -55.594 5.59 1 13.96 34 THR B CA 1
ATOM 3254 C C . THR B 1 34 ? 36.781 -55.312 6.672 1 13.96 34 THR B C 1
ATOM 3256 O O . THR B 1 34 ? 36 -54.375 6.562 1 13.96 34 THR B O 1
ATOM 3259 N N . SER B 1 35 ? 37.031 -55.969 7.816 1 13.18 35 SER B N 1
ATOM 3260 C CA . SER B 1 35 ? 36.562 -56.812 8.883 1 13.18 35 SER B CA 1
ATOM 3261 C C . SER B 1 35 ? 36.031 -56.031 10.07 1 13.18 35 SER B C 1
ATOM 3263 O O . SER B 1 35 ? 34.969 -56.312 10.617 1 13.18 35 SER B O 1
ATOM 3265 N N . PRO B 1 36 ? 36.906 -55.031 10.695 1 14.1 36 PRO B N 1
ATOM 3266 C CA . PRO B 1 36 ? 37.219 -55.594 12.016 1 14.1 36 PRO B CA 1
ATOM 3267 C C . PRO B 1 36 ? 36.094 -55.406 13.016 1 14.1 36 PRO B C 1
ATOM 3269 O O . PRO B 1 36 ? 35.188 -54.594 12.797 1 14.1 36 PRO B O 1
ATOM 3272 N N . THR B 1 37 ? 36.469 -55.75 14.266 1 13.38 37 THR B N 1
ATOM 3273 C CA . THR B 1 37 ? 36.25 -56.562 15.445 1 13.38 37 THR B CA 1
ATOM 3274 C C . THR B 1 37 ? 35.5 -55.781 16.516 1 13.38 37 THR B C 1
ATOM 3276 O O . THR B 1 37 ? 34.5 -56.25 17.062 1 13.38 37 THR B O 1
ATOM 3279 N N . THR B 1 38 ? 36.219 -54.719 17.125 1 13.86 38 THR B N 1
ATOM 3280 C CA . THR B 1 38 ? 36.562 -55.031 18.5 1 13.86 38 THR B CA 1
ATOM 3281 C C . THR B 1 38 ? 35.375 -54.812 19.422 1 13.86 38 THR B C 1
ATOM 3283 O O . THR B 1 38 ? 34.469 -54 19.109 1 13.86 38 THR B O 1
ATOM 3286 N N . ARG B 1 39 ? 35.594 -55.125 20.719 1 13.72 39 ARG B N 1
ATOM 3287 C CA . ARG B 1 39 ? 35.281 -55.906 21.922 1 13.72 39 ARG B CA 1
ATOM 3288 C C . ARG B 1 39 ? 34.594 -55.031 22.969 1 13.72 39 ARG B C 1
ATOM 3290 O O . ARG B 1 39 ? 34.156 -55.5 24 1 13.72 39 ARG B O 1
ATOM 3297 N N . CYS B 1 40 ? 34.625 -53.688 22.766 1 13.63 40 CYS B N 1
ATOM 3298 C CA . CYS B 1 40 ? 34.969 -53.188 24.109 1 13.63 40 CYS B CA 1
ATOM 3299 C C . CYS B 1 40 ? 33.906 -53.625 25.125 1 13.63 40 CYS B C 1
ATOM 3301 O O . CYS B 1 40 ? 32.688 -53.562 24.828 1 13.63 40 CYS B O 1
ATOM 3303 N N . SER B 1 41 ? 34.438 -53.875 26.266 1 13.71 41 SER B N 1
ATOM 3304 C CA . SER B 1 41 ? 34.375 -54.594 27.516 1 13.71 41 SER B CA 1
ATOM 3305 C C . SER B 1 41 ? 33.188 -54.125 28.375 1 13.71 41 SER B C 1
ATOM 3307 O O . SER B 1 41 ? 32.531 -53.125 28.047 1 13.71 41 SER B O 1
ATOM 3309 N N . GLY B 1 42 ? 33.531 -54 29.625 1 13.38 42 GLY B N 1
ATOM 3310 C CA . GLY B 1 42 ? 33.25 -54.781 30.812 1 13.38 42 GLY B CA 1
ATOM 3311 C C . GLY B 1 42 ? 32.125 -54.25 31.641 1 13.38 42 GLY B C 1
ATOM 3312 O O . GLY B 1 42 ? 31.172 -54.969 31.953 1 13.38 42 GLY B O 1
ATOM 3313 N N . ARG B 1 43 ? 32.469 -53.094 32.438 1 13.86 43 ARG B N 1
ATOM 3314 C CA . ARG B 1 43 ? 32.438 -53.312 33.875 1 13.86 43 ARG B CA 1
ATOM 3315 C C . ARG B 1 43 ? 31.031 -53.219 34.438 1 13.86 43 ARG B C 1
ATOM 3317 O O . ARG B 1 43 ? 30.219 -52.438 33.938 1 13.86 43 ARG B O 1
ATOM 3324 N N . ILE B 1 44 ? 30.781 -53.969 35.562 1 13.59 44 ILE B N 1
ATOM 3325 C CA . ILE B 1 44 ? 29.828 -54.781 36.312 1 13.59 44 ILE B CA 1
ATOM 3326 C C . ILE B 1 44 ? 29.062 -53.906 37.312 1 13.59 44 ILE B C 1
ATOM 3328 O O . ILE B 1 44 ? 28 -54.281 37.781 1 13.59 44 ILE B O 1
ATOM 3332 N N . ARG B 1 45 ? 29.562 -52.594 37.594 1 13.98 45 ARG B N 1
ATOM 3333 C CA . ARG B 1 45 ? 29.562 -52.5 39.062 1 13.98 45 ARG B CA 1
ATOM 3334 C C . ARG B 1 45 ? 28.156 -52.75 39.625 1 13.98 45 ARG B C 1
ATOM 3336 O O . ARG B 1 45 ? 27.156 -52.406 39 1 13.98 45 ARG B O 1
ATOM 3343 N N . SER B 1 46 ? 28.203 -53.188 40.938 1 13.66 46 SER B N 1
ATOM 3344 C CA . SER B 1 46 ? 27.484 -54.062 41.844 1 13.66 46 SER B CA 1
ATOM 3345 C C . SER B 1 46 ? 26.25 -53.375 42.406 1 13.66 46 SER B C 1
ATOM 3347 O O . SER B 1 46 ? 25.141 -53.938 42.344 1 13.66 46 SER B O 1
ATOM 3349 N N . LEU B 1 47 ? 26.406 -52.531 43.594 1 14.73 47 LEU B N 1
ATOM 3350 C CA . LEU B 1 47 ? 26.031 -53.219 44.844 1 14.73 47 LEU B CA 1
ATOM 3351 C C . LEU B 1 47 ? 24.547 -53 45.125 1 14.73 47 LEU B C 1
ATOM 3353 O O . LEU B 1 47 ? 23.891 -52.156 44.5 1 14.73 47 LEU B O 1
ATOM 3357 N N . PRO B 1 48 ? 24.266 -52.469 46.562 1 15.39 48 PRO B N 1
ATOM 3358 C CA . PRO B 1 48 ? 23.625 -53.219 47.656 1 15.39 48 PRO B CA 1
ATOM 3359 C C . PRO B 1 48 ? 22.125 -52.906 47.75 1 15.39 48 PRO B C 1
ATOM 3361 O O . PRO B 1 48 ? 21.641 -51.969 47.094 1 15.39 48 PRO B O 1
ATOM 3364 N N . THR B 1 49 ? 21.641 -53.188 49.031 1 14.66 49 THR B N 1
ATOM 3365 C CA . THR B 1 49 ? 20.594 -53.969 49.656 1 14.66 49 THR B CA 1
ATOM 3366 C C . THR B 1 49 ? 19.375 -53.094 49.969 1 14.66 49 THR B C 1
ATOM 3368 O O . THR B 1 49 ? 18.234 -53.5 49.719 1 14.66 49 THR B O 1
ATOM 3371 N N . LEU B 1 50 ? 19.5 -51.812 50.75 1 16.17 50 LEU B N 1
ATOM 3372 C CA . LEU B 1 50 ? 18.906 -51.969 52.062 1 16.17 50 LEU B CA 1
ATOM 3373 C C . LEU B 1 50 ? 17.391 -51.812 52 1 16.17 50 LEU B C 1
ATOM 3375 O O . LEU B 1 50 ? 16.859 -51.219 51.094 1 16.17 50 LEU B O 1
ATOM 3379 N N . PHE B 1 51 ? 16.797 -52 53.312 1 15.2 51 PHE B N 1
ATOM 3380 C CA . PHE B 1 51 ? 15.719 -52.75 53.969 1 15.2 51 PHE B CA 1
ATOM 3381 C C . PHE B 1 51 ? 14.461 -51.875 54.062 1 15.2 51 PHE B C 1
ATOM 3383 O O . PHE B 1 51 ? 13.344 -52.406 53.906 1 15.2 51 PHE B O 1
ATOM 3390 N N . PHE B 1 52 ? 14.57 -50.469 54.219 1 17.05 52 PHE B N 1
ATOM 3391 C CA . PHE B 1 52 ? 13.898 -50.188 55.5 1 17.05 52 PHE B CA 1
ATOM 3392 C C . PHE B 1 52 ? 12.398 -50.375 55.375 1 17.05 52 PHE B C 1
ATOM 3394 O O . PHE B 1 52 ? 11.844 -50.281 54.25 1 17.05 52 PHE B O 1
ATOM 3401 N N . ILE B 1 53 ? 11.82 -50.312 56.594 1 16.64 53 ILE B N 1
ATOM 3402 C CA . ILE B 1 53 ? 10.797 -50.906 57.438 1 16.64 53 ILE B CA 1
ATOM 3403 C C . ILE B 1 53 ? 9.445 -50.25 57.156 1 16.64 53 ILE B C 1
ATOM 3405 O O . ILE B 1 53 ? 8.484 -50.469 57.875 1 16.64 53 ILE B O 1
ATOM 3409 N N . VAL B 1 54 ? 9.43 -49.438 56.125 1 16.97 54 VAL B N 1
ATOM 3410 C CA . VAL B 1 54 ? 8.406 -48.469 56.469 1 16.97 54 VAL B CA 1
ATOM 3411 C C . VAL B 1 54 ? 7.102 -49.156 56.812 1 16.97 54 VAL B C 1
ATOM 3413 O O . VAL B 1 54 ? 6.73 -50.156 56.156 1 16.97 54 VAL B O 1
ATOM 3416 N N . THR B 1 55 ? 6.535 -48.562 57.844 1 17.41 55 THR B N 1
ATOM 3417 C CA . THR B 1 55 ? 5.578 -48.875 58.906 1 17.41 55 THR B CA 1
ATOM 3418 C C . THR B 1 55 ? 4.219 -49.25 58.312 1 17.41 55 THR B C 1
ATOM 3420 O O . THR B 1 55 ? 3.873 -48.812 57.219 1 17.41 55 THR B O 1
ATOM 3423 N N . PRO B 1 56 ? 3.359 -49.688 59.312 1 16.8 56 PRO B N 1
ATOM 3424 C CA . PRO B 1 56 ? 2.33 -50.719 59.375 1 16.8 56 PRO B CA 1
ATOM 3425 C C . PRO B 1 56 ? 1.091 -50.375 58.531 1 16.8 56 PRO B C 1
ATOM 3427 O O . PRO B 1 56 ? 0.877 -49.219 58.219 1 16.8 56 PRO B O 1
ATOM 3430 N N . MET B 1 57 ? 0.126 -51.281 58.656 1 17.03 57 MET B N 1
ATOM 3431 C CA . MET B 1 57 ? -0.899 -52.031 57.938 1 17.03 57 MET B CA 1
ATOM 3432 C C . MET B 1 57 ? -2.234 -51.281 57.969 1 17.03 57 MET B C 1
ATOM 3434 O O . MET B 1 57 ? -3.201 -51.719 57.344 1 17.03 57 MET B O 1
ATOM 3438 N N . ILE B 1 58 ? -2.383 -50.156 58.812 1 18.88 58 ILE B N 1
ATOM 3439 C CA . ILE B 1 58 ? -3.672 -50.469 59.438 1 18.88 58 ILE B CA 1
ATOM 3440 C C . ILE B 1 58 ? -4.746 -50.562 58.344 1 18.88 58 ILE B C 1
ATOM 3442 O O . ILE B 1 58 ? -4.855 -49.688 57.5 1 18.88 58 ILE B O 1
ATOM 3446 N N . ILE B 1 59 ? -5.656 -51.562 58.5 1 16.97 59 ILE B N 1
ATOM 3447 C CA . ILE B 1 59 ? -6.555 -52.406 57.719 1 16.97 59 ILE B CA 1
ATOM 3448 C C . ILE B 1 59 ? -7.816 -51.625 57.375 1 16.97 59 ILE B C 1
ATOM 3450 O O . ILE B 1 59 ? -8.492 -51.938 56.375 1 16.97 59 ILE B O 1
ATOM 3454 N N . PHE B 1 60 ? -8.227 -50.562 58.219 1 18.8 60 PHE B N 1
ATOM 3455 C CA . PHE B 1 60 ? -9.617 -50.875 58.5 1 18.8 60 PHE B CA 1
ATOM 3456 C C . PHE B 1 60 ? -10.43 -50.906 57.188 1 18.8 60 PHE B C 1
ATOM 3458 O O . PHE B 1 60 ? -10.125 -50.188 56.25 1 18.8 60 PHE B O 1
ATOM 3465 N N . ILE B 1 61 ? -11.57 -51.594 57.344 1 17.64 61 ILE B N 1
ATOM 3466 C CA . ILE B 1 61 ? -12.516 -52.406 56.594 1 17.64 61 ILE B CA 1
ATOM 3467 C C . ILE B 1 61 ? -13.258 -51.531 55.594 1 17.64 61 ILE B C 1
ATOM 3469 O O . ILE B 1 61 ? -13.344 -50.312 55.75 1 17.64 61 ILE B O 1
ATOM 3473 N N . ILE B 1 62 ? -14.367 -52.125 55.125 1 18.36 62 ILE B N 1
ATOM 3474 C CA . ILE B 1 62 ? -14.953 -52.594 53.844 1 18.36 62 ILE B CA 1
ATOM 3475 C C . ILE B 1 62 ? -15.992 -51.562 53.375 1 18.36 62 ILE B C 1
ATOM 3477 O O . ILE B 1 62 ? -16.297 -51.5 52.188 1 18.36 62 ILE B O 1
ATOM 3481 N N . VAL B 1 63 ? -16.672 -50.719 54.312 1 21.64 63 VAL B N 1
ATOM 3482 C CA . VAL B 1 63 ? -18.078 -50.906 54.031 1 21.64 63 VAL B CA 1
ATOM 3483 C C . VAL B 1 63 ? -18.406 -50.406 52.625 1 21.64 63 VAL B C 1
ATOM 3485 O O . VAL B 1 63 ? -18.016 -49.281 52.281 1 21.64 63 VAL B O 1
ATOM 3488 N N . VAL B 1 64 ? -19 -51.281 51.844 1 20.88 64 VAL B N 1
ATOM 3489 C CA . VAL B 1 64 ? -19.312 -51.406 50.406 1 20.88 64 VAL B CA 1
ATOM 3490 C C . VAL B 1 64 ? -20.359 -50.375 50 1 20.88 64 VAL B C 1
ATOM 3492 O O . VAL B 1 64 ? -20.891 -50.438 48.875 1 20.88 64 VAL B O 1
ATOM 3495 N N . PHE B 1 65 ? -20.766 -49.406 50.938 1 23.61 65 PHE B N 1
ATOM 3496 C CA . PHE B 1 65 ? -22.094 -49.031 50.469 1 23.61 65 PHE B CA 1
ATOM 3497 C C . PHE B 1 65 ? -22.062 -48.625 49 1 23.61 65 PHE B C 1
ATOM 3499 O O . PHE B 1 65 ? -21.156 -47.906 48.562 1 23.61 65 PHE B O 1
ATOM 3506 N N . LEU B 1 66 ? -22.781 -49.438 48.188 1 21.39 66 LEU B N 1
ATOM 3507 C CA . LEU B 1 66 ? -23.062 -49.531 46.781 1 21.39 66 LEU B CA 1
ATOM 3508 C C . LEU B 1 66 ? -23.547 -48.188 46.219 1 21.39 66 LEU B C 1
ATOM 3510 O O . LEU B 1 66 ? -24.609 -47.719 46.594 1 21.39 66 LEU B O 1
ATOM 3514 N N . SER B 1 67 ? -22.625 -47.219 46.125 1 19.45 67 SER B N 1
ATOM 3515 C CA . SER B 1 67 ? -22.938 -45.938 45.469 1 19.45 67 SER B CA 1
ATOM 3516 C C . SER B 1 67 ? -23.578 -46.188 44.094 1 19.45 67 SER B C 1
ATOM 3518 O O . SER B 1 67 ? -22.922 -46.594 43.125 1 19.45 67 SER B O 1
ATOM 3520 N N . ALA B 1 68 ? -24.797 -46.812 44.062 1 22.19 68 ALA B N 1
ATOM 3521 C CA . ALA B 1 68 ? -25.359 -46.906 42.719 1 22.19 68 ALA B CA 1
ATOM 3522 C C . ALA B 1 68 ? -25.234 -45.562 41.969 1 22.19 68 ALA B C 1
ATOM 3524 O O . ALA B 1 68 ? -25.781 -44.562 42.406 1 22.19 68 ALA B O 1
ATOM 3525 N N . ALA B 1 69 ? -24.125 -45.344 41.375 1 22.91 69 ALA B N 1
ATOM 3526 C CA . ALA B 1 69 ? -23.844 -44.219 40.469 1 22.91 69 ALA B CA 1
ATOM 3527 C C . ALA B 1 69 ? -24.953 -44.031 39.438 1 22.91 69 ALA B C 1
ATOM 3529 O O . ALA B 1 69 ? -25.359 -44.969 38.781 1 22.91 69 ALA B O 1
ATOM 3530 N N . LEU B 1 70 ? -25.891 -43.125 39.812 1 26.89 70 LEU B N 1
ATOM 3531 C CA . LEU B 1 70 ? -26.812 -42.562 38.812 1 26.89 70 LEU B CA 1
ATOM 3532 C C . LEU B 1 70 ? -26.141 -42.438 37.469 1 26.89 70 LEU B C 1
ATOM 3534 O O . LEU B 1 70 ? -25.031 -41.938 37.344 1 26.89 70 LEU B O 1
ATOM 3538 N N . ILE B 1 71 ? -26.391 -43.375 36.562 1 24.36 71 ILE B N 1
ATOM 3539 C CA . ILE B 1 71 ? -26 -43.406 35.156 1 24.36 71 ILE B CA 1
ATOM 3540 C C . ILE B 1 71 ? -26.219 -42.031 34.531 1 24.36 71 ILE B C 1
ATOM 3542 O O . ILE B 1 71 ? -27.359 -41.531 34.5 1 24.36 71 ILE B O 1
ATOM 3546 N N . PRO B 1 72 ? -25.344 -41.031 34.844 1 26.86 72 PRO B N 1
ATOM 3547 C CA . PRO B 1 72 ? -25.703 -39.875 34 1 26.86 72 PRO B CA 1
ATOM 3548 C C . PRO B 1 72 ? -26.031 -40.25 32.562 1 26.86 72 PRO B C 1
ATOM 3550 O O . PRO B 1 72 ? -25.422 -41.156 32 1 26.86 72 PRO B O 1
ATOM 3553 N N . THR B 1 73 ? -27.281 -40.344 32.219 1 28.41 73 THR B N 1
ATOM 3554 C CA . THR B 1 73 ? -27.578 -40.406 30.781 1 28.41 73 THR B CA 1
ATOM 3555 C C . THR B 1 73 ? -26.656 -39.469 30 1 28.41 73 THR B C 1
ATOM 3557 O O . THR B 1 73 ? -26.609 -38.25 30.281 1 28.41 73 THR B O 1
ATOM 3560 N N . ASP B 1 74 ? -25.516 -39.938 29.672 1 26.67 74 ASP B N 1
ATOM 3561 C CA . ASP B 1 74 ? -24.688 -39.344 28.625 1 26.67 74 ASP B CA 1
ATOM 3562 C C . ASP B 1 74 ? -25.516 -38.938 27.406 1 26.67 74 ASP B C 1
ATOM 3564 O O . ASP B 1 74 ? -25.891 -39.812 26.609 1 26.67 74 ASP B O 1
ATOM 3568 N N . VAL B 1 75 ? -26.594 -38.219 27.641 1 30.22 75 VAL B N 1
ATOM 3569 C CA . VAL B 1 75 ? -27.047 -37.688 26.359 1 30.22 75 VAL B CA 1
ATOM 3570 C C . VAL B 1 75 ? -25.844 -37.312 25.516 1 30.22 75 VAL B C 1
ATOM 3572 O O . VAL B 1 75 ? -24.984 -36.531 25.953 1 30.22 75 VAL B O 1
ATOM 3575 N N . THR B 1 76 ? -25.406 -38.188 24.609 1 30.19 76 THR B N 1
ATOM 3576 C CA . THR B 1 76 ? -24.562 -37.875 23.469 1 30.19 76 THR B CA 1
ATOM 3577 C C . THR B 1 76 ? -24.781 -36.438 23 1 30.19 76 THR B C 1
ATOM 3579 O O . THR B 1 76 ? -25.859 -36.094 22.516 1 30.19 76 THR B O 1
ATOM 3582 N N . SER B 1 77 ? -24.469 -35.469 23.875 1 30.86 77 SER B N 1
ATOM 3583 C CA . SER B 1 77 ? -24.359 -34.188 23.219 1 30.86 77 SER B CA 1
ATOM 3584 C C . SER B 1 77 ? -23.797 -34.312 21.797 1 30.86 77 SER B C 1
ATOM 3586 O O . SER B 1 77 ? -22.688 -34.812 21.609 1 30.86 77 SER B O 1
ATOM 3588 N N . ASN B 1 78 ? -24.688 -34.781 20.922 1 30.12 78 ASN B N 1
ATOM 3589 C CA . ASN B 1 78 ? -24.375 -34.531 19.531 1 30.12 78 ASN B CA 1
ATOM 3590 C C . ASN B 1 78 ? -23.562 -33.25 19.359 1 30.12 78 ASN B C 1
ATOM 3592 O O . ASN B 1 78 ? -24.109 -32.125 19.469 1 30.12 78 ASN B O 1
ATOM 3596 N N . SER B 1 79 ? -22.438 -33.125 19.969 1 32.69 79 SER B N 1
ATOM 3597 C CA . SER B 1 79 ? -21.484 -32.125 19.469 1 32.69 79 SER B CA 1
ATOM 3598 C C . SER B 1 79 ? -21.578 -31.984 17.953 1 32.69 79 SER B C 1
ATOM 3600 O O . SER B 1 79 ? -21.094 -32.844 17.203 1 32.69 79 SER B O 1
ATOM 3602 N N . SER B 1 80 ? -22.734 -31.719 17.375 1 30.25 80 SER B N 1
ATOM 3603 C CA . SER B 1 80 ? -22.766 -31.156 16.031 1 30.25 80 SER B CA 1
ATOM 3604 C C . SER B 1 80 ? -21.609 -30.203 15.805 1 30.25 80 SER B C 1
ATOM 3606 O O . SER B 1 80 ? -21.578 -29.094 16.359 1 30.25 80 SER B O 1
ATOM 3608 N N . LYS B 1 81 ? -20.516 -30.531 15.812 1 39.16 81 LYS B N 1
ATOM 3609 C CA . LYS B 1 81 ? -19.453 -29.797 15.148 1 39.16 81 LYS B CA 1
ATOM 3610 C C . LYS B 1 81 ? -19.984 -29.031 13.938 1 39.16 81 LYS B C 1
ATOM 3612 O O . LYS B 1 81 ? -20.266 -29.625 12.898 1 39.16 81 LYS B O 1
ATOM 3617 N N . GLN B 1 82 ? -20.656 -28.078 14.125 1 40.22 82 GLN B N 1
ATOM 3618 C CA . GLN B 1 82 ? -21.031 -27.141 13.086 1 40.22 82 GLN B CA 1
ATOM 3619 C C . GLN B 1 82 ? -19.953 -27.031 12.016 1 40.22 82 GLN B C 1
ATOM 3621 O O . GLN B 1 82 ? -18.781 -26.797 12.336 1 40.22 82 GLN B O 1
ATOM 3626 N N . ALA B 1 83 ? -20.016 -27.641 10.922 1 44.09 83 ALA B N 1
ATOM 3627 C CA . ALA B 1 83 ? -19.156 -27.562 9.75 1 44.09 83 ALA B CA 1
ATOM 3628 C C . ALA B 1 83 ? -18.594 -26.156 9.562 1 44.09 83 ALA B C 1
ATOM 3630 O O . ALA B 1 83 ? -19.359 -25.203 9.406 1 44.09 83 ALA B O 1
ATOM 3631 N N . THR B 1 84 ? -17.328 -25.969 10.078 1 69.69 84 THR B N 1
ATOM 3632 C CA . THR B 1 84 ? -16.656 -24.703 9.852 1 69.69 84 THR B CA 1
ATOM 3633 C C . THR B 1 84 ? -16.828 -24.25 8.406 1 69.69 84 THR B C 1
ATOM 3635 O O . THR B 1 84 ? -16.594 -25.016 7.473 1 69.69 84 THR B O 1
ATOM 3638 N N . SER B 1 85 ? -17.594 -23.172 8.281 1 87.31 85 SER B N 1
ATOM 3639 C CA . SER B 1 85 ? -17.781 -22.609 6.945 1 87.31 85 SER B CA 1
ATOM 3640 C C . SER B 1 85 ? -16.469 -22.469 6.203 1 87.31 85 SER B C 1
ATOM 3642 O O . SER B 1 85 ? -15.398 -22.469 6.824 1 87.31 85 SER B O 1
ATOM 3644 N N . LEU B 1 86 ? -16.469 -22.766 4.98 1 93.56 86 LEU B N 1
ATOM 3645 C CA . LEU B 1 86 ? -15.305 -22.562 4.141 1 93.56 86 LEU B CA 1
ATOM 3646 C C . LEU B 1 86 ? -14.594 -21.266 4.52 1 93.56 86 LEU B C 1
ATOM 3648 O O . LEU B 1 86 ? -13.367 -21.219 4.594 1 93.56 86 LEU B O 1
ATOM 3652 N N . ARG B 1 87 ? -15.375 -20.281 4.805 1 92.75 87 ARG B N 1
ATOM 3653 C CA . ARG B 1 87 ? -14.828 -18.984 5.234 1 92.75 87 ARG B CA 1
ATOM 3654 C C . ARG B 1 87 ? -14.031 -19.141 6.523 1 92.75 87 ARG B C 1
ATOM 3656 O O . ARG B 1 87 ? -12.898 -18.656 6.617 1 92.75 87 ARG B O 1
ATOM 3663 N N . ASP B 1 88 ? -14.57 -19.766 7.43 1 91.56 88 ASP B N 1
ATOM 3664 C CA . ASP B 1 88 ? -13.906 -19.953 8.719 1 91.56 88 ASP B CA 1
ATOM 3665 C C . ASP B 1 88 ? -12.617 -20.75 8.562 1 91.56 88 ASP B C 1
ATOM 3667 O O . ASP B 1 88 ? -11.609 -20.453 9.211 1 91.56 88 ASP B O 1
ATOM 3671 N N . SER B 1 89 ? -12.719 -21.734 7.707 1 95.31 89 SER B N 1
ATOM 3672 C CA . SER B 1 89 ? -11.531 -22.562 7.48 1 95.31 89 SER B CA 1
ATOM 3673 C C . SER B 1 89 ? -10.406 -21.75 6.848 1 95.31 89 SER B C 1
ATOM 3675 O O . SER B 1 89 ? -9.242 -21.891 7.219 1 95.31 89 SER B O 1
ATOM 3677 N N . MET B 1 90 ? -10.766 -20.891 5.934 1 96 90 MET B N 1
ATOM 3678 C CA . MET B 1 90 ? -9.773 -20.031 5.281 1 96 90 MET B CA 1
ATOM 3679 C C . MET B 1 90 ? -9.188 -19.031 6.27 1 96 90 MET B C 1
ATOM 3681 O O . MET B 1 90 ? -7.973 -18.812 6.297 1 96 90 MET B O 1
ATOM 3685 N N . MET B 1 91 ? -10.008 -18.453 7.113 1 93.19 91 MET B N 1
ATOM 3686 C CA . MET B 1 91 ? -9.562 -17.5 8.125 1 93.19 91 MET B CA 1
ATOM 3687 C C . MET B 1 91 ? -8.617 -18.156 9.117 1 93.19 91 MET B C 1
ATOM 3689 O O . MET B 1 91 ? -7.59 -17.594 9.484 1 93.19 91 MET B O 1
ATOM 3693 N N . GLN B 1 92 ? -8.945 -19.344 9.492 1 93.56 92 GLN B N 1
ATOM 3694 C CA . GLN B 1 92 ? -8.117 -20.078 10.445 1 93.56 92 GLN B CA 1
ATOM 3695 C C . GLN B 1 92 ? -6.766 -20.422 9.844 1 93.56 92 GLN B C 1
ATOM 3697 O O . GLN B 1 92 ? -5.738 -20.344 10.516 1 93.56 92 GLN B O 1
ATOM 3702 N N . TYR B 1 93 ? -6.82 -20.859 8.633 1 96.69 93 TYR B N 1
ATOM 3703 C CA . TYR B 1 93 ? -5.566 -21.172 7.961 1 96.69 93 TYR B CA 1
ATOM 3704 C C . TYR B 1 93 ? -4.645 -19.969 7.93 1 96.69 93 TYR B C 1
ATOM 3706 O O . TYR B 1 93 ? -3.463 -20.062 8.266 1 96.69 93 TYR B O 1
ATOM 3714 N N . LEU B 1 94 ? -5.203 -18.781 7.516 1 96.69 94 LEU B N 1
ATOM 3715 C CA . LEU B 1 94 ? -4.418 -17.562 7.449 1 96.69 94 LEU B CA 1
ATOM 3716 C C . LEU B 1 94 ? -3.877 -17.188 8.828 1 96.69 94 LEU B C 1
ATOM 3718 O O . LEU B 1 94 ? -2.709 -16.812 8.961 1 96.69 94 LEU B O 1
ATOM 3722 N N . ALA B 1 95 ? -4.695 -17.297 9.82 1 94.69 95 ALA B N 1
ATOM 3723 C CA . ALA B 1 95 ? -4.293 -16.938 11.172 1 94.69 95 ALA B CA 1
ATOM 3724 C C . ALA B 1 95 ? -3.188 -17.844 11.68 1 94.69 95 ALA B C 1
ATOM 3726 O O . ALA B 1 95 ? -2.225 -17.391 12.297 1 94.69 95 ALA B O 1
ATOM 3727 N N . ARG B 1 96 ? -3.297 -19.094 11.383 1 95.94 96 ARG B N 1
ATOM 3728 C CA . ARG B 1 96 ? -2.334 -20.078 11.844 1 95.94 96 ARG B CA 1
ATOM 3729 C C . ARG B 1 96 ? -0.959 -19.844 11.227 1 95.94 96 ARG B C 1
ATOM 3731 O O . ARG B 1 96 ? 0.064 -20.125 11.852 1 95.94 96 ARG B O 1
ATOM 3738 N N . HIS B 1 97 ? -0.965 -19.344 10.062 1 97.38 97 HIS B N 1
ATOM 3739 C CA . HIS B 1 97 ? 0.297 -19.219 9.344 1 97.38 97 HIS B CA 1
ATOM 3740 C C . HIS B 1 97 ? 0.674 -17.75 9.141 1 97.38 97 HIS B C 1
ATOM 3742 O O . HIS B 1 97 ? 1.402 -17.422 8.203 1 97.38 97 HIS B O 1
ATOM 3748 N N . ILE B 1 98 ? 0.193 -16.891 10.023 1 95.75 98 ILE B N 1
ATOM 3749 C CA . ILE B 1 98 ? 0.441 -15.461 9.914 1 95.75 98 ILE B CA 1
ATOM 3750 C C . ILE B 1 98 ? 1.944 -15.195 9.922 1 95.75 98 ILE B C 1
ATOM 3752 O O . ILE B 1 98 ? 2.686 -15.82 10.688 1 95.75 98 ILE B O 1
ATOM 3756 N N . MET B 1 99 ? 2.441 -14.336 9.047 1 95 99 MET B N 1
ATOM 3757 C CA . MET B 1 99 ? 3.855 -13.969 9 1 95 99 MET B CA 1
ATOM 3758 C C . MET B 1 99 ? 4.207 -13.023 10.141 1 95 99 MET B C 1
ATOM 3760 O O . MET B 1 99 ? 3.354 -12.273 10.617 1 95 99 MET B O 1
ATOM 3764 N N . PRO B 1 100 ? 5.484 -12.977 10.547 1 94.19 100 PRO B N 1
ATOM 3765 C CA . PRO B 1 100 ? 5.879 -12.148 11.688 1 94.19 100 PRO B CA 1
ATOM 3766 C C . PRO B 1 100 ? 5.602 -10.664 11.461 1 94.19 100 PRO B C 1
ATOM 3768 O O . PRO B 1 100 ? 5.336 -9.93 12.422 1 94.19 100 PRO B O 1
ATOM 3771 N N . TYR B 1 101 ? 5.598 -10.242 10.25 1 93.62 101 TYR B N 1
ATOM 3772 C CA . TYR B 1 101 ? 5.402 -8.836 9.906 1 93.62 101 TYR B CA 1
ATOM 3773 C C . TYR B 1 101 ? 3.988 -8.383 10.25 1 93.62 101 TYR B C 1
ATOM 3775 O O . TYR B 1 101 ? 3.736 -7.184 10.398 1 93.62 101 TYR B O 1
ATOM 3783 N N . ASP B 1 102 ? 3.094 -9.312 10.328 1 94.38 102 ASP B N 1
ATOM 3784 C CA . ASP B 1 102 ? 1.667 -9.008 10.414 1 94.38 102 ASP B CA 1
ATOM 3785 C C . ASP B 1 102 ? 1.173 -9.078 11.859 1 94.38 102 ASP B C 1
ATOM 3787 O O . ASP B 1 102 ? 0.092 -8.578 12.172 1 94.38 102 ASP B O 1
ATOM 3791 N N . VAL B 1 103 ? 1.954 -9.586 12.727 1 94.44 103 VAL B N 1
ATOM 3792 C CA . VAL B 1 103 ? 1.531 -9.867 14.094 1 94.44 103 VAL B CA 1
ATOM 3793 C C . VAL B 1 103 ? 1.246 -8.555 14.828 1 94.44 103 VAL B C 1
ATOM 3795 O O . VAL B 1 103 ? 0.207 -8.414 15.477 1 94.44 103 VAL B O 1
ATOM 3798 N N . PRO B 1 104 ? 2.08 -7.539 14.703 1 93.56 104 PRO B N 1
ATOM 3799 C CA . PRO B 1 104 ? 1.789 -6.309 15.438 1 93.56 104 PRO B CA 1
ATOM 3800 C C . PRO B 1 104 ? 0.533 -5.602 14.938 1 93.56 104 PRO B C 1
ATOM 3802 O O . PRO B 1 104 ? -0.005 -4.73 15.625 1 93.56 104 PRO B O 1
ATOM 3805 N N . ASN B 1 105 ? 0.09 -5.945 13.727 1 91.31 105 ASN B N 1
ATOM 3806 C CA . ASN B 1 105 ? -1.058 -5.289 13.109 1 91.31 105 ASN B CA 1
ATOM 3807 C C . ASN B 1 105 ? -2.248 -6.238 12.992 1 91.31 105 ASN B C 1
ATOM 3809 O O . ASN B 1 105 ? -3.135 -6.027 12.164 1 91.31 105 ASN B O 1
ATOM 3813 N N . ILE B 1 106 ? -2.303 -7.195 13.781 1 90.25 106 ILE B N 1
ATOM 3814 C CA . ILE B 1 106 ? -3.215 -8.32 13.617 1 90.25 106 ILE B CA 1
ATOM 3815 C C . ILE B 1 106 ? -4.66 -7.832 13.695 1 90.25 106 ILE B C 1
ATOM 3817 O O . ILE B 1 106 ? -5.527 -8.312 12.961 1 90.25 106 ILE B O 1
ATOM 3821 N N . ALA B 1 107 ? -4.949 -6.855 14.539 1 85.44 107 ALA B N 1
ATOM 3822 C CA . ALA B 1 107 ? -6.305 -6.328 14.672 1 85.44 107 ALA B CA 1
ATOM 3823 C C . ALA B 1 107 ? -6.73 -5.574 13.422 1 85.44 107 ALA B C 1
ATOM 3825 O O . ALA B 1 107 ? -7.824 -5.801 12.891 1 85.44 107 ALA B O 1
ATOM 3826 N N . SER B 1 108 ? -5.855 -4.75 12.906 1 87.06 108 SER B N 1
ATOM 3827 C CA . SER B 1 108 ? -6.148 -3.936 11.734 1 87.06 108 SER B CA 1
ATOM 3828 C C . SER B 1 108 ? -6.293 -4.797 10.484 1 87.06 108 SER B C 1
ATOM 3830 O O . SER B 1 108 ? -7.031 -4.445 9.562 1 87.06 108 SER B O 1
ATOM 3832 N N . LEU B 1 109 ? -5.598 -5.93 10.5 1 90.19 109 LEU B N 1
ATOM 3833 C CA . LEU B 1 109 ? -5.668 -6.824 9.352 1 90.19 109 LEU B CA 1
ATOM 3834 C C . LEU B 1 109 ? -6.977 -7.605 9.344 1 90.19 109 LEU B C 1
ATOM 3836 O O . LEU B 1 109 ? -7.371 -8.156 8.32 1 90.19 109 LEU B O 1
ATOM 3840 N N . GLY B 1 110 ? -7.625 -7.707 10.5 1 86.31 110 GLY B N 1
ATOM 3841 C CA . GLY B 1 110 ? -8.938 -8.32 10.562 1 86.31 110 GLY B CA 1
ATOM 3842 C C . GLY B 1 110 ? -8.93 -9.695 11.203 1 86.31 110 GLY B C 1
ATOM 3843 O O . GLY B 1 110 ? -9.922 -10.422 11.141 1 86.31 110 GLY B O 1
ATOM 3844 N N . PHE B 1 111 ? -7.816 -10.109 11.797 1 86.75 111 PHE B N 1
ATOM 3845 C CA . PHE B 1 111 ? -7.723 -11.445 12.367 1 86.75 111 PHE B CA 1
ATOM 3846 C C . PHE B 1 111 ? -8.469 -11.516 13.695 1 86.75 111 PHE B C 1
ATOM 3848 O O . PHE B 1 111 ? -8.781 -12.609 14.18 1 86.75 111 PHE B O 1
ATOM 3855 N N . GLN B 1 112 ? -8.766 -10.492 14.352 1 74.88 112 GLN B N 1
ATOM 3856 C CA . GLN B 1 112 ? -9.43 -10.492 15.648 1 74.88 112 GLN B CA 1
ATOM 3857 C C . GLN B 1 112 ? -10.891 -10.062 15.516 1 74.88 112 GLN B C 1
ATOM 3859 O O . GLN B 1 112 ? -11.516 -9.68 16.5 1 74.88 112 GLN B O 1
ATOM 3864 N N . SER B 1 113 ? -11.289 -10.141 14.258 1 62.38 113 SER B N 1
ATOM 3865 C CA . SER B 1 113 ? -12.672 -9.719 14.062 1 62.38 113 SER B CA 1
ATOM 3866 C C . SER B 1 113 ? -13.648 -10.82 14.477 1 62.38 113 SER B C 1
ATOM 3868 O O . SER B 1 113 ? -13.336 -12.008 14.344 1 62.38 113 SER B O 1
ATOM 3870 N N . ASN B 1 114 ? -14.484 -10.602 15.391 1 54.94 114 ASN B N 1
ATOM 3871 C CA . ASN B 1 114 ? -15.508 -11.555 15.812 1 54.94 114 ASN B CA 1
ATOM 3872 C C . ASN B 1 114 ? -16.516 -11.828 14.695 1 54.94 114 ASN B C 1
ATOM 3874 O O . ASN B 1 114 ? -17.578 -12.398 14.945 1 54.94 114 ASN B O 1
ATOM 3878 N N . GLY B 1 115 ? -16.078 -11.578 13.469 1 53.97 115 GLY B N 1
ATOM 3879 C CA . GLY B 1 115 ? -16.953 -11.875 12.344 1 53.97 115 GLY B CA 1
ATOM 3880 C C . GLY B 1 115 ? -18.062 -10.852 12.172 1 53.97 115 GLY B C 1
ATOM 3881 O O . GLY B 1 115 ? -18.812 -10.898 11.195 1 53.97 115 GLY B O 1
ATOM 3882 N N . GLN B 1 116 ? -18.344 -10.047 13.164 1 51.41 116 GLN B N 1
ATOM 3883 C CA . GLN B 1 116 ? -19.422 -9.07 13.031 1 51.41 116 GLN B CA 1
ATOM 3884 C C . GLN B 1 116 ? -18.938 -7.793 12.352 1 51.41 116 GLN B C 1
ATOM 3886 O O . GLN B 1 116 ? -17.859 -7.281 12.68 1 51.41 116 GLN B O 1
ATOM 3891 N N . PRO B 1 117 ? -19.609 -7.633 11.156 1 50.28 117 PRO B N 1
ATOM 3892 C CA . PRO B 1 117 ? -19.25 -6.336 10.578 1 50.28 117 PRO B CA 1
ATOM 3893 C C . PRO B 1 117 ? -19.297 -5.199 11.602 1 50.28 117 PRO B C 1
ATOM 3895 O O . PRO B 1 117 ? -20.141 -5.203 12.492 1 50.28 117 PRO B O 1
ATOM 3898 N N . LYS B 1 118 ? -18.281 -4.523 11.719 1 52.53 118 LYS B N 1
ATOM 3899 C CA . LYS B 1 118 ? -18.297 -3.375 12.625 1 52.53 118 LYS B CA 1
ATOM 3900 C C . LYS B 1 118 ? -19.328 -2.346 12.172 1 52.53 118 LYS B C 1
ATOM 3902 O O . LYS B 1 118 ? -19.734 -2.332 11.008 1 52.53 118 LYS B O 1
ATOM 3907 N N . PRO B 1 119 ? -20 -1.761 13.141 1 43.34 119 PRO B N 1
ATOM 3908 C CA . PRO B 1 119 ? -21.141 -0.882 12.867 1 43.34 119 PRO B CA 1
ATOM 3909 C C . PRO B 1 119 ? -20.922 0.001 11.641 1 43.34 119 PRO B C 1
ATOM 3911 O O . PRO B 1 119 ? -21.891 0.329 10.938 1 43.34 119 PRO B O 1
ATOM 3914 N N . ASP B 1 120 ? -19.75 0.53 11.461 1 42.62 120 ASP B N 1
ATOM 3915 C CA . ASP B 1 120 ? -19.594 1.488 10.367 1 42.62 120 ASP B CA 1
ATOM 3916 C C . ASP B 1 120 ? -19.438 0.773 9.031 1 42.62 120 ASP B C 1
ATOM 3918 O O . ASP B 1 120 ? -19.109 1.399 8.016 1 42.62 120 ASP B O 1
ATOM 3922 N N . GLY B 1 121 ? -19.859 -0.444 8.984 1 46.22 121 GLY B N 1
ATOM 3923 C CA . GLY B 1 121 ? -19.703 -1.183 7.742 1 46.22 121 GLY B CA 1
ATOM 3924 C C . GLY B 1 121 ? -18.25 -1.505 7.418 1 46.22 121 GLY B C 1
ATOM 3925 O O . GLY B 1 121 ? -17.922 -1.847 6.277 1 46.22 121 GLY B O 1
ATOM 3926 N N . MET B 1 122 ? -17.594 -1.093 8.305 1 47.88 122 MET B N 1
ATOM 3927 C CA . MET B 1 122 ? -16.141 -1.245 8.156 1 47.88 122 MET B CA 1
ATOM 3928 C C . MET B 1 122 ? -15.758 -2.719 8.102 1 47.88 122 MET B C 1
ATOM 3930 O O . MET B 1 122 ? -16.266 -3.529 8.875 1 47.88 122 MET B O 1
ATOM 3934 N N . SER B 1 123 ? -15.594 -3.109 6.863 1 54.59 123 SER B N 1
ATOM 3935 C CA . SER B 1 123 ? -15.062 -4.453 6.664 1 54.59 123 SER B CA 1
ATOM 3936 C C . SER B 1 123 ? -13.898 -4.73 7.605 1 54.59 123 SER B C 1
ATOM 3938 O O . SER B 1 123 ? -13.258 -3.803 8.109 1 54.59 123 SER B O 1
ATOM 3940 N N . ASP B 1 124 ? -13.875 -5.98 8.031 1 69.88 124 ASP B N 1
ATOM 3941 C CA . ASP B 1 124 ? -12.977 -6.555 9.023 1 69.88 124 ASP B CA 1
ATOM 3942 C C . ASP B 1 124 ? -11.555 -6.672 8.477 1 69.88 124 ASP B C 1
ATOM 3944 O O . ASP B 1 124 ? -10.898 -7.699 8.664 1 69.88 124 ASP B O 1
ATOM 3948 N N . GLY B 1 125 ? -11.109 -5.641 7.723 1 80.44 125 GLY B N 1
ATOM 3949 C CA . GLY B 1 125 ? -9.695 -5.684 7.406 1 80.44 125 GLY B CA 1
ATOM 3950 C C . GLY B 1 125 ? -9.398 -6.359 6.078 1 80.44 125 GLY B C 1
ATOM 3951 O O . GLY B 1 125 ? -10.312 -6.828 5.398 1 80.44 125 GLY B O 1
ATOM 3952 N N . ILE B 1 126 ? -8.227 -6.418 5.66 1 88.56 126 ILE B N 1
ATOM 3953 C CA . ILE B 1 126 ? -7.812 -6.949 4.363 1 88.56 126 ILE B CA 1
ATOM 3954 C C . ILE B 1 126 ? -8.078 -8.453 4.312 1 88.56 126 ILE B C 1
ATOM 3956 O O . ILE B 1 126 ? -8.398 -9 3.256 1 88.56 126 ILE B O 1
ATOM 3960 N N . VAL B 1 127 ? -8.039 -9.102 5.43 1 90.69 127 VAL B N 1
ATOM 3961 C CA . VAL B 1 127 ? -8.172 -10.555 5.457 1 90.69 127 VAL B CA 1
ATOM 3962 C C . VAL B 1 127 ? -9.602 -10.945 5.105 1 90.69 127 VAL B C 1
ATOM 3964 O O . VAL B 1 127 ? -9.828 -11.93 4.387 1 90.69 127 VAL B O 1
ATOM 3967 N N . ASP B 1 128 ? -10.531 -10.188 5.629 1 87.75 128 ASP B N 1
ATOM 3968 C CA . ASP B 1 128 ? -11.93 -10.469 5.32 1 87.75 128 ASP B CA 1
ATOM 3969 C C . ASP B 1 128 ? -12.195 -10.352 3.822 1 87.75 128 ASP B C 1
ATOM 3971 O O . ASP B 1 128 ? -12.875 -11.195 3.238 1 87.75 128 ASP B O 1
ATOM 3975 N N . GLN B 1 129 ? -11.719 -9.305 3.229 1 88.69 129 GLN B N 1
ATOM 3976 C CA . GLN B 1 129 ? -11.891 -9.102 1.795 1 88.69 129 GLN B CA 1
ATOM 3977 C C . GLN B 1 129 ? -11.172 -10.18 0.994 1 88.69 129 GLN B C 1
ATOM 3979 O O . GLN B 1 129 ? -11.703 -10.672 -0.004 1 88.69 129 GLN B O 1
ATOM 3984 N N . THR B 1 130 ? -10.039 -10.516 1.441 1 92 130 THR B N 1
ATOM 3985 C CA . THR B 1 130 ? -9.258 -11.547 0.775 1 92 130 THR B CA 1
ATOM 3986 C C . THR B 1 130 ? -10.016 -12.875 0.753 1 92 130 THR B C 1
ATOM 3988 O O . THR B 1 130 ? -10.117 -13.523 -0.292 1 92 130 THR B O 1
ATOM 3991 N N . VAL B 1 131 ? -10.539 -13.258 1.874 1 93.44 131 VAL B N 1
ATOM 3992 C CA . VAL B 1 131 ? -11.266 -14.516 1.982 1 93.44 131 VAL B CA 1
ATOM 3993 C C . VAL B 1 131 ? -12.555 -14.438 1.168 1 93.44 131 VAL B C 1
ATOM 3995 O O . VAL B 1 131 ? -12.906 -15.383 0.451 1 93.44 131 VAL B O 1
ATOM 3998 N N . TYR B 1 132 ? -13.266 -13.312 1.24 1 92.56 132 TYR B N 1
ATOM 3999 C CA . TYR B 1 132 ? -14.492 -13.133 0.475 1 92.56 132 TYR B CA 1
ATOM 4000 C C . TYR B 1 132 ? -14.242 -13.336 -1.014 1 92.56 132 TYR B C 1
ATOM 4002 O O . TYR B 1 132 ? -14.945 -14.117 -1.664 1 92.56 132 TYR B O 1
ATOM 4010 N N . TYR B 1 133 ? -13.234 -12.734 -1.535 1 95.19 133 TYR B N 1
ATOM 4011 C CA . TYR B 1 133 ? -12.992 -12.789 -2.973 1 95.19 133 TYR B CA 1
ATOM 4012 C C . TYR B 1 133 ? -12.391 -14.133 -3.377 1 95.19 133 TYR B C 1
ATOM 4014 O O . TYR B 1 133 ? -12.516 -14.555 -4.527 1 95.19 133 TYR B O 1
ATOM 4022 N N . SER B 1 134 ? -11.695 -14.781 -2.443 1 97.5 134 SER B N 1
ATOM 4023 C CA . SER B 1 134 ? -11.25 -16.141 -2.717 1 97.5 134 SER B CA 1
ATOM 4024 C C . SER B 1 134 ? -12.438 -17.078 -2.902 1 97.5 134 SER B C 1
ATOM 4026 O O . SER B 1 134 ? -12.406 -17.969 -3.758 1 97.5 134 SER B O 1
ATOM 4028 N N . ILE B 1 135 ? -13.461 -16.875 -2.105 1 97.5 135 ILE B N 1
ATOM 4029 C CA . ILE B 1 135 ? -14.68 -17.688 -2.215 1 97.5 135 ILE B CA 1
ATOM 4030 C C . ILE B 1 135 ? -15.43 -17.312 -3.492 1 97.5 135 ILE B C 1
ATOM 4032 O O . ILE B 1 135 ? -15.945 -18.188 -4.191 1 97.5 135 ILE B O 1
ATOM 4036 N N . GLN B 1 136 ? -15.461 -16 -3.797 1 96.94 136 GLN B N 1
ATOM 4037 C CA . GLN B 1 136 ? -16.109 -15.57 -5.035 1 96.94 136 GLN B CA 1
ATOM 4038 C C . GLN B 1 136 ? -15.43 -16.203 -6.25 1 96.94 136 GLN B C 1
ATOM 4040 O O . GLN B 1 136 ? -16.109 -16.594 -7.203 1 96.94 136 GLN B O 1
ATOM 4045 N N . ALA B 1 137 ? -14.133 -16.281 -6.219 1 97.94 137 ALA B N 1
ATOM 4046 C CA . ALA B 1 137 ? -13.414 -16.922 -7.32 1 97.94 137 ALA B CA 1
ATOM 4047 C C . ALA B 1 137 ? -13.82 -18.391 -7.461 1 97.94 137 ALA B C 1
ATOM 4049 O O . ALA B 1 137 ? -14.008 -18.891 -8.578 1 97.94 137 ALA B O 1
ATOM 4050 N N . LYS B 1 138 ? -13.977 -19.062 -6.375 1 96.56 138 LYS B N 1
ATOM 4051 C CA . LYS B 1 138 ? -14.422 -20.453 -6.395 1 96.56 138 LYS B CA 1
ATOM 4052 C C . LYS B 1 138 ? -15.82 -20.578 -6.984 1 96.56 138 LYS B C 1
ATOM 4054 O O . LYS B 1 138 ? -16.125 -21.562 -7.676 1 96.56 138 LYS B O 1
ATOM 4059 N N . THR B 1 139 ? -16.578 -19.594 -6.699 1 95.5 139 THR B N 1
ATOM 4060 C CA . THR B 1 139 ? -17.969 -19.609 -7.18 1 95.5 139 THR B CA 1
ATOM 4061 C C . THR B 1 139 ? -18.016 -19.328 -8.68 1 95.5 139 THR B C 1
ATOM 4063 O O . THR B 1 139 ? -18.812 -19.938 -9.398 1 95.5 139 THR B O 1
ATOM 4066 N N . LEU B 1 140 ? -17.188 -18.547 -9.188 1 96.56 140 LEU B N 1
ATOM 4067 C CA . LEU B 1 140 ? -17.297 -18.062 -10.555 1 96.56 140 LEU B CA 1
ATOM 4068 C C . LEU B 1 140 ? -16.578 -18.984 -11.523 1 96.56 140 LEU B C 1
ATOM 4070 O O . LEU B 1 140 ? -17.031 -19.188 -12.648 1 96.56 140 LEU B O 1
ATOM 4074 N N . TYR B 1 141 ? -15.445 -19.5 -11.125 1 96.75 141 TYR B N 1
ATOM 4075 C CA . TYR B 1 141 ? -14.57 -20.125 -12.117 1 96.75 141 TYR B CA 1
ATOM 4076 C C . TYR B 1 141 ? -14.477 -21.625 -11.906 1 96.75 141 TYR B C 1
ATOM 4078 O O . TYR B 1 141 ? -14.078 -22.078 -10.828 1 96.75 141 TYR B O 1
ATOM 4086 N N . PRO B 1 142 ? -14.656 -22.422 -12.906 1 95 142 PRO B N 1
ATOM 4087 C CA . PRO B 1 142 ? -14.773 -23.875 -12.742 1 95 142 PRO B CA 1
ATOM 4088 C C . PRO B 1 142 ? -13.43 -24.547 -12.484 1 95 142 PRO B C 1
ATOM 4090 O O . PRO B 1 142 ? -13.383 -25.625 -11.875 1 95 142 PRO B O 1
ATOM 4093 N N . TRP B 1 143 ? -12.312 -23.969 -12.891 1 95.06 143 TRP B N 1
ATOM 4094 C CA . TRP B 1 143 ? -11.023 -24.609 -12.68 1 95.06 143 TRP B CA 1
ATOM 4095 C C . TRP B 1 143 ? -10.727 -24.766 -11.195 1 95.06 143 TRP B C 1
ATOM 4097 O O . TRP B 1 143 ? -9.906 -25.594 -10.805 1 95.06 143 TRP B O 1
ATOM 4107 N N . THR B 1 144 ? -11.367 -24.016 -10.312 1 96.19 144 THR B N 1
ATOM 4108 C CA . THR B 1 144 ? -11.094 -24.047 -8.875 1 96.19 144 THR B CA 1
ATOM 4109 C C . THR B 1 144 ? -11.531 -25.391 -8.273 1 96.19 144 THR B C 1
ATOM 4111 O O . THR B 1 144 ? -11.023 -25.797 -7.23 1 96.19 144 THR B O 1
ATOM 4114 N N . ASP B 1 145 ? -12.414 -26.078 -8.922 1 93.62 145 ASP B N 1
ATOM 4115 C CA . ASP B 1 145 ? -12.922 -27.359 -8.422 1 93.62 145 ASP B CA 1
ATOM 4116 C C . ASP B 1 145 ? -11.844 -28.438 -8.484 1 93.62 145 ASP B C 1
ATOM 4118 O O . ASP B 1 145 ? -11.859 -29.391 -7.695 1 93.62 145 ASP B O 1
ATOM 4122 N N . SER B 1 146 ? -10.977 -28.281 -9.43 1 93.75 146 SER B N 1
ATOM 4123 C CA . SER B 1 146 ? -9.961 -29.312 -9.648 1 93.75 146 SER B CA 1
ATOM 4124 C C . SER B 1 146 ? -8.719 -29.047 -8.805 1 93.75 146 SER B C 1
ATOM 4126 O O . SER B 1 146 ? -7.793 -29.859 -8.773 1 93.75 146 SER B O 1
ATOM 4128 N N . ILE B 1 147 ? -8.648 -27.922 -8.141 1 96.19 147 ILE B N 1
ATOM 4129 C CA . ILE B 1 147 ? -7.504 -27.562 -7.309 1 96.19 147 ILE B CA 1
ATOM 4130 C C . ILE B 1 147 ? -7.656 -28.203 -5.926 1 96.19 147 ILE B C 1
ATOM 4132 O O . ILE B 1 147 ? -8.664 -27.984 -5.25 1 96.19 147 ILE B O 1
ATOM 4136 N N . PRO B 1 148 ? -6.648 -29 -5.523 1 95.88 148 PRO B N 1
ATOM 4137 C CA . PRO B 1 148 ? -6.734 -29.547 -4.168 1 95.88 148 PRO B CA 1
ATOM 4138 C C . PRO B 1 148 ? -6.895 -28.469 -3.105 1 95.88 148 PRO B C 1
ATOM 4140 O O . PRO B 1 148 ? -6.305 -27.391 -3.221 1 95.88 148 PRO B O 1
ATOM 4143 N N . HIS B 1 149 ? -7.602 -28.781 -2.07 1 95.69 149 HIS B N 1
ATOM 4144 C CA . HIS B 1 149 ? -7.938 -27.828 -1.015 1 95.69 149 HIS B CA 1
ATOM 4145 C C . HIS B 1 149 ? -6.68 -27.234 -0.391 1 95.69 149 HIS B C 1
ATOM 4147 O O . HIS B 1 149 ? -6.602 -26.016 -0.174 1 95.69 149 HIS B O 1
ATOM 4153 N N . TYR B 1 150 ? -5.695 -28.047 -0.089 1 95.88 150 TYR B N 1
ATOM 4154 C CA . TYR B 1 150 ? -4.492 -27.578 0.582 1 95.88 150 TYR B CA 1
ATOM 4155 C C . TYR B 1 150 ? -3.703 -26.625 -0.319 1 95.88 150 TYR B C 1
ATOM 4157 O O . TYR B 1 150 ? -3.062 -25.688 0.162 1 95.88 150 TYR B O 1
ATOM 4165 N N . VAL B 1 151 ? -3.799 -26.844 -1.667 1 98.06 151 VAL B N 1
ATOM 4166 C CA . VAL B 1 151 ? -3.131 -25.969 -2.617 1 98.06 151 VAL B CA 1
ATOM 4167 C C . VAL B 1 151 ? -3.867 -24.625 -2.693 1 98.06 151 VAL B C 1
ATOM 4169 O O . VAL B 1 151 ? -3.242 -23.562 -2.684 1 98.06 151 VAL B O 1
ATOM 4172 N N . TYR B 1 152 ? -5.207 -24.688 -2.73 1 98.44 152 TYR B N 1
ATOM 4173 C CA . TYR B 1 152 ? -6.004 -23.469 -2.795 1 98.44 152 TYR B CA 1
ATOM 4174 C C . TYR B 1 152 ? -5.781 -22.594 -1.56 1 98.44 152 TYR B C 1
ATOM 4176 O O . TYR B 1 152 ? -5.629 -21.375 -1.668 1 98.44 152 TYR B O 1
ATOM 4184 N N . PHE B 1 153 ? -5.684 -23.203 -0.408 1 98.56 153 PHE B N 1
ATOM 4185 C CA . PHE B 1 153 ? -5.52 -22.484 0.849 1 98.56 153 PHE B CA 1
ATOM 4186 C C . PHE B 1 153 ? -4.16 -21.797 0.909 1 98.56 153 PHE B C 1
ATOM 4188 O O . PHE B 1 153 ? -4.047 -20.656 1.372 1 98.56 153 PHE B O 1
ATOM 4195 N N . GLU B 1 154 ? -3.18 -22.391 0.408 1 98.62 154 GLU B N 1
ATOM 4196 C CA . GLU B 1 154 ? -1.835 -21.844 0.58 1 98.62 154 GLU B CA 1
ATOM 4197 C C . GLU B 1 154 ? -1.481 -20.875 -0.546 1 98.62 154 GLU B C 1
ATOM 4199 O O . GLU B 1 154 ? -0.741 -19.906 -0.335 1 98.62 154 GLU B O 1
ATOM 4204 N N . TYR B 1 155 ? -2.025 -21.156 -1.741 1 98.81 155 TYR B N 1
ATOM 4205 C CA . TYR B 1 155 ? -1.452 -20.453 -2.887 1 98.81 155 TYR B CA 1
ATOM 4206 C C . TYR B 1 155 ? -2.51 -19.625 -3.604 1 98.81 155 TYR B C 1
ATOM 4208 O O . TYR B 1 155 ? -2.236 -19.047 -4.652 1 98.81 155 TYR B O 1
ATOM 4216 N N . VAL B 1 156 ? -3.709 -19.531 -3.076 1 98.88 156 VAL B N 1
ATOM 4217 C CA . VAL B 1 156 ? -4.719 -18.609 -3.59 1 98.88 156 VAL B CA 1
ATOM 4218 C C . VAL B 1 156 ? -5.168 -17.672 -2.479 1 98.88 156 VAL B C 1
ATOM 4220 O O . VAL B 1 156 ? -5.234 -16.453 -2.678 1 98.88 156 VAL B O 1
ATOM 4223 N N . VAL B 1 157 ? -5.355 -18.156 -1.285 1 98.62 157 VAL B N 1
ATOM 4224 C CA . VAL B 1 157 ? -6.086 -17.438 -0.242 1 98.62 157 VAL B CA 1
ATOM 4225 C C . VAL B 1 157 ? -5.203 -16.344 0.358 1 98.62 157 VAL B C 1
ATOM 4227 O O . VAL B 1 157 ? -5.68 -15.25 0.662 1 98.62 157 VAL B O 1
ATOM 4230 N N . PRO B 1 158 ? -3.922 -16.531 0.483 1 98.44 158 PRO B N 1
ATOM 4231 C CA . PRO B 1 158 ? -3.111 -15.539 1.185 1 98.44 158 PRO B CA 1
ATOM 4232 C C . PRO B 1 158 ? -3.184 -14.156 0.534 1 98.44 158 PRO B C 1
ATOM 4234 O O . PRO B 1 158 ? -3.326 -14.055 -0.687 1 98.44 158 PRO B O 1
ATOM 4237 N N . TYR B 1 159 ? -3.014 -13.102 1.372 1 96.06 159 TYR B N 1
ATOM 4238 C CA . TYR B 1 159 ? -3.164 -11.703 0.977 1 96.06 159 TYR B CA 1
ATOM 4239 C C . TYR B 1 159 ? -1.815 -11.086 0.635 1 96.06 159 TYR B C 1
ATOM 4241 O O . TYR B 1 159 ? -1.743 -9.922 0.24 1 96.06 159 TYR B O 1
ATOM 4249 N N . ALA B 1 160 ? -0.775 -11.844 0.72 1 95.5 160 ALA B N 1
ATOM 4250 C CA . ALA B 1 160 ? 0.576 -11.344 0.474 1 95.5 160 ALA B CA 1
ATOM 4251 C C . ALA B 1 160 ? 1.484 -12.453 -0.049 1 95.5 160 ALA B C 1
ATOM 4253 O O . ALA B 1 160 ? 1.169 -13.633 0.087 1 95.5 160 ALA B O 1
ATOM 4254 N N . VAL B 1 161 ? 2.604 -12.047 -0.641 1 97.44 161 VAL B N 1
ATOM 4255 C CA . VAL B 1 161 ? 3.553 -12.992 -1.223 1 97.44 161 VAL B CA 1
ATOM 4256 C C . VAL B 1 161 ? 4.809 -13.062 -0.36 1 97.44 161 VAL B C 1
ATOM 4258 O O . VAL B 1 161 ? 5.297 -14.148 -0.045 1 97.44 161 VAL B O 1
ATOM 4261 N N . THR B 1 162 ? 5.344 -11.938 0.011 1 95.88 162 THR B N 1
ATOM 4262 C CA . THR B 1 162 ? 6.492 -11.805 0.898 1 95.88 162 THR B CA 1
ATOM 4263 C C . THR B 1 162 ? 6.219 -10.773 1.988 1 95.88 162 THR B C 1
ATOM 4265 O O . THR B 1 162 ? 5.312 -10.953 2.803 1 95.88 162 THR B O 1
ATOM 4268 N N . ASN B 1 163 ? 7.102 -9.805 2.113 1 94.19 163 ASN B N 1
ATOM 4269 C CA . ASN B 1 163 ? 6.906 -8.797 3.148 1 94.19 163 ASN B CA 1
ATOM 4270 C C . ASN B 1 163 ? 6.531 -7.441 2.549 1 94.19 163 ASN B C 1
ATOM 4272 O O . ASN B 1 163 ? 6.758 -6.402 3.168 1 94.19 163 ASN B O 1
ATOM 4276 N N . GLU B 1 164 ? 5.988 -7.453 1.261 1 94.31 164 GLU B N 1
ATOM 4277 C CA . GLU B 1 164 ? 5.484 -6.211 0.685 1 94.31 164 GLU B CA 1
ATOM 4278 C C . GLU B 1 164 ? 4.383 -5.609 1.552 1 94.31 164 GLU B C 1
ATOM 4280 O O . GLU B 1 164 ? 3.766 -6.309 2.357 1 94.31 164 GLU B O 1
ATOM 4285 N N . PRO B 1 165 ? 4.109 -4.336 1.39 1 93.81 165 PRO B N 1
ATOM 4286 C CA . PRO B 1 165 ? 3.031 -3.721 2.17 1 93.81 165 PRO B CA 1
ATOM 4287 C C . PRO B 1 165 ? 1.696 -4.441 2.004 1 93.81 165 PRO B C 1
ATOM 4289 O O . PRO B 1 165 ? 1.362 -4.887 0.901 1 93.81 165 PRO B O 1
ATOM 4292 N N . ARG B 1 166 ? 0.951 -4.551 3.146 1 94.5 166 ARG B N 1
ATOM 4293 C CA . ARG B 1 166 ? -0.347 -5.219 3.139 1 94.5 166 ARG B CA 1
ATOM 4294 C C . ARG B 1 166 ? -1.448 -4.27 2.682 1 94.5 166 ARG B C 1
ATOM 4296 O O . ARG B 1 166 ? -1.93 -3.445 3.461 1 94.5 166 ARG B O 1
ATOM 4303 N N . THR B 1 167 ? -1.837 -4.418 1.411 1 93.25 167 THR B N 1
ATOM 4304 C CA . THR B 1 167 ? -2.875 -3.564 0.844 1 93.25 167 THR B CA 1
ATOM 4305 C C . THR B 1 167 ? -4.059 -4.398 0.361 1 93.25 167 THR B C 1
ATOM 4307 O O . THR B 1 167 ? -3.904 -5.582 0.054 1 93.25 167 THR B O 1
ATOM 4310 N N . ASN B 1 168 ? -5.199 -3.781 0.304 1 92 168 ASN B N 1
ATOM 4311 C CA . ASN B 1 168 ? -6.43 -4.453 -0.102 1 92 168 ASN B CA 1
ATOM 4312 C C . ASN B 1 168 ? -6.547 -4.535 -1.621 1 92 168 ASN B C 1
ATOM 4314 O O . ASN B 1 168 ? -7.527 -4.062 -2.197 1 92 168 ASN B O 1
ATOM 4318 N N . HIS B 1 169 ? -5.684 -5.285 -2.24 1 94.88 169 HIS B N 1
ATOM 4319 C CA . HIS B 1 169 ? -5.586 -5.289 -3.695 1 94.88 169 HIS B CA 1
ATOM 4320 C C . HIS B 1 169 ? -6.598 -6.254 -4.312 1 94.88 169 HIS B C 1
ATOM 4322 O O . HIS B 1 169 ? -6.906 -6.156 -5.5 1 94.88 169 HIS B O 1
ATOM 4328 N N . ARG B 1 170 ? -7.121 -7.199 -3.604 1 94.56 170 ARG B N 1
ATOM 4329 C CA . ARG B 1 170 ? -7.871 -8.32 -4.16 1 94.56 170 ARG B CA 1
ATOM 4330 C C . ARG B 1 170 ? -9.164 -7.844 -4.82 1 94.56 170 ARG B C 1
ATOM 4332 O O . ARG B 1 170 ? -9.492 -8.273 -5.93 1 94.56 170 ARG B O 1
ATOM 4339 N N . PRO B 1 171 ? -9.984 -6.922 -4.145 1 92.31 171 PRO B N 1
ATOM 4340 C CA . PRO B 1 171 ? -11.195 -6.453 -4.824 1 92.31 171 PRO B CA 1
ATOM 4341 C C . PRO B 1 171 ? -10.891 -5.766 -6.156 1 92.31 171 PRO B C 1
ATOM 4343 O O . PRO B 1 171 ? -11.625 -5.957 -7.133 1 92.31 171 PRO B O 1
ATOM 4346 N N . LEU B 1 172 ? -9.891 -5.02 -6.172 1 93.38 172 LEU B N 1
ATOM 4347 C CA . LEU B 1 172 ? -9.547 -4.277 -7.379 1 93.38 172 LEU B CA 1
ATOM 4348 C C . LEU B 1 172 ? -9.141 -5.223 -8.508 1 93.38 172 LEU B C 1
ATOM 4350 O O . LEU B 1 172 ? -9.609 -5.09 -9.633 1 93.38 172 LEU B O 1
ATOM 4354 N N . LEU B 1 173 ? -8.281 -6.168 -8.227 1 97.12 173 LEU B N 1
ATOM 4355 C CA . LEU B 1 173 ? -7.789 -7.102 -9.234 1 97.12 173 LEU B CA 1
ATOM 4356 C C . LEU B 1 173 ? -8.898 -8.039 -9.695 1 97.12 173 LEU B C 1
ATOM 4358 O O . LEU B 1 173 ? -9.039 -8.312 -10.883 1 97.12 173 LEU B O 1
ATOM 4362 N N . PHE B 1 174 ? -9.688 -8.562 -8.75 1 97.25 174 PHE B N 1
ATOM 4363 C CA . PHE B 1 174 ? -10.82 -9.43 -9.062 1 97.25 174 PHE B CA 1
ATOM 4364 C C . PHE B 1 174 ? -11.773 -8.742 -10.031 1 97.25 174 PHE B C 1
ATOM 4366 O O . PHE B 1 174 ? -12.117 -9.305 -11.078 1 97.25 174 PHE B O 1
ATOM 4373 N N . ASN B 1 175 ? -12.125 -7.477 -9.758 1 95.62 175 ASN B N 1
ATOM 4374 C CA . ASN B 1 175 ? -13.109 -6.758 -10.562 1 95.62 175 ASN B CA 1
ATOM 4375 C C . ASN B 1 175 ? -12.531 -6.363 -11.922 1 95.62 175 ASN B C 1
ATOM 4377 O O . ASN B 1 175 ? -13.25 -6.355 -12.93 1 95.62 175 ASN B O 1
ATOM 4381 N N . ALA B 1 176 ? -11.305 -6.051 -11.914 1 95.75 176 ALA B N 1
ATOM 4382 C CA . ALA B 1 176 ? -10.656 -5.652 -13.164 1 95.75 176 ALA B CA 1
ATOM 4383 C C . ALA B 1 176 ? -10.602 -6.816 -14.148 1 95.75 176 ALA B C 1
ATOM 4385 O O . ALA B 1 176 ? -10.695 -6.613 -15.367 1 95.75 176 ALA B O 1
ATOM 4386 N N . LEU B 1 177 ? -10.461 -8.008 -13.648 1 97.62 177 LEU B N 1
ATOM 4387 C CA . LEU B 1 177 ? -10.234 -9.164 -14.516 1 97.62 177 LEU B CA 1
ATOM 4388 C C . LEU B 1 177 ? -11.555 -9.844 -14.859 1 97.62 177 LEU B C 1
ATOM 4390 O O . LEU B 1 177 ? -11.617 -10.648 -15.797 1 97.62 177 LEU B O 1
ATOM 4394 N N . LYS B 1 178 ? -12.562 -9.531 -14.133 1 95.5 178 LYS B N 1
ATOM 4395 C CA . LYS B 1 178 ? -13.836 -10.227 -14.242 1 95.5 178 LYS B CA 1
ATOM 4396 C C . LYS B 1 178 ? -14.398 -10.117 -15.664 1 95.5 178 LYS B C 1
ATOM 4398 O O . LYS B 1 178 ? -14.852 -11.109 -16.234 1 95.5 178 LYS B O 1
ATOM 4403 N N . ASP B 1 179 ? -14.32 -8.93 -16.266 1 93.56 179 ASP B N 1
ATOM 4404 C CA . ASP B 1 179 ? -14.883 -8.742 -17.609 1 93.56 179 ASP B CA 1
ATOM 4405 C C . ASP B 1 179 ? -14.094 -9.539 -18.641 1 93.56 179 ASP B C 1
ATOM 4407 O O . ASP B 1 179 ? -14.68 -10.156 -19.531 1 93.56 179 ASP B O 1
ATOM 4411 N N . SER B 1 180 ? -12.844 -9.547 -18.516 1 93.5 180 SER B N 1
ATOM 4412 C CA . SER B 1 180 ? -11.984 -10.266 -19.453 1 93.5 180 SER B CA 1
ATOM 4413 C C . SER B 1 180 ? -12.195 -11.766 -19.344 1 93.5 180 SER B C 1
ATOM 4415 O O . SER B 1 180 ? -11.914 -12.508 -20.297 1 93.5 180 SER B O 1
ATOM 4417 N N . LEU B 1 181 ? -12.711 -12.219 -18.234 1 96.38 181 LEU B N 1
ATOM 4418 C CA . LEU B 1 181 ? -12.781 -13.656 -18 1 96.38 181 LEU B CA 1
ATOM 4419 C C . LEU B 1 181 ? -14.227 -14.141 -18.016 1 96.38 181 LEU B C 1
ATOM 4421 O O . LEU B 1 181 ? -14.516 -15.266 -17.609 1 96.38 181 LEU B O 1
ATOM 4425 N N . LYS B 1 182 ? -15.102 -13.328 -18.5 1 94.38 182 LYS B N 1
ATOM 4426 C CA . LYS B 1 182 ? -16.531 -13.625 -18.484 1 94.38 182 LYS B CA 1
ATOM 4427 C C . LYS B 1 182 ? -16.828 -14.953 -19.172 1 94.38 182 LYS B C 1
ATOM 4429 O O . LYS B 1 182 ? -17.688 -15.711 -18.703 1 94.38 182 LYS B O 1
ATOM 4434 N N . GLN B 1 183 ? -16.156 -15.25 -20.203 1 92.19 183 GLN B N 1
ATOM 4435 C CA . GLN B 1 183 ? -16.406 -16.453 -20.984 1 92.19 183 GLN B CA 1
ATOM 4436 C C . GLN B 1 183 ? -15.992 -17.703 -20.219 1 92.19 183 GLN B C 1
ATOM 4438 O O . GLN B 1 183 ? -16.375 -18.812 -20.594 1 92.19 183 GLN B O 1
ATOM 4443 N N . TYR B 1 184 ? -15.219 -17.531 -19.172 1 93.94 184 TYR B N 1
ATOM 4444 C CA . TYR B 1 184 ? -14.719 -18.672 -18.422 1 93.94 184 TYR B CA 1
ATOM 4445 C C . TYR B 1 184 ? -15.555 -18.906 -17.172 1 93.94 184 TYR B C 1
ATOM 4447 O O . TYR B 1 184 ? -15.305 -19.844 -16.422 1 93.94 184 TYR B O 1
ATOM 4455 N N . GLU B 1 185 ? -16.5 -18.078 -16.906 1 94.44 185 GLU B N 1
ATOM 4456 C CA . GLU B 1 185 ? -17.359 -18.25 -15.75 1 94.44 185 GLU B CA 1
ATOM 4457 C C . GLU B 1 185 ? -18.219 -19.516 -15.883 1 94.44 185 GLU B C 1
ATOM 4459 O O . GLU B 1 185 ? -18.562 -19.906 -17 1 94.44 185 GLU B O 1
ATOM 4464 N N . ARG B 1 186 ? -18.625 -20.078 -14.773 1 91.25 186 ARG B N 1
ATOM 4465 C CA . ARG B 1 186 ? -19.438 -21.281 -14.734 1 91.25 186 ARG B CA 1
ATOM 4466 C C . ARG B 1 186 ? -20.703 -21.125 -15.562 1 91.25 186 ARG B C 1
ATOM 4468 O O . ARG B 1 186 ? -21.094 -22.062 -16.281 1 91.25 186 ARG B O 1
ATOM 4475 N N . ALA B 1 187 ? -21.25 -20 -15.453 1 83.75 187 ALA B N 1
ATOM 4476 C CA . ALA B 1 187 ? -22.516 -19.766 -16.125 1 83.75 187 ALA B CA 1
ATOM 4477 C C . ALA B 1 187 ? -22.344 -19.703 -17.641 1 83.75 187 ALA B C 1
ATOM 4479 O O . ALA B 1 187 ? -23.266 -20 -18.391 1 83.75 187 ALA B O 1
ATOM 4480 N N . ALA B 1 188 ? -21.141 -19.406 -18.062 1 82 188 ALA B N 1
ATOM 4481 C CA . ALA B 1 188 ? -20.906 -19.156 -19.484 1 82 188 ALA B CA 1
ATOM 4482 C C . ALA B 1 188 ? -20.25 -20.359 -20.156 1 82 188 ALA B C 1
ATOM 4484 O O . ALA B 1 188 ? -20.422 -20.578 -21.344 1 82 188 ALA B O 1
ATOM 4485 N N . ILE B 1 189 ? -19.422 -21.078 -19.391 1 76.69 189 ILE B N 1
ATOM 4486 C CA . ILE B 1 189 ? -18.516 -22.062 -19.984 1 76.69 189 ILE B CA 1
ATOM 4487 C C . ILE B 1 189 ? -19.312 -23.234 -20.547 1 76.69 189 ILE B C 1
ATOM 4489 O O . ILE B 1 189 ? -18.844 -23.938 -21.453 1 76.69 189 ILE B O 1
ATOM 4493 N N . GLY B 1 190 ? -20.516 -23.266 -20.344 1 68.69 190 GLY B N 1
ATOM 4494 C CA . GLY B 1 190 ? -21.359 -24.297 -20.922 1 68.69 190 GLY B CA 1
ATOM 4495 C C . GLY B 1 190 ? -20.703 -25.656 -20.938 1 68.69 190 GLY B C 1
ATOM 4496 O O . GLY B 1 190 ? -20.156 -26.109 -19.922 1 68.69 190 GLY B O 1
ATOM 4497 N N . ASN B 1 191 ? -20.797 -26.234 -22.109 1 67.06 191 ASN B N 1
ATOM 4498 C CA . ASN B 1 191 ? -20.328 -27.609 -22.312 1 67.06 191 ASN B CA 1
ATOM 4499 C C . ASN B 1 191 ? -18.891 -27.625 -22.859 1 67.06 191 ASN B C 1
ATOM 4501 O O . ASN B 1 191 ? -18.578 -28.391 -23.766 1 67.06 191 ASN B O 1
ATOM 4505 N N . SER B 1 192 ? -18.078 -26.719 -22.328 1 70.62 192 SER B N 1
ATOM 4506 C CA . SER B 1 192 ? -16.703 -26.703 -22.812 1 70.62 192 SER B CA 1
ATOM 4507 C C . SER B 1 192 ? -16.031 -28.062 -22.625 1 70.62 192 SER B C 1
ATOM 4509 O O . SER B 1 192 ? -16.219 -28.703 -21.578 1 70.62 192 SER B O 1
ATOM 4511 N N . THR B 1 193 ? -15.398 -28.578 -23.625 1 78.69 193 THR B N 1
ATOM 4512 C CA . THR B 1 193 ? -14.633 -29.812 -23.609 1 78.69 193 THR B CA 1
ATOM 4513 C C . THR B 1 193 ? -13.172 -29.547 -23.281 1 78.69 193 THR B C 1
ATOM 4515 O O . THR B 1 193 ? -12.367 -30.484 -23.203 1 78.69 193 THR B O 1
ATOM 4518 N N . GLN B 1 194 ? -12.953 -28.406 -22.969 1 85.06 194 GLN B N 1
ATOM 4519 C CA . GLN B 1 194 ? -11.57 -28.062 -22.641 1 85.06 194 GLN B CA 1
ATOM 4520 C C . GLN B 1 194 ? -11.172 -28.609 -21.266 1 85.06 194 GLN B C 1
ATOM 4522 O O . GLN B 1 194 ? -11.953 -28.547 -20.312 1 85.06 194 GLN B O 1
ATOM 4527 N N . SER B 1 195 ? -9.969 -29.25 -21.297 1 90.31 195 SER B N 1
ATOM 4528 C CA . SER B 1 195 ? -9.477 -29.719 -20 1 90.31 195 SER B CA 1
ATOM 4529 C C . SER B 1 195 ? -9.211 -28.562 -19.047 1 90.31 195 SER B C 1
ATOM 4531 O O . SER B 1 195 ? -8.969 -27.438 -19.484 1 90.31 195 SER B O 1
ATOM 4533 N N . THR B 1 196 ? -9.273 -28.828 -17.797 1 92.12 196 THR B N 1
ATOM 4534 C CA . THR B 1 196 ? -8.984 -27.828 -16.781 1 92.12 196 THR B CA 1
ATOM 4535 C C . THR B 1 196 ? -7.559 -27.312 -16.922 1 92.12 196 THR B C 1
ATOM 4537 O O . THR B 1 196 ? -7.301 -26.109 -16.734 1 92.12 196 THR B O 1
ATOM 4540 N N . GLN B 1 197 ? -6.703 -28.203 -17.297 1 93.94 197 GLN B N 1
ATOM 4541 C CA . GLN B 1 197 ? -5.312 -27.828 -17.531 1 93.94 197 GLN B CA 1
ATOM 4542 C C . GLN B 1 197 ? -5.203 -26.766 -18.625 1 93.94 197 GLN B C 1
ATOM 4544 O O . GLN B 1 197 ? -4.535 -25.75 -18.438 1 93.94 197 GLN B O 1
ATOM 4549 N N . ASP B 1 198 ? -5.848 -27.047 -19.688 1 93.56 198 ASP B N 1
ATOM 4550 C CA . ASP B 1 198 ? -5.793 -26.141 -20.828 1 93.56 198 ASP B CA 1
ATOM 4551 C C . ASP B 1 198 ? -6.473 -24.812 -20.484 1 93.56 198 ASP B C 1
ATOM 4553 O O . ASP B 1 198 ? -6.023 -23.75 -20.922 1 93.56 198 ASP B O 1
ATOM 4557 N N . GLN B 1 199 ? -7.496 -24.891 -19.75 1 93.62 199 GLN B N 1
ATOM 4558 C CA . GLN B 1 199 ? -8.195 -23.688 -19.328 1 93.62 199 GLN B CA 1
ATOM 4559 C C . GLN B 1 199 ? -7.289 -22.797 -18.484 1 93.62 199 GLN B C 1
ATOM 4561 O O . GLN B 1 199 ? -7.199 -21.594 -18.719 1 93.62 199 GLN B O 1
ATOM 4566 N N . ILE B 1 200 ? -6.617 -23.391 -17.531 1 97 200 ILE B N 1
ATOM 4567 C CA . ILE B 1 200 ? -5.723 -22.641 -16.656 1 97 200 ILE B CA 1
ATOM 4568 C C . ILE B 1 200 ? -4.605 -22 -17.484 1 97 200 ILE B C 1
ATOM 4570 O O . ILE B 1 200 ? -4.309 -20.812 -17.328 1 97 200 ILE B O 1
ATOM 4574 N N . LYS B 1 201 ? -4.062 -22.75 -18.375 1 96.75 201 LYS B N 1
ATOM 4575 C CA . LYS B 1 201 ? -2.975 -22.234 -19.203 1 96.75 201 LYS B CA 1
ATOM 4576 C C . LYS B 1 201 ? -3.438 -21.047 -20.047 1 96.75 201 LYS B C 1
ATOM 4578 O O . LYS B 1 201 ? -2.73 -20.047 -20.156 1 96.75 201 LYS B O 1
ATOM 4583 N N . GLU B 1 202 ? -4.578 -21.156 -20.578 1 95.25 202 GLU B N 1
ATOM 4584 C CA . GLU B 1 202 ? -5.129 -20.094 -21.406 1 95.25 202 GLU B CA 1
ATOM 4585 C C . GLU B 1 202 ? -5.395 -18.828 -20.578 1 95.25 202 GLU B C 1
ATOM 4587 O O . GLU B 1 202 ? -5.074 -17.719 -21.016 1 95.25 202 GLU B O 1
ATOM 4592 N N . VAL B 1 203 ? -5.973 -19.016 -19.453 1 97.12 203 VAL B N 1
ATOM 4593 C CA . VAL B 1 203 ? -6.316 -17.891 -18.594 1 97.12 203 VAL B CA 1
ATOM 4594 C C . VAL B 1 203 ? -5.043 -17.203 -18.094 1 97.12 203 VAL B C 1
ATOM 4596 O O . VAL B 1 203 ? -4.969 -15.977 -18.016 1 97.12 203 VAL B O 1
ATOM 4599 N N . VAL B 1 204 ? -4.047 -17.969 -17.75 1 98.12 204 VAL B N 1
ATOM 4600 C CA . VAL B 1 204 ? -2.77 -17.422 -17.312 1 98.12 204 VAL B CA 1
ATOM 4601 C C . VAL B 1 204 ? -2.174 -16.547 -18.406 1 98.12 204 VAL B C 1
ATOM 4603 O O . VAL B 1 204 ? -1.711 -15.43 -18.141 1 98.12 204 VAL B O 1
ATOM 4606 N N . LYS B 1 205 ? -2.182 -17.016 -19.609 1 96.06 205 LYS B N 1
ATOM 4607 C CA . LYS B 1 205 ? -1.676 -16.234 -20.734 1 96.06 205 LYS B CA 1
ATOM 4608 C C . LYS B 1 205 ? -2.484 -14.961 -20.922 1 96.06 205 LYS B C 1
ATOM 4610 O O . LYS B 1 205 ? -1.917 -13.883 -21.109 1 96.06 205 LYS B O 1
ATOM 4615 N N . LEU B 1 206 ? -3.75 -15.125 -20.875 1 95.19 206 LEU B N 1
ATOM 4616 C CA . LEU B 1 206 ? -4.633 -13.977 -21.062 1 95.19 206 LEU B CA 1
ATOM 4617 C C . LEU B 1 206 ? -4.344 -12.898 -20.016 1 95.19 206 LEU B C 1
ATOM 4619 O O . LEU B 1 206 ? -4.219 -11.719 -20.344 1 95.19 206 LEU B O 1
ATOM 4623 N N . ILE B 1 207 ? -4.227 -13.297 -18.766 1 97 207 ILE B N 1
ATOM 4624 C CA . ILE B 1 207 ? -3.994 -12.352 -17.672 1 97 207 ILE B CA 1
ATOM 4625 C C . ILE B 1 207 ? -2.627 -11.695 -17.859 1 97 207 ILE B C 1
ATOM 4627 O O . ILE B 1 207 ? -2.496 -10.469 -17.719 1 97 207 ILE B O 1
ATOM 4631 N N . ASN B 1 208 ? -1.593 -12.477 -18.172 1 96.88 208 ASN B N 1
ATOM 4632 C CA . ASN B 1 208 ? -0.257 -11.922 -18.359 1 96.88 208 ASN B CA 1
ATOM 4633 C C . ASN B 1 208 ? -0.191 -11.008 -19.578 1 96.88 208 ASN B C 1
ATOM 4635 O O . ASN B 1 208 ? 0.764 -10.242 -19.734 1 96.88 208 ASN B O 1
ATOM 4639 N N . THR B 1 209 ? -1.209 -11.055 -20.422 1 93.81 209 THR B N 1
ATOM 4640 C CA . THR B 1 209 ? -1.271 -10.211 -21.609 1 93.81 209 THR B CA 1
ATOM 4641 C C . THR B 1 209 ? -1.991 -8.898 -21.312 1 93.81 209 THR B C 1
ATOM 4643 O O . THR B 1 209 ? -1.541 -7.828 -21.719 1 93.81 209 THR B O 1
ATOM 4646 N N . GLU B 1 210 ? -3.014 -9 -20.531 1 92.75 210 GLU B N 1
ATOM 4647 C CA . GLU B 1 210 ? -3.932 -7.867 -20.453 1 92.75 210 GLU B CA 1
ATOM 4648 C C . GLU B 1 210 ? -3.727 -7.082 -19.156 1 92.75 210 GLU B C 1
ATOM 4650 O O . GLU B 1 210 ? -4.09 -5.91 -19.078 1 92.75 210 GLU B O 1
ATOM 4655 N N . LEU B 1 211 ? -3.184 -7.664 -18.172 1 95.69 211 LEU B N 1
ATOM 4656 C CA . LEU B 1 211 ? -3.141 -7.125 -16.828 1 95.69 211 LEU B CA 1
ATOM 4657 C C . LEU B 1 211 ? -2.488 -5.746 -16.812 1 95.69 211 LEU B C 1
ATOM 4659 O O . LEU B 1 211 ? -2.969 -4.832 -16.125 1 95.69 211 LEU B O 1
ATOM 4663 N N . TRP B 1 212 ? -1.511 -5.598 -17.547 1 95.25 212 TRP B N 1
ATOM 4664 C CA . TRP B 1 212 ? -0.62 -4.441 -17.469 1 95.25 212 TRP B CA 1
ATOM 4665 C C . TRP B 1 212 ? -1.279 -3.201 -18.062 1 95.25 212 TRP B C 1
ATOM 4667 O O . TRP B 1 212 ? -1.13 -2.1 -17.516 1 95.25 212 TRP B O 1
ATOM 4677 N N . ALA B 1 213 ? -1.957 -3.377 -19.109 1 92.19 213 ALA B N 1
ATOM 4678 C CA . ALA B 1 213 ? -2.727 -2.273 -19.672 1 92.19 213 ALA B CA 1
ATOM 4679 C C . ALA B 1 213 ? -3.98 -2 -18.844 1 92.19 213 ALA B C 1
ATOM 4681 O O . ALA B 1 213 ? -4.352 -0.843 -18.641 1 92.19 213 ALA B O 1
ATOM 4682 N N . LEU B 1 214 ? -4.551 -3.066 -18.406 1 92.69 214 LEU B N 1
ATOM 4683 C CA . LEU B 1 214 ? -5.789 -2.957 -17.641 1 92.69 214 LEU B CA 1
ATOM 4684 C C . LEU B 1 214 ? -5.574 -2.16 -16.359 1 92.69 214 LEU B C 1
ATOM 4686 O O . LEU B 1 214 ? -6.457 -1.411 -15.93 1 92.69 214 LEU B O 1
ATOM 4690 N N . MET B 1 215 ? -4.418 -2.344 -15.742 1 94.5 215 MET B N 1
ATOM 4691 C CA . MET B 1 215 ? -4.18 -1.735 -14.438 1 94.5 215 MET B CA 1
ATOM 4692 C C . MET B 1 215 ? -3.312 -0.487 -14.57 1 94.5 215 MET B C 1
ATOM 4694 O O . MET B 1 215 ? -3.029 0.186 -13.578 1 94.5 215 MET B O 1
ATOM 4698 N N . GLY B 1 216 ? -2.936 -0.199 -15.781 1 91.62 216 GLY B N 1
ATOM 4699 C CA . GLY B 1 216 ? -2.141 0.996 -16.016 1 91.62 216 GLY B CA 1
ATOM 4700 C C . GLY B 1 216 ? -2.904 2.281 -15.758 1 91.62 216 GLY B C 1
ATOM 4701 O O . GLY B 1 216 ? -4.078 2.246 -15.383 1 91.62 216 GLY B O 1
ATOM 4702 N N . ARG B 1 217 ? -2.193 3.385 -15.812 1 85.88 217 ARG B N 1
ATOM 4703 C CA . ARG B 1 217 ? -2.77 4.699 -15.555 1 85.88 217 ARG B CA 1
ATOM 4704 C C . ARG B 1 217 ? -2.562 5.629 -16.75 1 85.88 217 ARG B C 1
ATOM 4706 O O . ARG B 1 217 ? -1.53 5.566 -17.422 1 85.88 217 ARG B O 1
ATOM 4713 N N . ASP B 1 218 ? -3.623 6.523 -16.938 1 85.19 218 ASP B N 1
ATOM 4714 C CA . ASP B 1 218 ? -3.561 7.578 -17.938 1 85.19 218 ASP B CA 1
ATOM 4715 C C . ASP B 1 218 ? -3.281 6.996 -19.328 1 85.19 218 ASP B C 1
ATOM 4717 O O . ASP B 1 218 ? -2.467 7.539 -20.078 1 85.19 218 ASP B O 1
ATOM 4721 N N . SER B 1 219 ? -3.787 5.84 -19.547 1 83.44 219 SER B N 1
ATOM 4722 C CA . SER B 1 219 ? -3.717 5.16 -20.844 1 83.44 219 SER B CA 1
ATOM 4723 C C . SER B 1 219 ? -2.309 4.645 -21.125 1 83.44 219 SER B C 1
ATOM 4725 O O . SER B 1 219 ? -1.92 4.48 -22.281 1 83.44 219 SER B O 1
ATOM 4727 N N . LYS B 1 220 ? -1.552 4.523 -20.125 1 89.06 220 LYS B N 1
ATOM 4728 C CA . LYS B 1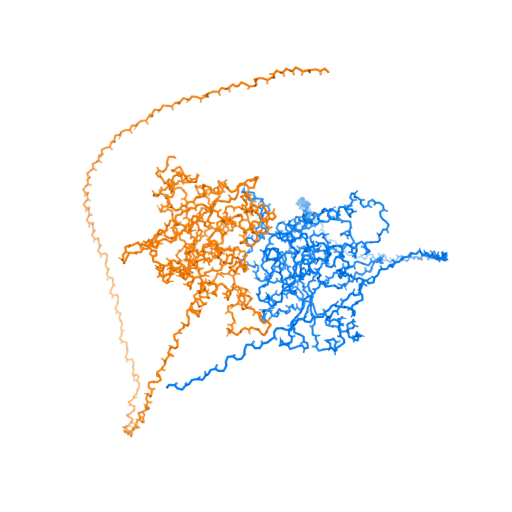 220 ? -0.228 3.914 -20.219 1 89.06 220 LYS B CA 1
ATOM 4729 C C . LYS B 1 220 ? -0.175 2.602 -19.438 1 89.06 220 LYS B C 1
ATOM 4731 O O . LYS B 1 220 ? -0.685 2.516 -18.328 1 89.06 220 LYS B O 1
ATOM 4736 N N . PRO B 1 221 ? 0.443 1.657 -20.062 1 92.75 221 PRO B N 1
ATOM 4737 C CA . PRO B 1 221 ? 0.537 0.389 -19.328 1 92.75 221 PRO B CA 1
ATOM 4738 C C . PRO B 1 221 ? 1.596 0.415 -18.234 1 92.75 221 PRO B C 1
ATOM 4740 O O . PRO B 1 221 ? 2.459 1.297 -18.219 1 92.75 221 PRO B O 1
ATOM 4743 N N . ILE B 1 222 ? 1.454 -0.531 -17.312 1 94.19 222 ILE B N 1
ATOM 4744 C CA . ILE B 1 222 ? 2.502 -0.771 -16.328 1 94.19 222 ILE B CA 1
ATOM 4745 C C . ILE B 1 222 ? 3.754 -1.301 -17.031 1 94.19 222 ILE B C 1
ATOM 4747 O O . ILE B 1 222 ? 3.666 -2.164 -17.906 1 94.19 222 ILE B O 1
ATOM 4751 N N . VAL B 1 223 ? 4.895 -0.733 -16.656 1 92.56 223 VAL B N 1
ATOM 4752 C CA . VAL B 1 223 ? 6.141 -1.113 -17.328 1 92.56 223 VAL B CA 1
ATOM 4753 C C . VAL B 1 223 ? 7.172 -1.529 -16.281 1 92.56 223 VAL B C 1
ATOM 4755 O O . VAL B 1 223 ? 7 -1.268 -15.094 1 92.56 223 VAL B O 1
ATOM 4758 N N . PHE B 1 224 ? 8.219 -2.18 -16.828 1 92.19 224 PHE B N 1
ATOM 4759 C CA . PHE B 1 224 ? 9.359 -2.531 -15.992 1 92.19 224 PHE B CA 1
ATOM 4760 C C . PHE B 1 224 ? 10.258 -1.322 -15.766 1 92.19 224 PHE B C 1
ATOM 4762 O O . PHE B 1 224 ? 10.547 -0.573 -16.703 1 92.19 224 PHE B O 1
ATOM 4769 N N . LYS B 1 225 ? 10.594 -1.173 -14.586 1 88.44 225 LYS B N 1
ATOM 4770 C CA . LYS B 1 225 ? 11.641 -0.226 -14.211 1 88.44 225 LYS B CA 1
ATOM 4771 C C . LYS B 1 225 ? 12.602 -0.844 -13.203 1 88.44 225 LYS B C 1
ATOM 4773 O O . LYS B 1 225 ? 12.188 -1.258 -12.117 1 88.44 225 LYS B O 1
ATOM 4778 N N . ALA B 1 226 ? 13.859 -0.921 -13.516 1 79.19 226 ALA B N 1
ATOM 4779 C CA . ALA B 1 226 ? 14.867 -1.547 -12.672 1 79.19 226 ALA B CA 1
ATOM 4780 C C . ALA B 1 226 ? 15.117 -0.722 -11.406 1 79.19 226 ALA B C 1
ATOM 4782 O O . ALA B 1 226 ? 14.688 0.433 -11.32 1 79.19 226 ALA B O 1
ATOM 4783 N N . SER B 1 227 ? 15.75 -1.306 -10.539 1 72 227 SER B N 1
ATOM 4784 C CA . SER B 1 227 ? 16.281 -0.693 -9.328 1 72 227 SER B CA 1
ATOM 4785 C C . SER B 1 227 ? 15.188 -0.046 -8.5 1 72 227 SER B C 1
ATOM 4787 O O . SER B 1 227 ? 15.344 1.078 -8.016 1 72 227 SER B O 1
ATOM 4789 N N . GLN B 1 228 ? 14 -0.654 -8.719 1 63.81 228 GLN B N 1
ATOM 4790 C CA . GLN B 1 228 ? 12.93 -0.213 -7.828 1 63.81 228 GLN B CA 1
ATOM 4791 C C . GLN B 1 228 ? 12.891 -1.059 -6.559 1 63.81 228 GLN B C 1
ATOM 4793 O O . GLN B 1 228 ? 12.031 -0.857 -5.699 1 63.81 228 GLN B O 1
ATOM 4798 N N . THR B 1 229 ? 13.93 -2.105 -6.613 1 55.19 229 THR B N 1
ATOM 4799 C CA . THR B 1 229 ? 13.977 -3.053 -5.508 1 55.19 229 THR B CA 1
ATOM 4800 C C . THR B 1 229 ? 14.617 -2.412 -4.277 1 55.19 229 THR B C 1
ATOM 4802 O O . THR B 1 229 ? 15.43 -1.489 -4.402 1 55.19 229 THR B O 1
ATOM 4805 N N . PRO B 1 230 ? 14.188 -2.246 -2.986 1 53.78 230 PRO B N 1
ATOM 4806 C CA . PRO B 1 230 ? 13.883 -2.252 -1.554 1 53.78 230 PRO B CA 1
ATOM 4807 C C . PRO B 1 230 ? 12.523 -1.63 -1.235 1 53.78 230 PRO B C 1
ATOM 4809 O O . PRO B 1 230 ? 12.039 -1.748 -0.109 1 53.78 230 PRO B O 1
ATOM 4812 N N . ARG B 1 231 ? 12.047 -1.207 -2.367 1 58.59 231 ARG B N 1
ATOM 4813 C CA . ARG B 1 231 ? 10.695 -0.698 -2.168 1 58.59 231 ARG B CA 1
ATOM 4814 C C . ARG B 1 231 ? 9.656 -1.771 -2.473 1 58.59 231 ARG B C 1
ATOM 4816 O O . ARG B 1 231 ? 9.117 -1.829 -3.58 1 58.59 231 ARG B O 1
ATOM 4823 N N . ILE B 1 232 ? 9.867 -2.799 -1.729 1 65.31 232 ILE B N 1
ATOM 4824 C CA . ILE B 1 232 ? 8.984 -3.891 -2.137 1 65.31 232 ILE B CA 1
ATOM 4825 C C . ILE B 1 232 ? 7.582 -3.352 -2.406 1 65.31 232 ILE B C 1
ATOM 4827 O O . ILE B 1 232 ? 6.871 -2.967 -1.476 1 65.31 232 ILE B O 1
ATOM 4831 N N . TYR B 1 233 ? 7.316 -3.266 -3.762 1 84.56 233 TYR B N 1
ATOM 4832 C CA . TYR B 1 233 ? 6.012 -2.77 -4.184 1 84.56 233 TYR B CA 1
ATOM 4833 C C . TYR B 1 233 ? 4.949 -3.852 -4.059 1 84.56 233 TYR B C 1
ATOM 4835 O O . TYR B 1 233 ? 5.145 -4.98 -4.52 1 84.56 233 TYR B O 1
ATOM 4843 N N . ASP B 1 234 ? 3.934 -3.461 -3.334 1 94.44 234 ASP B N 1
ATOM 4844 C CA . ASP B 1 234 ? 2.688 -4.219 -3.395 1 94.44 234 ASP B CA 1
ATOM 4845 C C . ASP B 1 234 ? 1.903 -3.885 -4.66 1 94.44 234 ASP B C 1
ATOM 4847 O O . ASP B 1 234 ? 2.223 -2.92 -5.359 1 94.44 234 ASP B O 1
ATOM 4851 N N . PRO B 1 235 ? 0.903 -4.656 -5 1 96.69 235 PRO B N 1
ATOM 4852 C CA . PRO B 1 235 ? 0.169 -4.438 -6.246 1 96.69 235 PRO B CA 1
ATOM 4853 C C . PRO B 1 235 ? -0.379 -3.016 -6.367 1 96.69 235 PRO B C 1
ATOM 4855 O O . PRO B 1 235 ? -0.333 -2.422 -7.449 1 96.69 235 PRO B O 1
ATOM 4858 N N . LEU B 1 236 ? -0.889 -2.447 -5.312 1 95.62 236 LEU B N 1
ATOM 4859 C CA . LEU B 1 236 ? -1.472 -1.113 -5.422 1 95.62 236 LEU B CA 1
ATOM 4860 C C . LEU B 1 236 ? -0.386 -0.061 -5.617 1 95.62 236 LEU B C 1
ATOM 4862 O O . LEU B 1 236 ? -0.605 0.94 -6.305 1 95.62 236 LEU B O 1
ATOM 4866 N N . SER B 1 237 ? 0.777 -0.277 -5.039 1 95.06 237 SER B N 1
ATOM 4867 C CA . SER B 1 237 ? 1.914 0.591 -5.328 1 95.06 237 SER B CA 1
ATOM 4868 C C . SER B 1 237 ? 2.299 0.528 -6.801 1 95.06 237 SER B C 1
ATOM 4870 O O . SER B 1 237 ? 2.59 1.555 -7.418 1 95.06 237 SER B O 1
ATOM 4872 N N . VAL B 1 238 ? 2.32 -0.691 -7.383 1 95.38 238 VAL B N 1
ATOM 4873 C CA . VAL B 1 238 ? 2.637 -0.873 -8.797 1 95.38 238 VAL B CA 1
ATOM 4874 C C . VAL B 1 238 ? 1.636 -0.1 -9.648 1 95.38 238 VAL B C 1
ATOM 4876 O O . VAL B 1 238 ? 2.021 0.577 -10.609 1 95.38 238 VAL B O 1
ATOM 4879 N N . ILE B 1 239 ? 0.421 -0.15 -9.289 1 95.88 239 ILE B N 1
ATOM 4880 C CA . ILE B 1 239 ? -0.641 0.521 -10.031 1 95.88 239 ILE B CA 1
ATOM 4881 C C . ILE B 1 239 ? -0.464 2.035 -9.93 1 95.88 239 ILE B C 1
ATOM 4883 O O . ILE B 1 239 ? -0.57 2.748 -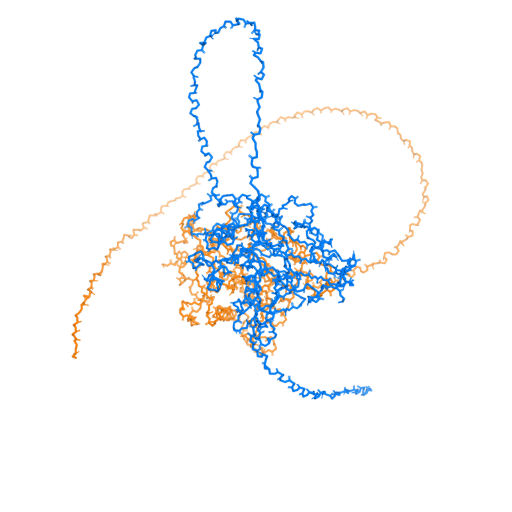10.93 1 95.88 239 ILE B O 1
ATOM 4887 N N . ALA B 1 240 ? -0.206 2.498 -8.758 1 94.88 240 ALA B N 1
ATOM 4888 C CA . ALA B 1 240 ? -0.083 3.936 -8.523 1 94.88 240 ALA B CA 1
ATOM 4889 C C . ALA B 1 240 ? 1.115 4.512 -9.273 1 94.88 240 ALA B C 1
ATOM 4891 O O . ALA B 1 240 ? 1.033 5.605 -9.844 1 94.88 240 ALA B O 1
ATOM 4892 N N . TYR B 1 241 ? 2.217 3.811 -9.312 1 92.69 241 TYR B N 1
ATOM 4893 C CA . TYR B 1 241 ? 3.43 4.289 -9.969 1 92.69 241 TYR B CA 1
ATOM 4894 C C . TYR B 1 241 ? 3.365 4.055 -11.469 1 92.69 241 TYR B C 1
ATOM 4896 O O . TYR B 1 241 ? 3.893 4.848 -12.258 1 92.69 241 TYR B O 1
ATOM 4904 N N . GLY B 1 242 ? 2.785 2.896 -11.883 1 92.75 242 GLY B N 1
ATOM 4905 C CA . GLY B 1 242 ? 2.768 2.486 -13.273 1 92.75 242 GLY B CA 1
ATOM 4906 C C . GLY B 1 242 ? 4.023 1.748 -13.695 1 92.75 242 GLY B C 1
ATOM 4907 O O . GLY B 1 242 ? 4.266 1.555 -14.891 1 92.75 242 GLY B O 1
ATOM 4908 N N . TYR B 1 243 ? 4.867 1.385 -12.773 1 92 243 TYR B N 1
ATOM 4909 C CA . TYR B 1 243 ? 6.09 0.637 -13.039 1 92 243 TYR B CA 1
ATOM 4910 C C . TYR B 1 243 ? 6.57 -0.083 -11.781 1 92 243 TYR B C 1
ATOM 4912 O O . TYR B 1 243 ? 6.156 0.25 -10.672 1 92 243 TYR B O 1
ATOM 4920 N N . SER B 1 244 ? 7.402 -1.07 -11.969 1 92.62 244 SER B N 1
ATOM 4921 C CA . SER B 1 244 ? 8.078 -1.741 -10.859 1 92.62 244 SER B CA 1
ATOM 4922 C C . SER B 1 244 ? 9.227 -2.607 -11.352 1 92.62 244 SER B C 1
ATOM 4924 O O . SER B 1 244 ? 9.375 -2.822 -12.555 1 92.62 244 SER B O 1
ATOM 4926 N N . SER B 1 245 ? 10.055 -2.986 -10.398 1 90.56 245 SER B N 1
ATOM 4927 C CA . SER B 1 245 ? 11.078 -3.986 -10.68 1 90.56 245 SER B CA 1
ATOM 4928 C C . SER B 1 245 ? 10.469 -5.367 -10.875 1 90.56 245 SER B C 1
ATOM 4930 O O . SER B 1 245 ? 9.25 -5.535 -10.766 1 90.56 245 SER B O 1
ATOM 4932 N N . CYS B 1 246 ? 11.328 -6.332 -11.148 1 93 246 CYS B N 1
ATOM 4933 C CA . CYS B 1 246 ? 10.906 -7.711 -11.391 1 93 246 CYS B CA 1
ATOM 4934 C C . CYS B 1 246 ? 10.117 -8.258 -10.203 1 93 246 CYS B C 1
ATOM 4936 O O . CYS B 1 246 ? 9.141 -8.984 -10.383 1 93 246 CYS B O 1
ATOM 4938 N N . THR B 1 247 ? 10.555 -7.867 -9.008 1 93.88 247 THR B N 1
ATOM 4939 C CA . THR B 1 247 ? 9.898 -8.391 -7.812 1 93.88 247 THR B CA 1
ATOM 4940 C C . THR B 1 247 ? 8.477 -7.863 -7.695 1 93.88 247 THR B C 1
ATOM 4942 O O . THR B 1 247 ? 7.539 -8.633 -7.457 1 93.88 247 THR B O 1
ATOM 4945 N N . GLY B 1 248 ? 8.305 -6.559 -7.871 1 94.81 248 GLY B N 1
ATOM 4946 C CA . GLY B 1 248 ? 6.965 -5.988 -7.832 1 94.81 248 GLY B CA 1
ATOM 4947 C C . GLY B 1 248 ? 6.051 -6.523 -8.914 1 94.81 248 GLY B C 1
ATOM 4948 O O . GLY B 1 248 ? 4.863 -6.75 -8.68 1 94.81 248 GLY B O 1
ATOM 4949 N N . LEU B 1 249 ? 6.602 -6.746 -10.055 1 95.31 249 LEU B N 1
ATOM 4950 C CA . LEU B 1 249 ? 5.809 -7.273 -11.164 1 95.31 249 LEU B CA 1
ATOM 4951 C C . LEU B 1 249 ? 5.414 -8.727 -10.914 1 95.31 249 LEU B C 1
ATOM 4953 O O . LEU B 1 249 ? 4.309 -9.141 -11.266 1 95.31 249 LEU B O 1
ATOM 4957 N N . ALA B 1 250 ? 6.324 -9.469 -10.328 1 96.94 250 ALA B N 1
ATOM 4958 C CA . ALA B 1 250 ? 6.004 -10.852 -9.969 1 96.94 250 ALA B CA 1
ATOM 4959 C C . ALA B 1 250 ? 4.895 -10.898 -8.922 1 96.94 250 ALA B C 1
ATOM 4961 O O . ALA B 1 250 ? 3.943 -11.672 -9.055 1 96.94 250 ALA B O 1
ATOM 4962 N N . ILE B 1 251 ? 4.996 -10.047 -7.938 1 97.56 251 ILE B N 1
ATOM 4963 C CA . ILE B 1 251 ? 3.98 -9.977 -6.895 1 97.56 251 ILE B CA 1
ATOM 4964 C C . ILE B 1 251 ? 2.637 -9.586 -7.504 1 97.56 251 ILE B C 1
ATOM 4966 O O . ILE B 1 251 ? 1.599 -10.148 -7.152 1 97.56 251 ILE B O 1
ATOM 4970 N N . MET B 1 252 ? 2.684 -8.695 -8.406 1 97.31 252 MET B N 1
ATOM 4971 C CA . MET B 1 252 ? 1.471 -8.242 -9.078 1 97.31 252 MET B CA 1
ATOM 4972 C C . MET B 1 252 ? 0.813 -9.383 -9.844 1 97.31 252 MET B C 1
ATOM 4974 O O . MET B 1 252 ? -0.393 -9.602 -9.734 1 97.31 252 MET B O 1
ATOM 4978 N N . LEU B 1 253 ? 1.575 -10.055 -10.609 1 98.44 253 LEU B N 1
ATOM 4979 C CA . LEU B 1 253 ? 1.016 -11.141 -11.414 1 98.44 253 LEU B CA 1
ATOM 4980 C C . LEU B 1 253 ? 0.517 -12.273 -10.523 1 98.44 253 LEU B C 1
ATOM 4982 O O . LEU B 1 253 ? -0.562 -12.82 -10.75 1 98.44 253 LEU B O 1
ATOM 4986 N N . VAL B 1 254 ? 1.279 -12.625 -9.492 1 98.88 254 VAL B N 1
ATOM 4987 C CA . VAL B 1 254 ? 0.836 -13.633 -8.531 1 98.88 254 VAL B CA 1
ATOM 4988 C C . VAL B 1 254 ? -0.51 -13.227 -7.941 1 98.88 254 VAL B C 1
ATOM 4990 O O . VAL B 1 254 ? -1.445 -14.031 -7.898 1 98.88 254 VAL B O 1
ATOM 4993 N N . SER B 1 255 ? -0.58 -12.008 -7.52 1 98.75 255 SER B N 1
ATOM 4994 C CA . SER B 1 255 ? -1.796 -11.508 -6.887 1 98.75 255 SER B CA 1
ATOM 4995 C C . SER B 1 255 ? -2.971 -11.523 -7.855 1 98.75 255 SER B C 1
ATOM 4997 O O . SER B 1 255 ? -4.098 -11.844 -7.469 1 98.75 255 SER B O 1
ATOM 4999 N N . ALA B 1 256 ? -2.727 -11.188 -9.094 1 98.81 256 ALA B N 1
ATOM 5000 C CA . ALA B 1 256 ? -3.771 -11.211 -10.109 1 98.81 256 ALA B CA 1
ATOM 5001 C C . ALA B 1 256 ? -4.277 -12.633 -10.352 1 98.81 256 ALA B C 1
ATOM 5003 O O . ALA B 1 256 ? -5.488 -12.867 -10.398 1 98.81 256 ALA B O 1
ATOM 5004 N N . LEU B 1 257 ? -3.379 -13.555 -10.484 1 98.94 257 LEU B N 1
ATOM 5005 C CA . LEU B 1 257 ? -3.75 -14.945 -10.719 1 98.94 257 LEU B CA 1
ATOM 5006 C C . LEU B 1 257 ? -4.535 -15.508 -9.539 1 98.94 257 LEU B C 1
ATOM 5008 O O . LEU B 1 257 ? -5.562 -16.156 -9.727 1 98.94 257 LEU B O 1
ATOM 5012 N N . ARG B 1 258 ? -4.098 -15.188 -8.328 1 98.94 258 ARG B N 1
ATOM 5013 C CA . ARG B 1 258 ? -4.797 -15.641 -7.125 1 98.94 258 ARG B CA 1
ATOM 5014 C C . ARG B 1 258 ? -6.199 -15.047 -7.051 1 98.94 258 ARG B C 1
ATOM 5016 O O . ARG B 1 258 ? -7.125 -15.695 -6.559 1 98.94 258 ARG B O 1
ATOM 5023 N N . SER B 1 259 ? -6.383 -13.883 -7.555 1 98.5 259 SER B N 1
ATOM 5024 C CA . SER B 1 259 ? -7.676 -13.219 -7.473 1 98.5 259 SER B CA 1
ATOM 5025 C C . SER B 1 259 ? -8.734 -13.961 -8.273 1 98.5 259 SER B C 1
ATOM 5027 O O . SER B 1 259 ? -9.938 -13.797 -8.047 1 98.5 259 SER B O 1
ATOM 5029 N N . VAL B 1 260 ? -8.305 -14.789 -9.234 1 98.62 260 VAL B N 1
ATOM 5030 C CA . VAL B 1 260 ? -9.273 -15.531 -10.039 1 98.62 260 VAL B CA 1
ATOM 5031 C C . VAL B 1 260 ? -9.188 -17.016 -9.711 1 98.62 260 VAL B C 1
ATOM 5033 O O . VAL B 1 260 ? -9.617 -17.859 -10.5 1 98.62 260 VAL B O 1
ATOM 5036 N N . GLY B 1 261 ? -8.508 -17.328 -8.602 1 98.69 261 GLY B N 1
ATOM 5037 C CA . GLY B 1 261 ? -8.539 -18.672 -8.062 1 98.69 261 GLY B CA 1
ATOM 5038 C C . GLY B 1 261 ? -7.457 -19.578 -8.633 1 98.69 261 GLY B C 1
ATOM 5039 O O . GLY B 1 261 ? -7.555 -20.797 -8.57 1 98.69 261 GLY B O 1
ATOM 5040 N N . ILE B 1 262 ? -6.5 -19.062 -9.266 1 98.88 262 ILE B N 1
ATOM 5041 C CA . ILE B 1 262 ? -5.391 -19.859 -9.805 1 98.88 262 ILE B CA 1
ATOM 5042 C C . ILE B 1 262 ? -4.215 -19.812 -8.836 1 98.88 262 ILE B C 1
ATOM 5044 O O . ILE B 1 262 ? -3.676 -18.734 -8.547 1 98.88 262 ILE B O 1
ATOM 5048 N N . PRO B 1 263 ? -3.834 -20.953 -8.297 1 98.88 263 PRO B N 1
ATOM 5049 C CA . PRO B 1 263 ? -2.707 -20.969 -7.359 1 98.88 263 PRO B CA 1
ATOM 5050 C C . PRO B 1 263 ? -1.402 -20.5 -7.996 1 98.88 263 PRO B C 1
ATOM 5052 O O . PRO B 1 263 ? -0.99 -21.031 -9.031 1 98.88 263 PRO B O 1
ATOM 5055 N N . ALA B 1 264 ? -0.767 -19.547 -7.379 1 98.94 264 ALA B N 1
ATOM 5056 C CA . ALA B 1 264 ? 0.466 -18.953 -7.887 1 98.94 264 ALA B CA 1
ATOM 5057 C C . ALA B 1 264 ? 1.393 -18.547 -6.746 1 98.94 264 ALA B C 1
ATOM 5059 O O . ALA B 1 264 ? 0.936 -18.281 -5.633 1 98.94 264 ALA B O 1
ATOM 5060 N N . ARG B 1 265 ? 2.691 -18.516 -7.039 1 98.94 265 ARG B N 1
ATOM 5061 C CA . ARG B 1 265 ? 3.709 -18.078 -6.09 1 98.94 265 ARG B CA 1
ATOM 5062 C C . ARG B 1 265 ? 4.887 -17.438 -6.809 1 98.94 265 ARG B C 1
ATOM 5064 O O . ARG B 1 265 ? 5.016 -17.547 -8.031 1 98.94 265 ARG B O 1
ATOM 5071 N N . MET B 1 266 ? 5.605 -16.641 -6.062 1 98.56 266 MET B N 1
ATOM 5072 C CA . MET B 1 266 ? 6.816 -16.031 -6.598 1 98.56 266 MET B CA 1
ATOM 5073 C C . MET B 1 266 ? 8.008 -16.969 -6.445 1 98.56 266 MET B C 1
ATOM 5075 O O . MET B 1 266 ? 8.18 -17.594 -5.402 1 98.56 266 MET B O 1
ATOM 5079 N N . ALA B 1 267 ? 8.734 -17.109 -7.492 1 98.62 267 ALA B N 1
ATOM 5080 C CA . ALA B 1 267 ? 10.023 -17.781 -7.484 1 98.62 267 ALA B CA 1
ATOM 5081 C C . ALA B 1 267 ? 11.148 -16.812 -7.836 1 98.62 267 ALA B C 1
ATOM 5083 O O . ALA B 1 267 ? 10.906 -15.742 -8.414 1 98.62 267 ALA B O 1
ATOM 5084 N N . GLY B 1 268 ? 12.297 -17.141 -7.398 1 97.12 268 GLY B N 1
ATOM 5085 C CA . GLY B 1 268 ? 13.398 -16.266 -7.727 1 97.12 268 GLY B CA 1
ATOM 5086 C C . GLY B 1 268 ? 14.719 -16.688 -7.113 1 97.12 268 GLY B C 1
ATOM 5087 O O . GLY B 1 268 ? 14.797 -17.734 -6.477 1 97.12 268 GLY B O 1
ATOM 5088 N N . THR B 1 269 ? 15.742 -15.969 -7.445 1 96.94 269 THR B N 1
ATOM 5089 C CA . THR B 1 269 ? 17.062 -16.078 -6.844 1 96.94 269 THR B CA 1
ATOM 5090 C C . THR B 1 269 ? 17.453 -14.781 -6.145 1 96.94 269 THR B C 1
ATOM 5092 O O . THR B 1 269 ? 17.281 -13.688 -6.699 1 96.94 269 THR B O 1
ATOM 5095 N N . PRO B 1 270 ? 17.906 -14.93 -4.887 1 93.06 270 PRO B N 1
ATOM 5096 C CA . PRO B 1 270 ? 18.375 -13.719 -4.215 1 93.06 270 PRO B CA 1
ATOM 5097 C C . PRO B 1 270 ? 19.688 -13.195 -4.781 1 93.06 270 PRO B C 1
ATOM 5099 O O . PRO B 1 270 ? 20.062 -12.047 -4.535 1 93.06 270 PRO B O 1
ATOM 5102 N N . ALA B 1 271 ? 20.422 -14.102 -5.461 1 94 271 ALA B N 1
ATOM 5103 C CA . ALA B 1 271 ? 21.719 -13.75 -6.035 1 94 271 ALA B CA 1
ATOM 5104 C C . ALA B 1 271 ? 22.109 -14.727 -7.133 1 94 271 ALA B C 1
ATOM 5106 O O . ALA B 1 271 ? 22.297 -15.922 -6.871 1 94 271 ALA B O 1
ATOM 5107 N N . TRP B 1 272 ? 22.312 -14.133 -8.289 1 95.69 272 TRP B N 1
ATOM 5108 C CA . TRP B 1 272 ? 22.859 -14.984 -9.344 1 95.69 272 TRP B CA 1
ATOM 5109 C C . TRP B 1 272 ? 24.219 -15.539 -8.945 1 95.69 272 TRP B C 1
ATOM 5111 O O . TRP B 1 272 ? 25.047 -14.828 -8.375 1 95.69 272 TRP B O 1
ATOM 5121 N N . TYR B 1 273 ? 24.438 -16.859 -9.18 1 96.25 273 TYR B N 1
ATOM 5122 C CA . TYR B 1 273 ? 25.688 -17.547 -8.922 1 96.25 273 TYR B CA 1
ATOM 5123 C C . TYR B 1 273 ? 26.047 -17.516 -7.441 1 96.25 273 TYR B C 1
ATOM 5125 O O . TYR B 1 273 ? 27.203 -17.703 -7.07 1 96.25 273 TYR B O 1
ATOM 5133 N N . GLY B 1 274 ? 25.094 -17.156 -6.637 1 93.69 274 GLY B N 1
ATOM 5134 C CA . GLY B 1 274 ? 25.344 -17.016 -5.211 1 93.69 274 GLY B CA 1
ATOM 5135 C C . GLY B 1 274 ? 26.094 -15.75 -4.855 1 93.69 274 GLY B C 1
ATOM 5136 O O . GLY B 1 274 ? 26.609 -15.617 -3.738 1 93.69 274 GLY B O 1
ATOM 5137 N N . ASP B 1 275 ? 26.219 -14.82 -5.781 1 93.56 275 ASP B N 1
ATOM 5138 C CA . ASP B 1 275 ? 26.953 -13.562 -5.645 1 93.56 275 ASP B CA 1
ATOM 5139 C C . ASP B 1 275 ? 26 -12.367 -5.656 1 93.56 275 ASP B C 1
ATOM 5141 O O . ASP B 1 275 ? 25.5 -11.977 -6.711 1 93.56 275 ASP B O 1
ATOM 5145 N N . PRO B 1 276 ? 25.812 -11.773 -4.551 1 88.19 276 PRO B N 1
ATOM 5146 C CA . PRO B 1 276 ? 24.859 -10.656 -4.473 1 88.19 276 PRO B CA 1
ATOM 5147 C C . PRO B 1 276 ? 25.203 -9.531 -5.449 1 88.19 276 PRO B C 1
ATOM 5149 O O . PRO B 1 276 ? 24.328 -8.773 -5.859 1 88.19 276 PRO B O 1
ATOM 5152 N N . SER B 1 277 ? 26.422 -9.383 -5.809 1 86.88 277 SER B N 1
ATOM 5153 C CA . SER B 1 277 ? 26.828 -8.312 -6.711 1 86.88 277 SER B CA 1
ATOM 5154 C C . SER B 1 277 ? 26.328 -8.562 -8.125 1 86.88 277 SER B C 1
ATOM 5156 O O . SER B 1 277 ? 26.359 -7.66 -8.969 1 86.88 277 SER B O 1
ATOM 5158 N N . LYS B 1 278 ? 25.875 -9.773 -8.383 1 91.38 278 LYS B N 1
ATOM 5159 C CA . LYS B 1 278 ? 25.422 -10.117 -9.727 1 91.38 278 LYS B CA 1
ATOM 5160 C C . LYS B 1 278 ? 23.906 -9.93 -9.867 1 91.38 278 LYS B C 1
ATOM 5162 O O . LYS B 1 278 ? 23.344 -10.203 -10.922 1 91.38 278 LYS B O 1
ATOM 5167 N N . GLY B 1 279 ? 23.234 -9.484 -8.82 1 88.56 279 GLY B N 1
ATOM 5168 C CA . GLY B 1 279 ? 21.828 -9.141 -8.883 1 88.56 279 GLY B CA 1
ATOM 5169 C C . GLY B 1 279 ? 20.906 -10.305 -8.539 1 88.56 279 GLY B C 1
ATOM 5170 O O . GLY B 1 279 ? 21.391 -11.414 -8.273 1 88.56 279 GLY B O 1
ATOM 5171 N N . ASP B 1 280 ? 19.672 -10 -8.414 1 91.88 280 ASP B N 1
ATOM 5172 C CA . ASP B 1 280 ? 18.594 -10.945 -8.125 1 91.88 280 ASP B CA 1
ATOM 5173 C C . ASP B 1 280 ? 17.547 -10.953 -9.234 1 91.88 280 ASP B C 1
ATOM 5175 O O . ASP B 1 280 ? 17.641 -10.172 -10.18 1 91.88 280 ASP B O 1
ATOM 5179 N N . HIS B 1 281 ? 16.625 -11.875 -9.156 1 94.31 281 HIS B N 1
ATOM 5180 C CA . HIS B 1 281 ? 15.5 -11.914 -10.094 1 94.31 281 HIS B CA 1
ATOM 5181 C C . HIS B 1 281 ? 14.32 -12.672 -9.492 1 94.31 281 HIS B C 1
ATOM 5183 O O . HIS B 1 281 ? 14.5 -13.625 -8.734 1 94.31 281 HIS B O 1
ATOM 5189 N N . SER B 1 282 ? 13.141 -12.188 -9.758 1 95.62 282 SER B N 1
ATOM 5190 C CA . SER B 1 282 ? 11.898 -12.836 -9.344 1 95.62 282 SER B CA 1
ATOM 5191 C C . SER B 1 282 ? 10.984 -13.094 -10.531 1 95.62 282 SER B C 1
ATOM 5193 O O . SER B 1 282 ? 10.867 -12.258 -11.43 1 95.62 282 SER B O 1
ATOM 5195 N N . TRP B 1 283 ? 10.422 -14.266 -10.609 1 97.81 283 TRP B N 1
ATOM 5196 C CA . TRP B 1 283 ? 9.414 -14.648 -11.594 1 97.81 283 TRP B CA 1
ATOM 5197 C C . TRP B 1 283 ? 8.258 -15.391 -10.93 1 97.81 283 TRP B C 1
ATOM 5199 O O . TRP B 1 283 ? 8.039 -15.25 -9.727 1 97.81 283 TRP B O 1
ATOM 5209 N N . VAL B 1 284 ? 7.355 -16.078 -11.773 1 98.81 284 VAL B N 1
ATOM 5210 C CA . VAL B 1 284 ? 6.117 -16.609 -11.219 1 98.81 284 VAL B CA 1
ATOM 5211 C C . VAL B 1 284 ? 6.02 -18.109 -11.508 1 98.81 284 VAL B C 1
ATOM 5213 O O . VAL B 1 284 ? 6.324 -18.547 -12.617 1 98.81 284 VAL B O 1
ATOM 5216 N N . GLU B 1 285 ? 5.633 -18.859 -10.492 1 98.94 285 GLU B N 1
ATOM 5217 C CA . GLU B 1 285 ? 5.215 -20.25 -10.672 1 98.94 285 GLU B CA 1
ATOM 5218 C C . GLU B 1 285 ? 3.705 -20.391 -10.508 1 98.94 285 GLU B C 1
ATOM 5220 O O . GLU B 1 285 ? 3.104 -19.75 -9.648 1 98.94 285 GLU B O 1
ATOM 5225 N N . VAL B 1 286 ? 3.148 -21.234 -11.352 1 98.94 286 VAL B N 1
ATOM 5226 C CA . VAL B 1 286 ? 1.714 -21.5 -11.336 1 98.94 286 VAL B CA 1
ATOM 5227 C C . VAL B 1 286 ? 1.466 -23 -11.18 1 98.94 286 VAL B C 1
ATOM 5229 O O . VAL B 1 286 ? 2.125 -23.812 -11.836 1 98.94 286 VAL B O 1
ATOM 5232 N N . TYR B 1 287 ? 0.573 -23.344 -10.273 1 98.69 287 TYR B N 1
ATOM 5233 C CA . TYR B 1 287 ? 0.178 -24.734 -10.109 1 98.69 287 TYR B CA 1
ATOM 5234 C C . TYR B 1 287 ? -0.821 -25.141 -11.18 1 98.69 287 TYR B C 1
ATOM 5236 O O . TYR B 1 287 ? -1.898 -24.562 -11.297 1 98.69 287 TYR B O 1
ATOM 5244 N N . VAL B 1 288 ? -0.488 -26.125 -11.938 1 97.75 288 VAL B N 1
ATOM 5245 C CA . VAL B 1 288 ? -1.368 -26.656 -12.969 1 97.75 288 VAL B CA 1
ATOM 5246 C C . VAL B 1 288 ? -1.808 -28.062 -12.609 1 97.75 288 VAL B C 1
ATOM 5248 O O . VAL B 1 288 ? -0.971 -28.953 -12.383 1 97.75 288 VAL B O 1
ATOM 5251 N N . VAL B 1 289 ? -3.039 -28.266 -12.586 1 95.75 289 VAL B N 1
ATOM 5252 C CA . VAL B 1 289 ? -3.6 -29.562 -12.195 1 95.75 289 VAL B CA 1
ATOM 5253 C C . VAL B 1 289 ? -3.279 -30.609 -13.258 1 95.75 289 VAL B C 1
ATOM 5255 O O . VAL B 1 289 ? -3.027 -30.266 -14.414 1 95.75 289 VAL B O 1
ATOM 5258 N N . SER B 1 290 ? -3.277 -31.828 -12.844 1 91.56 290 SER B N 1
ATOM 5259 C CA . SER B 1 290 ? -3.086 -32.938 -13.781 1 91.56 290 SER B CA 1
ATOM 5260 C C . SER B 1 290 ? -4.398 -33.344 -14.453 1 91.56 290 SER B C 1
ATOM 5262 O O . SER B 1 290 ? -5.461 -33.25 -13.828 1 91.56 290 SER B O 1
ATOM 5264 N N . ASN B 1 291 ? -4.305 -33.688 -15.656 1 84.25 291 ASN B N 1
ATOM 5265 C CA . ASN B 1 291 ? -5.48 -34.25 -16.344 1 84.25 291 ASN B CA 1
ATOM 5266 C C . ASN B 1 291 ? -5.703 -35.719 -15.984 1 84.25 291 ASN B C 1
ATOM 5268 O O . ASN B 1 291 ? -6.746 -36.281 -16.312 1 84.25 291 ASN B O 1
ATOM 5272 N N . GLU B 1 292 ? -4.719 -36.25 -15.328 1 84.38 292 GLU B N 1
ATOM 5273 C CA . GLU B 1 292 ? -4.828 -37.656 -14.938 1 84.38 292 GLU B CA 1
ATOM 5274 C C . GLU B 1 292 ? -5.402 -37.781 -13.531 1 84.38 292 GLU B C 1
ATOM 5276 O O . GLU B 1 292 ? -4.934 -37.125 -12.594 1 84.38 292 GLU B O 1
ATOM 5281 N N . THR B 1 293 ? -6.422 -38.594 -13.523 1 78.69 293 THR B N 1
ATOM 5282 C CA . THR B 1 293 ? -7.078 -38.812 -12.242 1 78.69 293 THR B CA 1
ATOM 5283 C C . THR B 1 293 ? -6.09 -39.375 -11.219 1 78.69 293 THR B C 1
ATOM 5285 O O . THR B 1 293 ? -5.34 -40.312 -11.5 1 78.69 293 THR B O 1
ATOM 5288 N N . GLY B 1 294 ? -6.066 -38.812 -10.109 1 77.62 294 GLY B N 1
ATOM 5289 C CA . GLY B 1 294 ? -5.273 -39.312 -9 1 77.62 294 GLY B CA 1
ATOM 5290 C C . GLY B 1 294 ? -3.852 -38.781 -8.992 1 77.62 294 GLY B C 1
ATOM 5291 O O . GLY B 1 294 ? -3.07 -39.094 -8.094 1 77.62 294 GLY B O 1
ATOM 5292 N N . LYS B 1 295 ? -3.5 -38.031 -10.008 1 83.94 295 LYS B N 1
ATOM 5293 C CA . LYS B 1 295 ? -2.145 -37.5 -10.047 1 83.94 295 LYS B CA 1
ATOM 5294 C C . LYS B 1 295 ? -2.113 -36.062 -9.562 1 83.94 295 LYS B C 1
ATOM 5296 O O . LYS B 1 295 ? -3.037 -35.281 -9.836 1 83.94 295 LYS B O 1
ATOM 5301 N N . ASP B 1 296 ? -1.043 -35.781 -8.844 1 89.5 296 ASP B N 1
ATOM 5302 C CA . ASP B 1 296 ? -0.846 -34.406 -8.383 1 89.5 296 ASP B CA 1
ATOM 5303 C C . ASP B 1 296 ? -0.532 -33.469 -9.547 1 89.5 296 ASP B C 1
ATOM 5305 O O . ASP B 1 296 ? -0.026 -33.906 -10.586 1 89.5 296 ASP B O 1
ATOM 5309 N N . GLY B 1 297 ? -0.902 -32.188 -9.367 1 95.81 297 GLY B N 1
ATOM 5310 C CA . GLY B 1 297 ? -0.513 -31.188 -10.328 1 95.81 297 GLY B CA 1
ATOM 5311 C C . GLY B 1 297 ? 0.974 -30.875 -10.312 1 95.81 297 GLY B C 1
ATOM 5312 O O . GLY B 1 297 ? 1.749 -31.594 -9.672 1 95.81 297 GLY B O 1
ATOM 5313 N N . GLU B 1 298 ? 1.347 -30.047 -11.148 1 96.31 298 GLU B N 1
ATOM 5314 C CA . GLU B 1 298 ? 2.746 -29.641 -11.242 1 96.31 298 GLU B CA 1
ATOM 5315 C C . GLU B 1 298 ? 2.883 -28.125 -11.242 1 96.31 298 GLU B C 1
ATOM 5317 O O . GLU B 1 298 ? 1.938 -27.406 -11.586 1 96.31 298 GLU B O 1
ATOM 5322 N N . TRP B 1 299 ? 4.031 -27.641 -10.75 1 98.12 299 TRP B N 1
ATOM 5323 C CA . TRP B 1 299 ? 4.379 -26.219 -10.836 1 98.12 299 TRP B CA 1
ATOM 5324 C C . TRP B 1 299 ? 5.074 -25.906 -12.156 1 98.12 299 TRP B C 1
ATOM 5326 O O . TRP B 1 299 ? 6.105 -26.5 -12.477 1 98.12 299 TRP B O 1
ATOM 5336 N N . MET B 1 300 ? 4.465 -25.047 -12.922 1 98.38 300 MET B N 1
ATOM 5337 C CA . MET B 1 300 ? 5.059 -24.469 -14.125 1 98.38 300 MET B CA 1
ATOM 5338 C C . MET B 1 300 ? 5.422 -23 -13.898 1 98.38 300 MET B C 1
ATOM 5340 O O . MET B 1 300 ? 5.027 -22.406 -12.898 1 98.38 300 MET B O 1
ATOM 5344 N N . PHE B 1 301 ? 6.301 -22.469 -14.82 1 98.56 301 PHE B N 1
ATOM 5345 C CA . PHE B 1 301 ? 6.73 -21.109 -14.508 1 98.56 301 PHE B CA 1
ATOM 5346 C C . PHE B 1 301 ? 6.691 -20.234 -15.758 1 98.56 301 PHE B C 1
ATOM 5348 O O . PHE B 1 301 ? 6.676 -20.734 -16.875 1 98.56 301 PHE B O 1
ATOM 5355 N N . LEU B 1 302 ? 6.508 -18.922 -15.555 1 97.62 302 LEU B N 1
ATOM 5356 C CA . LEU B 1 302 ? 6.527 -17.891 -16.578 1 97.62 302 LEU B CA 1
ATOM 5357 C C . LEU B 1 302 ? 7.047 -16.562 -16.016 1 97.62 302 LEU B C 1
ATOM 5359 O O . LEU B 1 302 ? 7.188 -16.422 -14.805 1 97.62 302 LEU B O 1
ATOM 5363 N N . GLU B 1 303 ? 7.285 -15.633 -16.922 1 95.75 303 GLU B N 1
ATOM 5364 C CA . GLU B 1 303 ? 7.711 -14.281 -16.578 1 95.75 303 GLU B CA 1
ATOM 5365 C C . GLU B 1 303 ? 6.566 -13.289 -16.734 1 95.75 303 GLU B C 1
ATOM 5367 O O . GLU B 1 303 ? 5.793 -13.367 -17.688 1 95.75 303 GLU B O 1
ATOM 5372 N N . PRO B 1 304 ? 6.484 -12.367 -15.695 1 95.5 304 PRO B N 1
ATOM 5373 C CA . PRO B 1 304 ? 5.637 -11.219 -16.031 1 95.5 304 PRO B CA 1
ATOM 5374 C C . PRO B 1 304 ? 6.07 -10.523 -17.328 1 95.5 304 PRO B C 1
ATOM 5376 O O . PRO B 1 304 ? 7.27 -10.383 -17.578 1 95.5 304 PRO B O 1
ATOM 5379 N N . THR B 1 305 ? 5.098 -10.172 -18.156 1 93.69 305 THR B N 1
ATOM 5380 C CA . THR B 1 305 ? 5.395 -9.469 -19.406 1 93.69 305 THR B CA 1
ATOM 5381 C C . THR B 1 305 ? 4.738 -8.094 -19.406 1 93.69 305 THR B C 1
ATOM 5383 O O . THR B 1 305 ? 3.775 -7.863 -20.156 1 93.69 305 THR B O 1
ATOM 5386 N N . PRO B 1 306 ? 5.27 -7.176 -18.656 1 91.69 306 PRO B N 1
ATOM 5387 C CA . PRO B 1 306 ? 4.699 -5.828 -18.609 1 91.69 306 PRO B CA 1
ATOM 5388 C C . PRO B 1 306 ? 4.801 -5.09 -19.938 1 91.69 306 PRO B C 1
ATOM 5390 O O . PRO B 1 306 ? 5.375 -5.617 -20.891 1 91.69 306 PRO B O 1
ATOM 5393 N N . GLY B 1 307 ? 4.062 -3.949 -19.906 1 81.69 307 GLY B N 1
ATOM 5394 C CA . GLY B 1 307 ? 4.09 -3.143 -21.109 1 81.69 307 GLY B CA 1
ATOM 5395 C C . GLY B 1 307 ? 5.477 -2.631 -21.453 1 81.69 307 GLY B C 1
ATOM 5396 O O . GLY B 1 307 ? 6.398 -2.721 -20.641 1 81.69 307 GLY B O 1
ATOM 5397 N N . ILE B 1 308 ? 5.754 -2.514 -22.625 1 68.44 308 ILE B N 1
ATOM 5398 C CA . ILE B 1 308 ? 7.02 -1.947 -23.078 1 68.44 308 ILE B CA 1
ATOM 5399 C C . ILE B 1 308 ? 6.875 -0.436 -23.25 1 68.44 308 ILE B C 1
ATOM 5401 O O . ILE B 1 308 ? 5.758 0.086 -23.312 1 68.44 308 ILE B O 1
ATOM 5405 N N . ALA B 1 309 ? 8.031 0.362 -23.219 1 54.19 309 ALA B N 1
ATOM 5406 C CA . ALA B 1 309 ? 8.016 1.821 -23.266 1 54.19 309 ALA B CA 1
ATOM 5407 C C . ALA B 1 309 ? 6.809 2.334 -24.047 1 54.19 309 ALA B C 1
ATOM 5409 O O . ALA B 1 309 ? 5.977 1.547 -24.5 1 54.19 309 ALA B O 1
ATOM 5410 N N . GLU B 1 310 ? 6.781 3.023 -24.969 1 45.44 310 GLU B N 1
ATOM 5411 C CA . GLU B 1 310 ? 5.855 3.898 -25.672 1 45.44 310 GLU B CA 1
ATOM 5412 C C . GLU B 1 310 ? 4.473 3.266 -25.781 1 45.44 310 GLU B C 1
ATOM 5414 O O . GLU B 1 310 ? 3.818 3.365 -26.828 1 45.44 310 GLU B O 1
ATOM 5419 N N . GLY B 1 311 ? 3.998 2.662 -24.797 1 47.69 311 GLY B N 1
ATOM 5420 C CA . GLY B 1 311 ? 2.562 2.432 -24.781 1 47.69 311 GLY B CA 1
ATOM 5421 C C . GLY B 1 311 ? 2.176 1.049 -25.281 1 47.69 311 GLY B C 1
ATOM 5422 O O . GLY B 1 311 ? 0.992 0.712 -25.328 1 47.69 311 GLY B O 1
ATOM 5423 N N . LYS B 1 312 ? 3.205 0.244 -25.891 1 52.84 312 LYS B N 1
ATOM 5424 C CA . LYS B 1 312 ? 2.629 -0.908 -26.578 1 52.84 312 LYS B CA 1
ATOM 5425 C C . LYS B 1 312 ? 2.885 -2.197 -25.797 1 52.84 312 LYS B C 1
ATOM 5427 O O . LYS B 1 312 ? 3.947 -2.365 -25.203 1 52.84 312 LYS B O 1
ATOM 5432 N N . GLU B 1 313 ? 1.885 -2.846 -25.234 1 53.72 313 GLU B N 1
ATOM 5433 C CA . GLU B 1 313 ? 1.966 -4.23 -24.781 1 53.72 313 GLU B CA 1
ATOM 5434 C C . GLU B 1 313 ? 2.344 -5.168 -25.922 1 53.72 313 GLU B C 1
ATOM 5436 O O . GLU B 1 313 ? 1.93 -4.953 -27.078 1 53.72 313 GLU B O 1
ATOM 5441 N N . ASP B 1 314 ? 3.562 -5.777 -25.859 1 56.72 314 ASP B N 1
ATOM 5442 C CA . ASP B 1 314 ? 3.656 -6.805 -26.891 1 56.72 314 ASP B CA 1
ATOM 5443 C C . ASP B 1 314 ? 2.688 -7.949 -26.625 1 56.72 314 ASP B C 1
ATOM 5445 O O . ASP B 1 314 ? 3.092 -9.008 -26.125 1 56.72 314 ASP B O 1
ATOM 5449 N N . THR B 1 315 ? 1.329 -7.641 -26.75 1 59.66 315 THR B N 1
ATOM 5450 C CA . THR B 1 315 ? 0.201 -8.508 -26.438 1 59.66 315 THR B CA 1
ATOM 5451 C C . THR B 1 315 ? 0.337 -9.852 -27.156 1 59.66 315 THR B C 1
ATOM 5453 O O . THR B 1 315 ? -0.188 -10.867 -26.688 1 59.66 315 THR B O 1
ATOM 5456 N N . ALA B 1 316 ? 1.137 -9.766 -28.188 1 60.97 316 ALA B N 1
ATOM 5457 C CA . ALA B 1 316 ? 1.223 -11 -28.969 1 60.97 316 ALA B CA 1
ATOM 5458 C C . ALA B 1 316 ? 2.301 -11.93 -28.406 1 60.97 316 ALA B C 1
ATOM 5460 O O . ALA B 1 316 ? 2.262 -13.141 -28.625 1 60.97 316 ALA B O 1
ATOM 5461 N N . ASN B 1 317 ? 3.076 -11.406 -27.469 1 79.88 317 ASN B N 1
ATOM 5462 C CA . ASN B 1 317 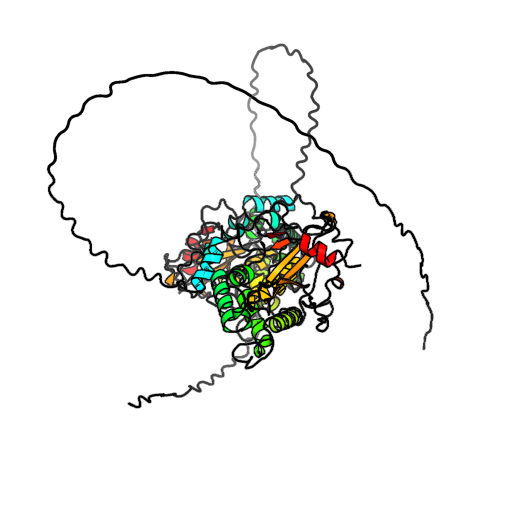? 4.234 -12.211 -27.109 1 79.88 317 ASN B CA 1
ATOM 5463 C C . ASN B 1 317 ? 4.359 -12.344 -25.594 1 79.88 317 ASN B C 1
ATOM 5465 O O . ASN B 1 317 ? 5.457 -12.562 -25.078 1 79.88 317 ASN B O 1
ATOM 5469 N N . ALA B 1 318 ? 3.195 -12.242 -24.969 1 90.62 318 ALA B N 1
ATOM 5470 C CA . ALA B 1 318 ? 3.275 -12.43 -23.531 1 90.62 318 ALA B CA 1
ATOM 5471 C C . ALA B 1 318 ? 3.697 -13.852 -23.172 1 90.62 318 ALA B C 1
ATOM 5473 O O . ALA B 1 318 ? 3.24 -14.812 -23.797 1 90.62 318 ALA B O 1
ATOM 5474 N N . ASP B 1 319 ? 4.598 -13.977 -22.203 1 94.81 319 ASP B N 1
ATOM 5475 C CA . ASP B 1 319 ? 5.039 -15.297 -21.766 1 94.81 319 ASP B CA 1
ATOM 5476 C C . ASP B 1 319 ? 3.857 -16.141 -21.297 1 94.81 319 ASP B C 1
ATOM 5478 O O . ASP B 1 319 ? 2.824 -15.609 -20.891 1 94.81 319 ASP B O 1
ATOM 5482 N N . ASN B 1 320 ? 3.994 -17.375 -21.469 1 96.12 320 ASN B N 1
ATOM 5483 C CA . ASN B 1 320 ? 2.965 -18.328 -21.078 1 96.12 320 ASN B CA 1
ATOM 5484 C C . ASN B 1 320 ? 3.572 -19.641 -20.578 1 96.12 320 ASN B C 1
ATOM 5486 O O . ASN B 1 320 ? 4.785 -19.828 -20.672 1 96.12 320 ASN B O 1
ATOM 5490 N N . LEU B 1 321 ? 2.732 -20.531 -20.125 1 97.5 321 LEU B N 1
ATOM 5491 C CA . LEU B 1 321 ? 3.223 -21.719 -19.438 1 97.5 321 LEU B CA 1
ATOM 5492 C C . LEU B 1 321 ? 3.729 -22.766 -20.422 1 97.5 321 LEU B C 1
ATOM 5494 O O . LEU B 1 321 ? 4.469 -23.672 -20.031 1 97.5 321 LEU B O 1
ATOM 5498 N N . ASP B 1 322 ? 3.338 -22.641 -21.641 1 95.88 322 ASP B N 1
ATOM 5499 C CA . ASP B 1 322 ? 3.752 -23.625 -22.641 1 95.88 322 ASP B CA 1
ATOM 5500 C C . ASP B 1 322 ? 5.02 -23.172 -23.359 1 95.88 322 ASP B C 1
ATOM 5502 O O . ASP B 1 322 ? 5.582 -23.922 -24.156 1 95.88 322 ASP B O 1
ATOM 5506 N N . ARG B 1 323 ? 5.441 -22.031 -23.062 1 95.25 323 ARG B N 1
ATOM 5507 C CA . ARG B 1 323 ? 6.645 -21.531 -23.719 1 95.25 323 ARG B CA 1
ATOM 5508 C C . ARG B 1 323 ? 7.871 -22.344 -23.328 1 95.25 323 ARG B C 1
ATOM 5510 O O . ARG B 1 323 ? 8.023 -22.719 -22.172 1 95.25 323 ARG B O 1
ATOM 5517 N N . ASP B 1 324 ? 8.688 -22.453 -24.297 1 95.75 324 ASP B N 1
ATOM 5518 C CA . ASP B 1 324 ? 9.977 -23.078 -24.031 1 95.75 324 ASP B CA 1
ATOM 5519 C C . ASP B 1 324 ? 10.742 -22.312 -22.953 1 95.75 324 ASP B C 1
ATOM 5521 O O . ASP B 1 324 ? 11.07 -21.141 -23.125 1 95.75 324 ASP B O 1
ATOM 5525 N N . PRO B 1 325 ? 11.055 -23.031 -21.875 1 96.56 325 PRO B N 1
ATOM 5526 C CA . PRO B 1 325 ? 11.789 -22.344 -20.812 1 96.56 325 PRO B CA 1
ATOM 5527 C C . PRO B 1 325 ? 13.094 -21.719 -21.297 1 96.56 325 PRO B C 1
ATOM 5529 O O . PRO B 1 325 ? 13.492 -20.656 -20.797 1 96.56 325 PRO B O 1
ATOM 5532 N N . CYS B 1 326 ? 13.695 -22.312 -22.266 1 96.81 326 CYS B N 1
ATOM 5533 C CA . CYS B 1 326 ? 14.992 -21.844 -22.734 1 96.81 326 CYS B CA 1
ATOM 5534 C C . CYS B 1 326 ? 14.867 -20.516 -23.453 1 96.81 326 CYS B C 1
ATOM 5536 O O . CYS B 1 326 ? 15.867 -19.844 -23.719 1 96.81 326 CYS B O 1
ATOM 5538 N N . LYS B 1 327 ? 13.688 -20.078 -23.703 1 93.62 327 LYS B N 1
ATOM 5539 C CA . LYS B 1 327 ? 13.469 -18.797 -24.375 1 93.62 327 LYS B CA 1
ATOM 5540 C C . LYS B 1 327 ? 13.328 -17.672 -23.359 1 93.62 327 LYS B C 1
ATOM 5542 O O . LYS B 1 327 ? 13.219 -16.5 -23.75 1 93.62 327 LYS B O 1
ATOM 5547 N N . ARG B 1 328 ? 13.328 -18 -22.172 1 94.06 328 ARG B N 1
ATOM 5548 C CA . ARG B 1 328 ? 13.328 -16.984 -21.125 1 94.06 328 ARG B CA 1
ATOM 5549 C C . ARG B 1 328 ? 14.75 -16.531 -20.797 1 94.06 328 ARG B C 1
ATOM 5551 O O . ARG B 1 328 ? 15.648 -17.359 -20.625 1 94.06 328 ARG B O 1
ATOM 5558 N N . TRP B 1 329 ? 14.969 -15.227 -20.703 1 92.38 329 TRP B N 1
ATOM 5559 C CA . TRP B 1 329 ? 16.297 -14.625 -20.719 1 92.38 329 TRP B CA 1
ATOM 5560 C C . TRP B 1 329 ? 17.172 -15.203 -19.609 1 92.38 329 TRP B C 1
ATOM 5562 O O . TRP B 1 329 ? 18.391 -15.273 -19.734 1 92.38 329 TRP B O 1
ATOM 5572 N N . PHE B 1 330 ? 16.562 -15.578 -18.516 1 94.62 330 PHE B N 1
ATOM 5573 C CA . PHE B 1 330 ? 17.359 -15.969 -17.359 1 94.62 330 PHE B CA 1
ATOM 5574 C C . PHE B 1 330 ? 17.641 -17.469 -17.391 1 94.62 330 PHE B C 1
ATOM 5576 O O . PHE B 1 330 ? 18.5 -17.953 -16.656 1 94.62 330 PHE B O 1
ATOM 5583 N N . CYS B 1 331 ? 16.844 -18.234 -18.109 1 96.75 331 CYS B N 1
ATOM 5584 C CA . CYS B 1 331 ? 16.984 -19.688 -18.141 1 96.75 331 CYS B CA 1
ATOM 5585 C C . CYS B 1 331 ? 18.109 -20.109 -19.078 1 96.75 331 CYS B C 1
ATOM 5587 O O . CYS B 1 331 ? 17.875 -20.391 -20.25 1 96.75 331 CYS B O 1
ATOM 5589 N N . LYS B 1 332 ? 19.281 -20.172 -18.484 1 95.62 332 LYS B N 1
ATOM 5590 C CA . LYS B 1 332 ? 20.516 -20.484 -19.219 1 95.62 332 LYS B CA 1
ATOM 5591 C C . LYS B 1 332 ? 21.391 -21.453 -18.422 1 95.62 332 LYS B C 1
ATOM 5593 O O . LYS B 1 332 ? 21.453 -21.375 -17.188 1 95.62 332 LYS B O 1
ATOM 5598 N N . ALA B 1 333 ? 22.125 -22.25 -19.172 1 95.88 333 ALA B N 1
ATOM 5599 C CA . ALA B 1 333 ? 22.969 -23.266 -18.562 1 95.88 333 ALA B CA 1
ATOM 5600 C C . ALA B 1 333 ? 24.016 -22.625 -17.656 1 95.88 333 ALA B C 1
ATOM 5602 O O . ALA B 1 333 ? 24.375 -23.188 -16.625 1 95.88 333 ALA B O 1
ATOM 5603 N N . ASP B 1 334 ? 24.547 -21.562 -18.016 1 94.94 334 ASP B N 1
ATOM 5604 C CA . ASP B 1 334 ? 25.625 -20.922 -17.25 1 94.94 334 ASP B CA 1
ATOM 5605 C C . ASP B 1 334 ? 25.109 -20.453 -15.891 1 94.94 334 ASP B C 1
ATOM 5607 O O . ASP B 1 334 ? 25.859 -20.422 -14.914 1 94.94 334 ASP B O 1
ATOM 5611 N N . ARG B 1 335 ? 23.828 -20.062 -15.805 1 95.69 335 ARG B N 1
ATOM 5612 C CA . ARG B 1 335 ? 23.219 -19.594 -14.555 1 95.69 335 ARG B CA 1
ATOM 5613 C C . ARG B 1 335 ? 22.766 -20.766 -13.695 1 95.69 335 ARG B C 1
ATOM 5615 O O . ARG B 1 335 ? 22.766 -20.672 -12.469 1 95.69 335 ARG B O 1
ATOM 5622 N N . PHE B 1 336 ? 22.422 -21.797 -14.406 1 97.19 336 PHE B N 1
ATOM 5623 C CA . PHE B 1 336 ? 21.828 -22.922 -13.688 1 97.19 336 PHE B CA 1
ATOM 5624 C C . PHE B 1 336 ? 22.703 -24.172 -13.828 1 97.19 336 PHE B C 1
ATOM 5626 O O . PHE B 1 336 ? 22.203 -25.234 -14.195 1 97.19 336 PHE B O 1
ATOM 5633 N N . ASN B 1 337 ? 23.969 -24.078 -13.477 1 94.56 337 ASN B N 1
ATOM 5634 C CA . ASN B 1 337 ? 24.938 -25.156 -13.469 1 94.56 337 ASN B CA 1
ATOM 5635 C C . ASN B 1 337 ? 25.219 -25.656 -12.055 1 94.56 337 ASN B C 1
ATOM 5637 O O . ASN B 1 337 ? 26.25 -26.281 -11.797 1 94.56 337 ASN B O 1
ATOM 5641 N N . GLY B 1 338 ? 24.297 -25.297 -11.141 1 93.75 338 GLY B N 1
ATOM 5642 C CA . GLY B 1 338 ? 24.469 -25.641 -9.742 1 93.75 338 GLY B CA 1
ATOM 5643 C C . GLY B 1 338 ? 24.891 -24.469 -8.875 1 93.75 338 GLY B C 1
ATOM 5644 O O . GLY B 1 338 ? 24.797 -24.531 -7.648 1 93.75 338 GLY B O 1
ATOM 5645 N N . SER B 1 339 ? 25.25 -23.328 -9.43 1 93.44 339 SER B N 1
ATOM 5646 C CA . SER B 1 339 ? 25.766 -22.172 -8.719 1 93.44 339 SER B CA 1
ATOM 5647 C C . SER B 1 339 ? 24.641 -21.297 -8.188 1 93.44 339 SER B C 1
ATOM 5649 O O . SER B 1 339 ? 24.766 -20.672 -7.133 1 93.44 339 SER B O 1
ATOM 5651 N N . THR B 1 340 ? 23.578 -21.25 -8.914 1 97.5 340 THR B N 1
ATOM 5652 C CA . THR B 1 340 ? 22.453 -20.391 -8.555 1 97.5 340 THR B CA 1
ATOM 5653 C C . THR B 1 340 ? 21.422 -21.172 -7.734 1 97.5 340 THR B C 1
ATOM 5655 O O . THR B 1 340 ? 20.984 -22.25 -8.148 1 97.5 340 THR B O 1
ATOM 5658 N N . LYS B 1 341 ? 21.109 -20.641 -6.57 1 97.44 341 LYS B N 1
ATOM 5659 C CA . LYS B 1 341 ? 20 -21.188 -5.781 1 97.44 341 LYS B CA 1
ATOM 5660 C C . LYS B 1 341 ? 18.688 -20.453 -6.09 1 97.44 341 LYS B C 1
ATOM 5662 O O . LYS B 1 341 ? 18.688 -19.234 -6.285 1 97.44 341 LYS B O 1
ATOM 5667 N N . THR B 1 342 ? 17.672 -21.203 -6.207 1 98.06 342 THR B N 1
ATOM 5668 C CA . THR B 1 342 ? 16.359 -20.656 -6.48 1 98.06 342 THR B CA 1
ATOM 5669 C C . THR B 1 342 ? 15.344 -21.109 -5.434 1 98.06 342 THR B C 1
ATOM 5671 O O . THR B 1 342 ? 15.445 -22.234 -4.914 1 98.06 342 THR B O 1
ATOM 5674 N N . TYR B 1 343 ? 14.461 -20.25 -5.117 1 98.19 343 TYR B N 1
ATOM 5675 C CA . TYR B 1 343 ? 13.445 -20.516 -4.109 1 98.19 343 TYR B CA 1
ATOM 5676 C C . TYR B 1 343 ? 12.07 -20.062 -4.59 1 98.19 343 TYR B C 1
ATOM 5678 O O . TYR B 1 343 ? 11.969 -19.203 -5.461 1 98.19 343 TYR B O 1
ATOM 5686 N N . ALA B 1 344 ? 11.07 -20.656 -4.047 1 98.69 344 ALA B N 1
ATOM 5687 C CA . ALA B 1 344 ? 9.695 -20.188 -4.23 1 98.69 344 ALA B CA 1
ATOM 5688 C C . ALA B 1 344 ? 9.047 -19.859 -2.893 1 98.69 344 ALA B C 1
ATOM 5690 O O . ALA B 1 344 ? 9.305 -20.516 -1.885 1 98.69 344 ALA B O 1
ATOM 5691 N N . THR B 1 345 ? 8.211 -18.891 -2.898 1 98.44 345 THR B N 1
ATOM 5692 C CA . THR B 1 345 ? 7.559 -18.453 -1.672 1 98.44 345 THR B CA 1
ATOM 5693 C C . THR B 1 345 ? 6.48 -19.438 -1.245 1 98.44 345 THR B C 1
ATOM 5695 O O . THR B 1 345 ? 5.84 -20.078 -2.09 1 98.44 345 THR B O 1
ATOM 5698 N N . ARG B 1 346 ? 6.277 -19.578 0.001 1 98.56 346 ARG B N 1
ATOM 5699 C CA . ARG B 1 346 ? 5.191 -20.312 0.642 1 98.56 346 ARG B CA 1
ATOM 5700 C C . ARG B 1 346 ? 4.5 -19.453 1.699 1 98.56 346 ARG B C 1
ATOM 5702 O O . ARG B 1 346 ? 4.988 -18.375 2.051 1 98.56 346 ARG B O 1
ATOM 5709 N N . TYR B 1 347 ? 3.344 -19.891 2.078 1 98.19 347 TYR B N 1
ATOM 5710 C CA . TYR B 1 347 ? 2.646 -19.219 3.17 1 98.19 347 TYR B CA 1
ATOM 5711 C C . TYR B 1 347 ? 2.65 -20.078 4.426 1 98.19 347 TYR B C 1
ATOM 5713 O O . TYR B 1 347 ? 2.539 -19.562 5.543 1 98.19 347 TYR B O 1
ATOM 5721 N N . ASP B 1 348 ? 2.787 -21.344 4.246 1 97.12 348 ASP B N 1
ATOM 5722 C CA . ASP B 1 348 ? 2.777 -22.312 5.344 1 97.12 348 ASP B CA 1
ATOM 5723 C C . ASP B 1 348 ? 4.031 -22.172 6.207 1 97.12 348 ASP B C 1
ATOM 5725 O O . ASP B 1 348 ? 5.141 -22.453 5.746 1 97.12 348 ASP B O 1
ATOM 5729 N N . LYS B 1 349 ? 3.814 -21.828 7.414 1 92.44 349 LYS B N 1
ATOM 5730 C CA . LYS B 1 349 ? 4.93 -21.578 8.32 1 92.44 349 LYS B CA 1
ATOM 5731 C C . LYS B 1 349 ? 5.648 -22.875 8.68 1 92.44 349 LYS B C 1
ATOM 5733 O O . LYS B 1 349 ? 6.734 -22.844 9.266 1 92.44 349 LYS B O 1
ATOM 5738 N N . GLN B 1 350 ? 5.113 -23.953 8.391 1 87.94 350 GLN B N 1
ATOM 5739 C CA . GLN B 1 350 ? 5.75 -25.234 8.672 1 87.94 350 GLN B CA 1
ATOM 5740 C C . GLN B 1 350 ? 6.719 -25.625 7.559 1 87.94 350 GLN B C 1
ATOM 5742 O O . GLN B 1 350 ? 7.336 -26.688 7.609 1 87.94 350 GLN B O 1
ATOM 5747 N N . ALA B 1 351 ? 6.82 -24.75 6.609 1 88.31 351 ALA B N 1
ATOM 5748 C CA . ALA B 1 351 ? 7.816 -24.969 5.562 1 88.31 351 ALA B CA 1
ATOM 5749 C C . ALA B 1 351 ? 9.203 -25.203 6.16 1 88.31 351 ALA B C 1
ATOM 5751 O O . ALA B 1 351 ? 9.547 -24.594 7.18 1 88.31 351 ALA B O 1
ATOM 5752 N N . THR B 1 352 ? 9.906 -25.953 5.527 1 84.19 352 THR B N 1
ATOM 5753 C CA . THR B 1 352 ? 11.211 -26.328 6.059 1 84.19 352 THR B CA 1
ATOM 5754 C C . THR B 1 352 ? 12.289 -25.359 5.602 1 84.19 352 THR B C 1
ATOM 5756 O O . THR B 1 352 ? 13.453 -25.484 5.988 1 84.19 352 THR B O 1
ATOM 5759 N N . SER B 1 353 ? 11.945 -24.531 4.84 1 92.88 353 SER B N 1
ATOM 5760 C CA . SER B 1 353 ? 12.875 -23.516 4.34 1 92.88 353 SER B CA 1
ATOM 5761 C C . SER B 1 353 ? 12.227 -22.141 4.305 1 92.88 353 SER B C 1
ATOM 5763 O O . SER B 1 353 ? 11.062 -21.984 4.668 1 92.88 353 SER B O 1
ATOM 5765 N N . PHE B 1 354 ? 13.117 -21.156 4.086 1 96 354 PHE B N 1
ATOM 5766 C CA . PHE B 1 354 ? 12.641 -19.797 3.957 1 96 354 PHE B CA 1
ATOM 5767 C C . PHE B 1 354 ? 12.969 -19.234 2.58 1 96 354 PHE B C 1
ATOM 5769 O O . PHE B 1 354 ? 13.812 -19.781 1.865 1 96 354 PHE B O 1
ATOM 5776 N N . PHE B 1 355 ? 12.227 -18.25 2.186 1 96.81 355 PHE B N 1
ATOM 5777 C CA . PHE B 1 355 ? 12.516 -17.516 0.965 1 96.81 355 PHE B CA 1
ATOM 5778 C C . PHE B 1 355 ? 13.461 -16.344 1.251 1 96.81 355 PHE B C 1
ATOM 5780 O O . PHE B 1 355 ? 13.07 -15.375 1.907 1 96.81 355 PHE B O 1
ATOM 5787 N N . PRO B 1 356 ? 14.688 -16.422 0.734 1 94.69 356 PRO B N 1
ATOM 5788 C CA . PRO B 1 356 ? 15.609 -15.305 0.961 1 94.69 356 PRO B CA 1
ATOM 5789 C C . PRO B 1 356 ? 15.227 -14.055 0.174 1 94.69 356 PRO B C 1
ATOM 5791 O O . PRO B 1 356 ? 14.953 -14.133 -1.025 1 94.69 356 PRO B O 1
ATOM 5794 N N . MET B 1 357 ? 15.195 -12.984 0.877 1 90.75 357 MET B N 1
ATOM 5795 C CA . MET B 1 357 ? 14.898 -11.703 0.244 1 90.75 357 MET B CA 1
ATOM 5796 C C . MET B 1 357 ? 16.172 -10.891 0.031 1 90.75 357 MET B C 1
ATOM 5798 O O . MET B 1 357 ? 16.859 -10.547 0.992 1 90.75 357 MET B O 1
ATOM 5802 N N . ALA B 1 358 ? 16.422 -10.594 -1.213 1 87.06 358 ALA B N 1
ATOM 5803 C CA . ALA B 1 358 ? 17.625 -9.836 -1.541 1 87.06 358 ALA B CA 1
ATOM 5804 C C . ALA B 1 358 ? 17.625 -8.477 -0.849 1 87.06 358 ALA B C 1
ATOM 5806 O O . ALA B 1 358 ? 18.688 -7.922 -0.541 1 87.06 358 ALA B O 1
ATOM 5807 N N . TRP B 1 359 ? 16.5 -7.949 -0.49 1 84.88 359 TRP B N 1
ATOM 5808 C CA . TRP B 1 359 ? 16.359 -6.613 0.08 1 84.88 359 TRP B CA 1
ATOM 5809 C C . TRP B 1 359 ? 16.344 -6.668 1.604 1 84.88 359 TRP B C 1
ATOM 5811 O O . TRP B 1 359 ? 16.312 -5.633 2.27 1 84.88 359 TRP B O 1
ATOM 5821 N N . ALA B 1 360 ? 16.328 -7.855 2.111 1 85.62 360 ALA B N 1
ATOM 5822 C CA . ALA B 1 360 ? 16.375 -8.086 3.553 1 85.62 360 ALA B CA 1
ATOM 5823 C C . ALA B 1 360 ? 17.094 -9.391 3.879 1 85.62 360 ALA B C 1
ATOM 5825 O O . ALA B 1 360 ? 16.469 -10.383 4.266 1 85.62 360 ALA B O 1
ATOM 5826 N N . ASP B 1 361 ? 18.359 -9.383 3.811 1 78.5 361 ASP B N 1
ATOM 5827 C CA . ASP B 1 361 ? 19.219 -10.562 3.756 1 78.5 361 ASP B CA 1
ATOM 5828 C C . ASP B 1 361 ? 19.094 -11.398 5.031 1 78.5 361 ASP B C 1
ATOM 5830 O O . ASP B 1 361 ? 19.172 -12.625 4.984 1 78.5 361 ASP B O 1
ATOM 5834 N N . ASP B 1 362 ? 18.891 -10.82 6.125 1 84.69 362 ASP B N 1
ATOM 5835 C CA . ASP B 1 362 ? 18.891 -11.562 7.383 1 84.69 362 ASP B CA 1
ATOM 5836 C C . ASP B 1 362 ? 17.469 -11.883 7.84 1 84.69 362 ASP B C 1
ATOM 5838 O O . ASP B 1 362 ? 17.281 -12.531 8.867 1 84.69 362 ASP B O 1
ATOM 5842 N N . ASP B 1 363 ? 16.625 -11.57 7.012 1 89 363 ASP B N 1
ATOM 5843 C CA . ASP B 1 363 ? 15.227 -11.812 7.359 1 89 363 ASP B CA 1
ATOM 5844 C C . ASP B 1 363 ? 14.805 -13.234 6.98 1 89 363 ASP B C 1
ATOM 5846 O O . ASP B 1 363 ? 15.023 -13.672 5.848 1 89 363 ASP B O 1
ATOM 5850 N N . ARG B 1 364 ? 14.219 -13.977 7.875 1 93.19 364 ARG B N 1
ATOM 5851 C CA . ARG B 1 364 ? 13.797 -15.359 7.637 1 93.19 364 ARG B CA 1
ATOM 5852 C C . ARG B 1 364 ? 12.305 -15.516 7.879 1 93.19 364 ARG B C 1
ATOM 5854 O O . ARG B 1 364 ? 11.844 -16.609 8.219 1 93.19 364 ARG B O 1
ATOM 5861 N N . GLY B 1 365 ? 11.625 -14.43 7.711 1 94.31 365 GLY B N 1
ATOM 5862 C CA . GLY B 1 365 ? 10.219 -14.43 8.086 1 94.31 365 GLY B CA 1
ATOM 5863 C C . GLY B 1 365 ? 9.312 -14.961 6.992 1 94.31 365 GLY B C 1
ATOM 5864 O O . GLY B 1 365 ? 8.141 -15.266 7.242 1 94.31 365 GLY B O 1
ATOM 5865 N N . VAL B 1 366 ? 9.789 -15.133 5.758 1 96.56 366 VAL B N 1
ATOM 5866 C CA . VAL B 1 366 ? 8.977 -15.617 4.648 1 96.56 366 VAL B CA 1
ATOM 5867 C C . VAL B 1 366 ? 9.273 -17.094 4.398 1 96.56 366 VAL B C 1
ATOM 5869 O O . VAL B 1 366 ? 10.391 -17.453 4.027 1 96.56 366 VAL B O 1
ATOM 5872 N N . PRO B 1 367 ? 8.242 -17.938 4.617 1 97.94 367 PRO B N 1
ATOM 5873 C CA . PRO B 1 367 ? 8.469 -19.359 4.293 1 97.94 367 PRO B CA 1
ATOM 5874 C C . PRO B 1 367 ? 8.758 -19.578 2.811 1 97.94 367 PRO B C 1
ATOM 5876 O O . PRO B 1 367 ? 8.289 -18.812 1.964 1 97.94 367 PRO B O 1
ATOM 5879 N N . GLY B 1 368 ? 9.562 -20.578 2.541 1 98.19 368 GLY B N 1
ATOM 5880 C CA . GLY B 1 368 ? 9.938 -20.844 1.162 1 98.19 368 GLY B CA 1
ATOM 5881 C C . GLY B 1 368 ? 10.211 -22.312 0.889 1 98.19 368 GLY B C 1
ATOM 5882 O O . GLY B 1 368 ? 10.094 -23.141 1.786 1 98.19 368 GLY B O 1
ATOM 5883 N N . GLU B 1 369 ? 10.367 -22.625 -0.318 1 98.19 369 GLU B N 1
ATOM 5884 C CA . GLU B 1 369 ? 10.758 -23.938 -0.831 1 98.19 369 GLU B CA 1
ATOM 5885 C C . GLU B 1 369 ? 11.977 -23.828 -1.748 1 98.19 369 GLU B C 1
ATOM 5887 O O . GLU B 1 369 ? 12 -23 -2.658 1 98.19 369 GLU B O 1
ATOM 5892 N N . ASP B 1 370 ? 12.969 -24.641 -1.453 1 97.88 370 ASP B N 1
ATOM 5893 C CA . ASP B 1 370 ? 14.125 -24.688 -2.344 1 97.88 370 ASP B CA 1
ATOM 5894 C C . ASP B 1 370 ? 13.75 -25.312 -3.688 1 97.88 370 ASP B C 1
ATOM 5896 O O . ASP B 1 370 ? 13.281 -26.453 -3.742 1 97.88 370 ASP B O 1
ATOM 5900 N N . ARG B 1 371 ? 13.945 -24.531 -4.73 1 98 371 ARG B N 1
ATOM 5901 C CA . ARG B 1 371 ? 13.594 -24.969 -6.082 1 98 371 ARG B CA 1
ATOM 5902 C C . ARG B 1 371 ? 14.844 -25.141 -6.941 1 98 371 ARG B C 1
ATOM 5904 O O . ARG B 1 371 ? 14.75 -25.234 -8.164 1 98 371 ARG B O 1
ATOM 5911 N N . SER B 1 372 ? 15.969 -25.219 -6.375 1 98 372 SER B N 1
ATOM 5912 C CA . SER B 1 372 ? 17.234 -25.219 -7.094 1 98 372 SER B CA 1
ATOM 5913 C C . SER B 1 372 ? 17.359 -26.438 -8 1 98 372 SER B C 1
ATOM 5915 O O . SER B 1 372 ? 17.781 -26.328 -9.148 1 98 372 SER B O 1
ATOM 5917 N N . LYS B 1 373 ? 17 -27.609 -7.488 1 97.69 373 LYS B N 1
ATOM 5918 C CA . LYS B 1 373 ? 17.109 -28.828 -8.281 1 97.69 373 LYS B CA 1
ATOM 5919 C C . LYS B 1 373 ? 16.234 -28.75 -9.523 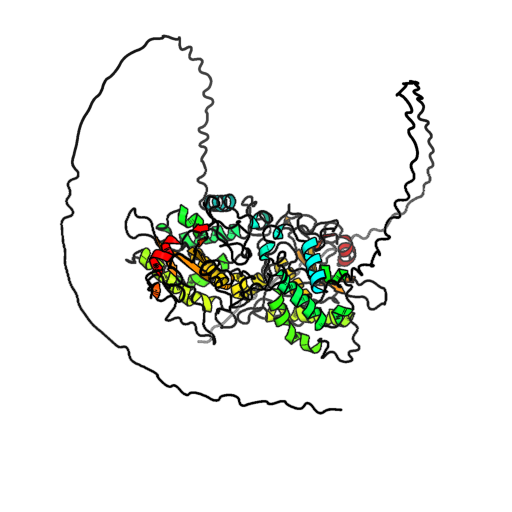1 97.69 373 LYS B C 1
ATOM 5921 O O . LYS B 1 373 ? 16.641 -29.141 -10.617 1 97.69 373 LYS B O 1
ATOM 5926 N N . PHE B 1 374 ? 15.086 -28.266 -9.328 1 98 374 PHE B N 1
ATOM 5927 C CA . PHE B 1 374 ? 14.148 -28.156 -10.438 1 98 374 PHE B CA 1
ATOM 5928 C C . PHE B 1 374 ? 14.703 -27.25 -11.523 1 98 374 PHE B C 1
ATOM 5930 O O . PHE B 1 374 ? 14.719 -27.609 -12.703 1 98 374 PHE B O 1
ATOM 5937 N N . TYR B 1 375 ? 15.156 -26.047 -11.18 1 98.25 375 TYR B N 1
ATOM 5938 C CA . TYR B 1 375 ? 15.602 -25.078 -12.188 1 98.25 375 TYR B CA 1
ATOM 5939 C C . TYR B 1 375 ? 16.938 -25.5 -12.789 1 98.25 375 TYR B C 1
ATOM 5941 O O . TYR B 1 375 ? 17.203 -25.25 -13.969 1 98.25 375 TYR B O 1
ATOM 5949 N N . THR B 1 376 ? 17.781 -26.141 -12.031 1 97.69 376 THR B N 1
ATOM 5950 C CA . THR B 1 376 ? 19 -26.703 -12.602 1 97.69 376 THR B CA 1
ATOM 5951 C C . THR B 1 376 ? 18.672 -27.734 -13.672 1 97.69 376 THR B C 1
ATOM 5953 O O . THR B 1 376 ? 19.266 -27.75 -14.75 1 97.69 376 THR B O 1
ATOM 5956 N N . SER B 1 377 ? 17.734 -28.625 -13.367 1 97.44 377 SER B N 1
ATOM 5957 C CA . SER B 1 377 ? 17.328 -29.672 -14.312 1 97.44 377 SER B CA 1
ATOM 5958 C C . SER B 1 377 ? 16.656 -29.062 -15.539 1 97.44 377 SER B C 1
ATOM 5960 O O . SER B 1 377 ? 16.844 -29.562 -16.656 1 97.44 377 SER B O 1
ATOM 5962 N N . THR B 1 378 ? 15.922 -28 -15.391 1 97.56 378 THR B N 1
ATOM 5963 C CA . THR B 1 378 ? 15.109 -27.438 -16.453 1 97.56 378 THR B CA 1
ATOM 5964 C C . THR B 1 378 ? 15.93 -26.453 -17.297 1 97.56 378 THR B C 1
ATOM 5966 O O . THR B 1 378 ? 15.93 -26.531 -18.531 1 97.56 378 THR B O 1
ATOM 5969 N N . CYS B 1 379 ? 16.625 -25.594 -16.609 1 97.56 379 CYS B N 1
ATOM 5970 C CA . CYS B 1 379 ? 17.312 -24.5 -17.297 1 97.56 379 CYS B CA 1
ATOM 5971 C C . CYS B 1 379 ? 18.781 -24.844 -17.547 1 97.56 379 CYS B C 1
ATOM 5973 O O . CYS B 1 379 ? 19.438 -24.219 -18.375 1 97.56 379 CYS B O 1
ATOM 5975 N N . GLY B 1 380 ? 19.266 -25.781 -16.828 1 95.88 380 GLY B N 1
ATOM 5976 C CA . GLY B 1 380 ? 20.656 -26.172 -16.984 1 95.88 380 GLY B CA 1
ATOM 5977 C C . GLY B 1 380 ? 20.953 -26.75 -18.359 1 95.88 380 GLY B C 1
ATOM 5978 O O . GLY B 1 380 ? 22.125 -26.859 -18.75 1 95.88 380 GLY B O 1
ATOM 5979 N N . LYS B 1 381 ? 20 -27.094 -19.109 1 95.12 381 LYS B N 1
ATOM 5980 C CA . LYS B 1 381 ? 20.172 -27.688 -20.438 1 95.12 381 LYS B CA 1
ATOM 5981 C C . LYS B 1 381 ? 20.094 -26.641 -21.531 1 95.12 381 LYS B C 1
ATOM 5983 O O . LYS B 1 381 ? 20.297 -26.938 -22.703 1 95.12 381 LYS B O 1
ATOM 5988 N N . CYS B 1 382 ? 19.719 -25.484 -21.094 1 95.5 382 CYS B N 1
ATOM 5989 C CA . CYS B 1 382 ? 19.5 -24.422 -22.078 1 95.5 382 CYS B CA 1
ATOM 5990 C C . CYS B 1 382 ? 20.828 -23.828 -22.531 1 95.5 382 CYS B C 1
ATOM 5992 O O . CYS B 1 382 ? 21.703 -23.547 -21.719 1 95.5 382 CYS B O 1
ATOM 5994 N N . LYS B 1 383 ? 21.031 -23.656 -23.875 1 85.62 383 LYS B N 1
ATOM 5995 C CA . LYS B 1 383 ? 22.266 -23.109 -24.469 1 85.62 383 LYS B CA 1
ATOM 5996 C C . LYS B 1 383 ? 22.281 -21.594 -24.391 1 85.62 383 LYS B C 1
ATOM 5998 O O . LYS B 1 383 ? 21.219 -20.953 -24.469 1 85.62 383 LYS B O 1
#

Organism: NCBI:txid267567